Protein AF-A0A539E7W8-F1 (afdb_monomer)

Seco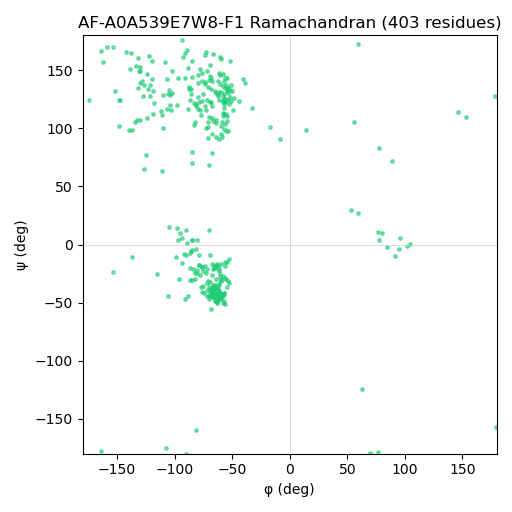ndary structure (DSSP, 8-state):
-----PPP----PPPPTTS-B-HHHHHHHHHHHHHHHHHTT--HHHHHHHHHHHHHT-EEE-TT--EEEE-SS-EEEE-SSSEEE----S-BEEEE------------HHHHHHHHHHHHHHHHHHHHHHH-TT--PPPPPPGGG--------TT----PPPPTT----EE--TT-B--BSSTT-SS--PPBPTT-EEEEEEEETTEEEEEETTS-EEEEETTSPEE----------PPPPP--------------------------HHHHHHHHHHHHHHHHHHSEEE--STTPPPEETTTSBGGGGT-SS---S--BHHHHHHHHHHHHHHHHHSTT-GGGHHHHHHHHHHHHHHHHHHHHHHHHHHGGGSS-PPPHHHHB-HHHHHHHHHHHHHHHHHT--

Mean predicted aligned error: 20.11 Å

Foldseek 3Di:
DDDDDDDDPDDPDDDPQPDWDWPVNVLVVLVVVLVVVVVVPDDNVVSLQVQQVQQQQWWKADPVRWIWTDRSDFIWTDDPVDTDTDHDPTTIGGPDHDDPPVPPPPPPVVVVVVVVVVVVVVVVVVVVCVVCVPDDDDPPPDPVPPDPDPPPPPPPDDQQQFDVPDDFFWFAAQVWFWWAADPPDPDTDDTGHHGFGWDFDDDDVQKTWIAGRNRDITITRNVRTGTDPPDDDDDDDDDDDDDDDDDDDDDDDDDDPPPPPPPPPPPPPLLVLLLLLLVLLLVLQAFFFWDPDDPPDGDGQQNQALVCLVPVPDSDDHDGRSVLSNCLSVVSVVLSVDPPSLLVLQVSLVVLLSSLVSNLVSLVVVLVVCVVVPDDGDDSVNTGTPSSVSSNVSSVSSNVSSVVD

pLDDT: mean 81.23, std 19.83, range [34.22, 98.25]

Nearest PDB structures (foldseek):
  2krs-assembly1_A  TM=7.431E-01  e=5.089E-02  Clostridium perfringens
  3h41-assembly1_A  TM=7.115E-01  e=1.946E-01  Bacillus cereus ATCC 10987
  5qu1-assembly2_B  TM=6.420E-01  e=3.510E-01  Homo sapiens
  1k9a-assembly5_E  TM=4.643E-01  e=3.704E-01  Rattus norvegicus
  8fp4-assembly1_F  TM=3.967E-01  e=4.610E+00  Mus musculus

Sequence (405 aa):
MNPSQGPTSERVEFPGTDERITPEQWQHQTEEIRAMLVADGMSEADVAEDLRIAFGEITFVDDSHISWRHDGGVWWRWTSSAWEQSTPPGGLRVDRAVFELDPEPDSDPELEQLLAGAEGLAGDYERFIAEHPDATWPEVPDEHELVPSDPVDDTRRLPGAAPPGFRATHVVPAAGMSTWAEPGDAQPGPSLDPGLNVQQLETWGDWAHITCDNGWTAWVDGRDLVPSGAGTDHGWSVPAPRSTAAPVASVASAQPTSQAGQRFVTPSKSTWAVSAGAAALGLGAFLPWYDLGAGAPTVSAFDGAIKYLVDYENPGTGLRIGLVLLLVAGGAFVARHMRGWERAVRPLAIVGIAICGLFVVQTQRAVSASGDLGGEVPGVLDVIGFGVWTSLAGGALLAWGGSQK

Structure (mmCIF, N/CA/C/O backbone):
data_AF-A0A539E7W8-F1
#
_entry.id   AF-A0A539E7W8-F1
#
loop_
_atom_site.group_PDB
_atom_site.id
_atom_site.type_symbol
_atom_site.label_atom_id
_atom_site.label_alt_id
_atom_site.label_comp_id
_atom_site.label_asym_id
_atom_site.label_entity_id
_atom_site.label_seq_id
_atom_site.pdbx_PDB_ins_code
_atom_site.Cartn_x
_atom_site.Cartn_y
_atom_site.Cartn_z
_atom_site.occupancy
_atom_site.B_iso_or_equiv
_atom_site.auth_seq_id
_atom_site.auth_comp_id
_atom_site.auth_asym_id
_atom_site.auth_atom_id
_atom_site.pdbx_PDB_model_num
ATOM 1 N N . MET A 1 1 ? 47.724 34.826 -22.572 1.00 37.62 1 MET A N 1
ATOM 2 C CA . MET A 1 1 ? 47.758 33.539 -21.848 1.00 37.62 1 MET A CA 1
ATOM 3 C C . MET A 1 1 ? 46.655 33.601 -20.815 1.00 37.62 1 MET A C 1
ATOM 5 O O . MET A 1 1 ? 46.758 34.412 -19.909 1.00 37.62 1 MET A O 1
ATOM 9 N N . ASN A 1 2 ? 45.561 32.878 -21.049 1.00 35.00 2 ASN A N 1
ATOM 10 C CA . ASN A 1 2 ? 44.375 32.887 -20.197 1.00 35.00 2 ASN A CA 1
ATOM 11 C C . ASN A 1 2 ? 44.353 31.553 -19.432 1.00 35.00 2 ASN A C 1
ATOM 13 O O . ASN A 1 2 ? 44.325 30.519 -20.101 1.00 35.00 2 ASN A O 1
ATOM 17 N N . PRO A 1 3 ? 44.462 31.533 -18.095 1.00 54.41 3 PRO A N 1
ATOM 18 C CA . PRO A 1 3 ? 44.317 30.311 -17.320 1.00 54.41 3 PRO A CA 1
ATOM 19 C C . PRO A 1 3 ? 42.830 30.047 -17.029 1.00 54.41 3 PRO A C 1
ATOM 21 O O . PRO A 1 3 ? 42.025 30.974 -17.008 1.00 54.41 3 PRO A O 1
ATOM 24 N N . SER A 1 4 ? 42.498 28.786 -16.750 1.00 42.50 4 SER A N 1
ATOM 25 C CA . SER A 1 4 ? 41.192 28.268 -16.302 1.00 42.50 4 SER A CA 1
ATOM 26 C C . SER A 1 4 ? 40.092 28.103 -17.366 1.00 42.50 4 SER A C 1
ATOM 28 O O . SER A 1 4 ? 39.168 28.898 -17.496 1.00 42.50 4 SER A O 1
ATOM 30 N N . GLN A 1 5 ? 40.142 26.975 -18.073 1.00 35.69 5 GLN A N 1
ATOM 31 C CA . GLN A 1 5 ? 38.938 26.168 -18.262 1.00 35.69 5 GLN A CA 1
ATOM 32 C C . GLN A 1 5 ? 39.170 24.887 -17.458 1.00 35.69 5 GLN A C 1
ATOM 34 O O . GLN A 1 5 ? 40.106 24.148 -17.753 1.00 35.69 5 GLN A O 1
ATOM 39 N N . GLY A 1 6 ? 38.417 24.704 -16.370 1.00 40.75 6 GLY A N 1
ATOM 40 C CA . GLY A 1 6 ? 38.355 23.415 -15.674 1.00 40.75 6 GLY A CA 1
ATOM 41 C C . GLY A 1 6 ? 37.679 22.364 -16.564 1.00 40.75 6 GLY A C 1
ATOM 42 O O . GLY A 1 6 ? 37.051 22.749 -17.558 1.00 40.75 6 GLY A O 1
ATO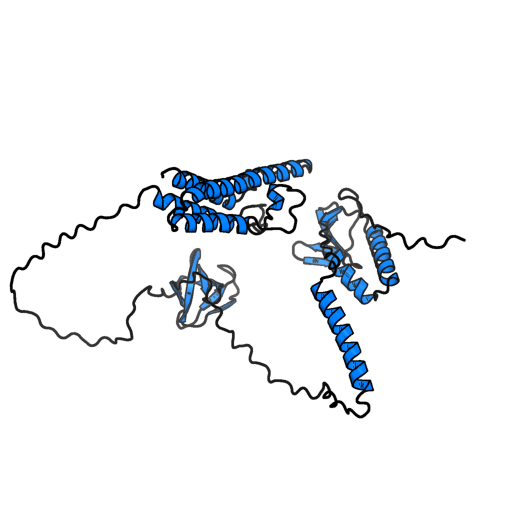M 43 N N . PRO A 1 7 ? 37.818 21.064 -16.247 1.00 38.22 7 PRO A N 1
ATOM 44 C CA . PRO A 1 7 ? 37.156 20.007 -17.002 1.00 38.22 7 PRO A CA 1
ATOM 45 C C . PRO A 1 7 ? 35.650 20.279 -17.009 1.00 38.22 7 PRO A C 1
ATOM 47 O O . PRO A 1 7 ? 35.029 20.505 -15.972 1.00 38.22 7 PRO A O 1
ATOM 50 N N . THR A 1 8 ? 35.086 20.362 -18.209 1.00 34.22 8 THR A N 1
ATOM 51 C CA . THR A 1 8 ? 33.640 20.429 -18.402 1.00 34.22 8 THR A CA 1
ATOM 52 C C . THR A 1 8 ? 33.109 19.057 -18.021 1.00 34.22 8 THR A C 1
ATOM 54 O O . THR A 1 8 ? 33.584 18.063 -18.557 1.00 34.22 8 THR A O 1
ATOM 57 N N . SER A 1 9 ? 32.186 18.993 -17.064 1.00 34.91 9 SER A N 1
ATOM 58 C CA . SER A 1 9 ? 31.479 17.763 -16.721 1.00 34.91 9 SER A CA 1
ATOM 59 C C . SER A 1 9 ? 30.733 17.279 -17.963 1.00 34.91 9 SER A C 1
ATOM 61 O O . SER A 1 9 ? 29.720 17.850 -18.372 1.00 34.91 9 SER A O 1
ATOM 63 N N . GLU A 1 10 ? 31.308 16.278 -18.620 1.00 39.75 10 GLU A N 1
ATOM 64 C CA . GLU A 1 10 ? 30.761 15.664 -19.817 1.00 39.75 10 GLU A CA 1
ATOM 65 C C . GLU A 1 10 ? 29.562 14.819 -19.390 1.00 39.75 10 GLU A C 1
ATOM 67 O O . GLU A 1 10 ? 29.684 13.749 -18.798 1.00 39.75 10 GLU A O 1
ATOM 72 N N . ARG A 1 11 ? 28.368 15.380 -19.585 1.00 40.88 11 ARG A N 1
ATOM 73 C CA . ARG A 1 11 ? 27.110 14.706 -19.283 1.00 40.88 11 ARG A CA 1
ATOM 74 C C . ARG A 1 11 ? 26.922 13.579 -20.295 1.00 40.88 11 ARG A C 1
ATOM 76 O O . ARG A 1 11 ? 26.631 13.850 -21.456 1.00 40.88 11 ARG A O 1
ATOM 83 N N . VAL A 1 12 ? 27.046 12.335 -19.843 1.00 49.38 12 VAL A N 1
ATOM 84 C CA . VAL A 1 12 ? 26.672 11.157 -20.633 1.00 49.38 12 VAL A CA 1
ATOM 85 C C . VAL A 1 12 ? 25.144 11.131 -20.735 1.00 49.38 12 VAL A C 1
ATOM 87 O O . VAL A 1 12 ? 24.444 10.810 -19.775 1.00 49.38 12 VAL A O 1
ATOM 90 N N . GLU A 1 13 ? 24.603 11.566 -21.873 1.00 47.53 13 GLU A N 1
ATOM 91 C CA . GLU A 1 13 ? 23.172 11.466 -22.162 1.00 47.53 13 GLU A CA 1
ATOM 92 C C . GLU A 1 13 ? 22.853 10.051 -22.651 1.00 47.53 13 GLU A C 1
ATOM 94 O O . GLU A 1 13 ? 23.370 9.598 -23.673 1.00 47.53 13 GLU A O 1
ATOM 99 N N . PHE A 1 14 ? 21.995 9.343 -21.917 1.00 60.03 14 PHE A N 1
ATOM 100 C CA . PHE A 1 14 ? 21.468 8.065 -22.378 1.00 60.03 14 PHE A CA 1
ATOM 101 C C . PHE A 1 14 ? 20.440 8.305 -23.493 1.00 60.03 14 PHE A C 1
ATOM 103 O O . PHE A 1 14 ? 19.622 9.225 -23.373 1.00 60.03 14 PHE A O 1
ATOM 110 N N . PRO A 1 15 ? 20.456 7.493 -24.566 1.00 59.09 15 PRO A N 1
ATOM 111 C CA . PRO A 1 15 ? 19.454 7.573 -25.622 1.00 59.09 15 PRO A CA 1
ATOM 112 C C . PRO A 1 15 ? 18.039 7.457 -25.035 1.00 59.09 15 PRO A C 1
ATOM 114 O O . PRO A 1 15 ? 17.809 6.731 -24.064 1.00 59.09 15 PRO A O 1
ATOM 117 N N . GLY A 1 16 ? 17.083 8.198 -25.604 1.00 57.78 16 GLY A N 1
ATOM 118 C CA . GLY A 1 16 ? 15.688 8.168 -25.152 1.00 57.7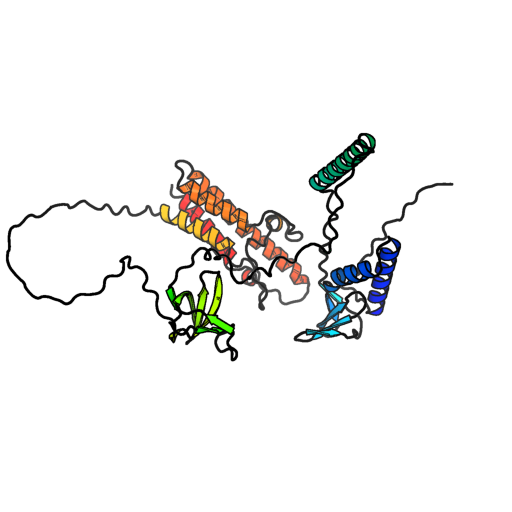8 16 GLY A CA 1
ATOM 119 C C . GLY A 1 16 ? 15.081 6.763 -25.258 1.00 57.78 16 GLY A C 1
ATOM 120 O O . GLY A 1 16 ? 15.539 5.940 -26.044 1.00 57.78 16 GLY A O 1
ATOM 121 N N . THR A 1 17 ? 14.006 6.487 -24.515 1.00 65.94 17 THR A N 1
ATOM 122 C CA . THR A 1 17 ? 13.354 5.157 -24.402 1.00 65.94 17 THR A CA 1
ATOM 123 C C . THR A 1 17 ? 12.905 4.518 -25.731 1.00 65.94 17 THR A C 1
ATOM 125 O O . THR A 1 17 ? 12.611 3.321 -25.789 1.00 65.94 17 THR A O 1
ATOM 128 N N . ASP A 1 18 ? 12.847 5.292 -26.816 1.00 73.69 18 ASP A N 1
ATOM 129 C CA . ASP A 1 18 ? 12.472 4.820 -28.155 1.00 73.69 18 ASP A CA 1
ATOM 130 C C . ASP A 1 18 ? 13.661 4.535 -29.078 1.00 73.69 18 ASP A C 1
ATOM 132 O O . ASP A 1 18 ? 13.492 3.930 -30.141 1.00 73.69 18 ASP A O 1
ATOM 136 N N . GLU A 1 19 ? 14.864 4.942 -28.690 1.00 85.69 19 GLU A N 1
ATOM 137 C CA . GLU A 1 19 ? 16.062 4.753 -29.490 1.00 85.69 19 GLU A CA 1
ATOM 138 C C . GLU A 1 19 ? 16.671 3.372 -29.221 1.00 85.69 19 GLU A C 1
ATOM 140 O O . GLU A 1 19 ? 16.756 2.893 -28.088 1.00 85.69 19 GLU A O 1
ATOM 145 N N . ARG A 1 20 ? 17.038 2.681 -30.304 1.00 92.00 20 ARG A N 1
ATOM 146 C CA . ARG A 1 20 ? 17.626 1.344 -30.222 1.00 92.00 20 ARG A CA 1
ATOM 147 C C . ARG A 1 20 ? 19.123 1.457 -30.019 1.00 92.00 20 ARG A C 1
ATOM 149 O O . ARG A 1 20 ? 19.796 2.096 -30.824 1.00 92.00 20 ARG A O 1
ATOM 156 N N . ILE A 1 21 ? 19.635 0.746 -29.026 1.00 94.06 21 ILE A N 1
ATOM 157 C CA . ILE A 1 21 ? 21.066 0.626 -28.780 1.00 94.06 21 ILE A CA 1
ATOM 158 C C . ILE A 1 21 ? 21.565 -0.743 -29.233 1.00 94.06 21 ILE A C 1
ATOM 160 O O . ILE A 1 21 ? 20.981 -1.776 -28.912 1.00 94.06 21 ILE A O 1
ATOM 164 N N . THR A 1 22 ? 22.623 -0.772 -30.037 1.00 95.75 22 THR A N 1
ATOM 165 C CA . THR A 1 22 ? 23.284 -2.037 -30.391 1.00 95.75 22 THR A CA 1
ATOM 166 C C . THR A 1 22 ? 24.168 -2.518 -29.235 1.00 95.75 22 THR A C 1
ATOM 168 O O . THR A 1 22 ? 24.685 -1.683 -28.485 1.00 95.75 22 THR A O 1
ATOM 171 N N . PRO A 1 23 ? 24.378 -3.837 -29.071 1.00 94.25 23 PRO A N 1
ATOM 172 C CA . PRO A 1 23 ? 25.267 -4.366 -28.036 1.00 94.25 23 PRO A CA 1
ATOM 173 C C . PRO A 1 23 ? 26.675 -3.763 -28.096 1.00 94.25 23 PRO A C 1
ATOM 175 O O . PRO A 1 23 ? 27.263 -3.482 -27.057 1.00 94.25 23 PRO A O 1
ATOM 178 N N . GLU A 1 24 ? 27.184 -3.499 -29.302 1.00 93.94 24 GLU A N 1
ATOM 179 C CA . GLU A 1 24 ? 28.493 -2.884 -29.522 1.00 93.94 24 GLU A CA 1
ATOM 180 C C . GLU A 1 24 ? 28.531 -1.419 -29.072 1.00 93.94 24 GLU A C 1
ATOM 182 O O . GLU A 1 24 ? 29.512 -0.989 -28.470 1.00 93.94 24 GLU A O 1
ATOM 187 N N . GLN A 1 25 ? 27.464 -0.650 -29.325 1.00 93.94 25 GLN A N 1
ATOM 188 C CA . GLN A 1 25 ? 27.358 0.731 -28.839 1.00 93.94 25 GLN A CA 1
ATOM 189 C C . GLN A 1 25 ? 27.323 0.784 -27.312 1.00 93.94 25 GLN A C 1
ATOM 191 O O . GLN A 1 25 ? 28.016 1.606 -26.719 1.00 93.94 25 GLN A O 1
ATOM 196 N N . TRP A 1 26 ? 26.557 -0.104 -26.673 1.00 94.00 26 TRP A N 1
ATOM 197 C CA . TRP A 1 26 ? 26.498 -0.171 -25.213 1.00 94.00 26 TRP A CA 1
ATOM 198 C C . TRP A 1 26 ? 27.835 -0.593 -24.601 1.00 94.00 26 TRP A C 1
ATOM 200 O O . TRP A 1 26 ? 28.275 -0.015 -23.607 1.00 94.00 26 TRP A O 1
ATOM 210 N N . GLN A 1 27 ? 28.513 -1.568 -25.212 1.00 93.12 27 GLN A N 1
ATOM 211 C CA . GLN A 1 27 ? 29.843 -1.981 -24.776 1.00 93.12 27 GLN A CA 1
ATOM 212 C C . GLN A 1 27 ? 30.846 -0.827 -24.894 1.00 93.12 27 GLN A C 1
ATOM 214 O O . GLN A 1 27 ? 31.589 -0.576 -23.950 1.00 93.12 27 GLN A O 1
ATOM 219 N N . HIS A 1 28 ? 30.816 -0.079 -25.999 1.00 93.44 28 HIS A N 1
ATOM 220 C CA . HIS A 1 28 ? 31.670 1.092 -26.176 1.00 93.44 28 HIS A CA 1
ATOM 221 C C . HIS A 1 28 ? 31.408 2.168 -25.111 1.00 93.44 28 HIS A C 1
ATOM 223 O O . HIS A 1 28 ? 32.352 2.629 -24.480 1.00 93.44 28 HIS A O 1
ATOM 229 N N . GLN A 1 29 ? 30.140 2.497 -24.835 1.00 92.25 29 GLN A N 1
ATOM 230 C CA . GLN A 1 29 ? 29.773 3.443 -23.770 1.00 92.25 29 GLN A CA 1
ATOM 231 C C . GLN A 1 29 ? 30.215 2.957 -22.382 1.00 92.25 29 GLN A C 1
ATOM 233 O O . GLN A 1 29 ? 30.696 3.739 -21.567 1.00 92.25 29 GLN A O 1
ATOM 238 N N . THR A 1 30 ? 30.093 1.655 -22.115 1.00 92.19 30 THR A N 1
ATOM 239 C CA . THR A 1 30 ? 30.555 1.045 -20.860 1.00 92.19 30 THR A CA 1
ATOM 240 C C . THR A 1 30 ? 32.075 1.173 -20.709 1.00 92.19 30 THR A C 1
ATOM 242 O O . THR A 1 30 ? 32.562 1.489 -19.625 1.00 92.19 30 THR A O 1
ATOM 245 N N . GLU A 1 31 ? 32.835 0.956 -21.785 1.00 93.62 31 GLU A N 1
ATOM 246 C CA . GLU A 1 31 ? 34.293 1.119 -21.801 1.00 93.62 31 GLU A CA 1
ATOM 247 C C . GLU A 1 31 ? 34.718 2.585 -21.632 1.00 93.62 31 GLU A C 1
ATOM 249 O O . GLU A 1 31 ? 35.683 2.851 -20.916 1.00 93.62 31 GLU A O 1
ATOM 254 N N . GLU A 1 32 ? 33.988 3.536 -22.222 1.00 93.69 32 GLU A N 1
ATOM 255 C CA . GLU A 1 32 ? 34.221 4.972 -22.020 1.00 93.69 32 GLU A CA 1
ATOM 256 C C . GLU A 1 32 ? 33.990 5.382 -20.560 1.00 93.69 32 GLU A C 1
ATOM 258 O O . GLU A 1 32 ? 34.874 5.988 -19.955 1.00 93.69 32 GLU A O 1
ATOM 263 N N . ILE A 1 33 ? 32.863 4.981 -19.959 1.00 91.31 33 ILE A N 1
ATOM 264 C CA . ILE A 1 33 ? 32.564 5.259 -18.544 1.00 91.31 33 ILE A CA 1
ATOM 265 C C . ILE A 1 33 ? 33.620 4.615 -17.637 1.00 91.31 33 ILE A C 1
ATOM 267 O O . ILE A 1 33 ? 34.133 5.267 -16.728 1.00 91.31 33 ILE A O 1
ATOM 271 N N . ARG A 1 34 ? 34.006 3.360 -17.907 1.00 93.81 34 ARG A N 1
ATOM 272 C CA . ARG A 1 34 ? 35.089 2.682 -17.179 1.00 93.81 34 ARG A CA 1
ATOM 273 C C . ARG A 1 34 ? 36.390 3.481 -17.260 1.00 93.81 34 ARG A C 1
ATOM 275 O O . ARG A 1 34 ? 37.026 3.710 -16.235 1.00 93.81 34 ARG A O 1
ATOM 282 N N . ALA A 1 35 ? 36.784 3.910 -18.458 1.00 93.38 35 ALA A N 1
ATOM 283 C CA . ALA A 1 35 ? 38.013 4.669 -18.663 1.00 93.38 35 ALA A CA 1
ATOM 284 C C . ALA A 1 35 ? 37.985 6.025 -17.939 1.00 93.38 35 ALA A C 1
ATOM 286 O O . ALA A 1 35 ? 39.008 6.427 -17.386 1.00 93.38 35 ALA A O 1
ATOM 287 N N . MET A 1 36 ? 36.830 6.699 -17.904 1.00 93.62 36 MET A N 1
ATOM 288 C CA . MET A 1 36 ? 36.640 7.939 -17.146 1.00 93.62 36 MET A CA 1
ATOM 289 C C . MET A 1 36 ? 36.821 7.718 -15.640 1.00 93.62 36 MET A C 1
ATOM 291 O O . MET A 1 36 ? 37.627 8.406 -15.023 1.00 93.62 36 MET A O 1
ATOM 295 N N . LEU A 1 37 ? 36.157 6.713 -15.060 1.00 93.06 37 LEU A N 1
ATOM 296 C CA . LEU A 1 37 ? 36.245 6.430 -13.620 1.00 93.06 37 LEU A CA 1
ATOM 297 C C . LEU A 1 37 ? 37.664 6.021 -13.189 1.00 93.06 37 LEU A C 1
ATOM 299 O O . LEU A 1 37 ? 38.157 6.451 -12.146 1.00 93.06 37 LEU A O 1
ATOM 303 N N . VAL A 1 38 ? 38.365 5.241 -14.020 1.00 94.50 38 VAL A N 1
ATOM 304 C CA . VAL A 1 38 ? 39.777 4.898 -13.779 1.00 94.50 38 VAL A CA 1
ATOM 305 C C . VAL A 1 38 ? 40.677 6.135 -13.892 1.00 94.50 38 VAL A C 1
ATOM 307 O O . VAL A 1 38 ? 41.615 6.286 -13.106 1.00 94.50 38 VAL A O 1
ATOM 310 N N . ALA A 1 39 ? 40.408 7.040 -14.839 1.00 92.94 39 ALA A N 1
ATOM 311 C CA . ALA A 1 39 ? 41.155 8.292 -14.968 1.00 92.94 39 ALA A CA 1
ATOM 312 C C . ALA A 1 39 ? 40.976 9.216 -13.748 1.00 92.94 39 ALA A C 1
ATOM 314 O O . ALA A 1 39 ? 41.921 9.923 -13.391 1.00 92.94 39 ALA A O 1
ATOM 315 N N . ASP A 1 40 ? 39.826 9.140 -13.073 1.00 94.12 40 ASP A N 1
ATOM 316 C CA . ASP A 1 40 ? 39.528 9.846 -11.820 1.00 94.12 40 ASP A CA 1
ATOM 317 C C . ASP A 1 40 ? 40.114 9.156 -10.569 1.00 94.12 40 ASP A C 1
ATOM 319 O O . ASP A 1 40 ? 39.954 9.633 -9.445 1.00 94.12 40 ASP A O 1
ATOM 323 N N . GLY A 1 41 ? 40.878 8.074 -10.754 1.00 95.12 41 GLY A N 1
ATOM 324 C CA . GLY A 1 41 ? 41.679 7.440 -9.707 1.00 95.12 41 GLY A CA 1
ATOM 325 C C . GLY A 1 41 ? 41.013 6.259 -9.004 1.00 95.12 41 GLY A C 1
ATOM 326 O O . GLY A 1 41 ? 41.604 5.726 -8.063 1.00 95.12 41 GLY A O 1
ATOM 327 N N . MET A 1 42 ? 39.835 5.816 -9.453 1.00 95.25 42 MET A N 1
ATOM 328 C CA . MET A 1 42 ? 39.247 4.566 -8.968 1.00 95.25 42 MET A CA 1
ATOM 329 C C . MET A 1 42 ? 40.052 3.360 -9.460 1.00 95.25 42 MET A C 1
ATOM 331 O O . MET A 1 42 ? 40.582 3.347 -10.575 1.00 95.25 42 MET A O 1
ATOM 335 N N . SER A 1 43 ? 40.151 2.318 -8.631 1.00 96.44 43 SER A N 1
ATOM 336 C CA . SER A 1 43 ? 40.800 1.081 -9.057 1.00 96.44 43 SER A CA 1
ATOM 337 C C . SER A 1 43 ? 39.920 0.332 -10.065 1.00 96.44 43 SER A C 1
ATOM 339 O O . SER A 1 43 ? 38.697 0.380 -9.991 1.00 96.44 43 SER A O 1
ATOM 341 N N . GLU A 1 44 ? 40.526 -0.415 -10.992 1.00 93.50 44 GLU A N 1
ATOM 342 C CA . GLU A 1 44 ? 39.779 -1.253 -11.954 1.00 93.50 44 GLU A CA 1
ATOM 343 C C . GLU A 1 44 ? 38.821 -2.245 -11.272 1.00 93.50 44 GLU A C 1
ATOM 345 O O . GLU A 1 44 ? 37.794 -2.601 -11.847 1.00 93.50 44 GLU A O 1
ATOM 350 N N . ALA A 1 45 ? 39.144 -2.693 -10.053 1.00 92.31 45 ALA A N 1
ATOM 351 C CA . ALA A 1 45 ? 38.285 -3.590 -9.288 1.00 92.31 45 ALA A CA 1
ATOM 352 C C . ALA A 1 45 ? 37.033 -2.869 -8.770 1.00 92.31 45 ALA A C 1
ATOM 354 O O . ALA A 1 45 ? 35.934 -3.397 -8.925 1.00 92.31 45 ALA A O 1
ATOM 355 N N . ASP A 1 46 ? 37.197 -1.660 -8.229 1.00 92.06 46 ASP A N 1
ATOM 356 C CA . ASP A 1 46 ? 36.082 -0.854 -7.720 1.00 92.06 46 ASP A CA 1
ATOM 357 C C . ASP A 1 46 ? 35.177 -0.412 -8.872 1.00 92.06 46 ASP A C 1
ATOM 359 O O . ASP A 1 46 ? 33.965 -0.579 -8.810 1.00 92.06 46 ASP A O 1
ATOM 363 N N . VAL A 1 47 ? 35.767 0.032 -9.988 1.00 92.00 47 VAL A N 1
ATOM 364 C CA . VAL A 1 47 ? 35.007 0.381 -11.197 1.00 92.00 47 VAL A CA 1
ATOM 365 C C . VAL A 1 47 ? 34.233 -0.824 -11.732 1.00 92.00 47 VAL A C 1
ATOM 367 O O . VAL A 1 47 ? 33.084 -0.684 -12.142 1.00 92.00 47 VAL A O 1
ATOM 370 N N . ALA A 1 48 ? 34.828 -2.020 -11.740 1.00 90.06 48 ALA A N 1
ATOM 371 C CA . ALA A 1 48 ? 34.120 -3.216 -12.185 1.00 90.06 48 ALA A CA 1
ATOM 372 C C . ALA A 1 48 ? 32.922 -3.553 -11.282 1.00 90.06 48 ALA A C 1
ATOM 374 O O . ALA A 1 48 ? 31.873 -3.922 -11.805 1.00 90.06 48 ALA A O 1
ATOM 375 N N . GLU A 1 49 ? 33.065 -3.422 -9.962 1.00 89.50 49 GLU A N 1
ATOM 376 C CA . GLU A 1 49 ? 31.988 -3.703 -9.009 1.00 89.50 49 GLU A CA 1
ATOM 377 C C . GLU A 1 49 ? 30.869 -2.655 -9.076 1.00 89.50 49 GLU A C 1
ATOM 379 O O . GLU A 1 49 ? 29.694 -3.019 -9.161 1.00 89.50 49 GLU A O 1
ATOM 384 N N . ASP A 1 50 ? 31.217 -1.372 -9.146 1.00 87.44 50 ASP A N 1
ATOM 385 C CA . ASP A 1 50 ? 30.239 -0.285 -9.226 1.00 87.44 50 ASP A CA 1
ATOM 386 C C . ASP A 1 50 ? 29.450 -0.338 -10.538 1.00 87.44 50 ASP A C 1
ATOM 388 O O . ASP A 1 50 ? 28.222 -0.226 -10.533 1.00 87.44 50 ASP A O 1
ATOM 392 N N . LEU A 1 51 ? 30.117 -0.603 -11.669 1.00 90.25 51 LEU A N 1
ATOM 393 C CA . LEU A 1 51 ? 29.429 -0.802 -12.949 1.00 90.25 51 LEU A CA 1
ATOM 394 C C . LEU A 1 51 ? 28.545 -2.054 -12.937 1.00 90.25 51 LEU A C 1
ATOM 396 O O . LEU A 1 51 ? 27.469 -2.039 -13.537 1.00 90.25 51 LEU A O 1
ATOM 400 N N . ARG A 1 52 ? 28.950 -3.122 -12.238 1.00 89.62 52 ARG A N 1
ATOM 401 C CA . ARG A 1 52 ? 28.140 -4.339 -12.082 1.00 89.62 52 ARG A CA 1
ATOM 402 C C . ARG A 1 52 ? 26.849 -4.056 -11.321 1.00 89.62 52 ARG A C 1
ATOM 404 O O . ARG A 1 52 ? 25.796 -4.566 -11.707 1.00 89.62 52 ARG A O 1
ATOM 411 N N . ILE A 1 53 ? 26.927 -3.261 -10.256 1.00 83.38 53 ILE A N 1
ATOM 412 C CA . ILE A 1 53 ? 25.765 -2.852 -9.462 1.00 83.38 53 ILE A CA 1
ATOM 413 C C . ILE A 1 53 ? 24.877 -1.921 -10.295 1.00 83.38 53 ILE A C 1
ATOM 415 O O . ILE A 1 53 ? 23.715 -2.246 -10.528 1.00 83.38 53 ILE A O 1
ATOM 419 N N . ALA A 1 54 ? 25.437 -0.831 -10.824 1.00 86.44 54 ALA A N 1
ATOM 420 C CA . ALA A 1 54 ? 24.681 0.189 -11.547 1.00 86.44 54 ALA A CA 1
ATOM 421 C C . ALA A 1 54 ? 24.025 -0.346 -12.832 1.00 86.44 54 ALA A C 1
ATOM 423 O O . ALA A 1 54 ? 22.854 -0.077 -13.100 1.00 86.44 54 ALA A O 1
ATOM 424 N N . PHE A 1 55 ? 24.748 -1.126 -13.642 1.00 90.06 55 PHE A N 1
ATOM 425 C CA . PHE A 1 55 ? 24.208 -1.657 -14.899 1.00 90.06 55 PHE A CA 1
ATOM 426 C C . PHE A 1 55 ? 23.388 -2.934 -14.715 1.00 90.06 55 PHE A C 1
ATOM 428 O O . PHE A 1 55 ? 22.520 -3.218 -15.542 1.00 90.06 55 PHE A O 1
ATOM 435 N N . GLY A 1 56 ? 23.574 -3.660 -13.607 1.00 84.94 56 GLY A N 1
ATOM 436 C CA . GLY A 1 56 ? 22.757 -4.825 -13.260 1.00 84.94 56 GLY A CA 1
ATOM 437 C C . GLY A 1 56 ? 21.269 -4.504 -13.064 1.00 84.94 56 GLY A C 1
ATOM 438 O O . GLY A 1 56 ? 20.427 -5.402 -13.189 1.00 84.94 56 GLY A O 1
ATOM 439 N N . GLU A 1 57 ? 20.932 -3.240 -12.800 1.00 86.19 57 GLU A N 1
ATOM 440 C CA . GLU A 1 57 ? 19.553 -2.760 -12.668 1.00 86.19 57 GLU A CA 1
ATOM 441 C C . GLU A 1 57 ? 18.912 -2.363 -14.005 1.00 86.19 57 GLU A C 1
ATOM 443 O O . GLU A 1 57 ? 17.681 -2.367 -14.130 1.00 86.19 57 GLU A O 1
ATOM 448 N N . ILE A 1 58 ? 19.722 -2.086 -15.033 1.00 90.75 58 ILE A N 1
ATOM 449 C CA . ILE A 1 58 ? 19.230 -1.696 -16.355 1.00 90.75 58 ILE A CA 1
ATOM 450 C C . ILE A 1 58 ? 18.781 -2.946 -17.105 1.00 90.75 58 ILE A C 1
ATOM 452 O O . ILE A 1 58 ? 19.569 -3.840 -17.419 1.00 90.75 58 ILE A O 1
ATOM 456 N N . THR A 1 59 ? 17.488 -3.004 -17.412 1.00 92.50 59 THR A N 1
ATOM 457 C CA . THR A 1 59 ? 16.903 -4.093 -18.194 1.00 92.50 59 THR A CA 1
ATOM 458 C C . THR A 1 59 ? 16.581 -3.606 -19.599 1.00 92.50 59 THR A C 1
ATOM 460 O O . THR A 1 59 ? 15.931 -2.577 -19.800 1.00 92.50 59 THR A O 1
ATOM 463 N N . PHE A 1 60 ? 17.036 -4.377 -20.576 1.00 94.94 60 PHE A N 1
ATOM 464 C CA . PHE A 1 60 ? 16.814 -4.162 -21.995 1.00 94.94 60 PHE A CA 1
ATOM 465 C C . PHE A 1 60 ? 15.847 -5.206 -22.541 1.00 94.94 60 PHE A C 1
ATOM 467 O O . PHE A 1 60 ? 15.743 -6.299 -21.991 1.00 94.94 60 PHE A O 1
ATOM 474 N N . VAL A 1 61 ? 15.176 -4.908 -23.647 1.00 94.81 61 VAL A N 1
ATOM 475 C CA . VAL A 1 61 ? 14.300 -5.848 -24.350 1.00 94.81 61 VAL A CA 1
ATOM 476 C C . VAL A 1 61 ? 14.618 -5.840 -25.846 1.00 94.81 61 VAL A C 1
ATOM 478 O O . VAL A 1 61 ? 14.812 -4.779 -26.444 1.00 94.81 61 VAL A O 1
ATOM 481 N N . ASP A 1 62 ? 14.707 -7.028 -26.447 1.00 95.88 62 ASP A N 1
ATOM 482 C CA . ASP A 1 62 ? 14.918 -7.197 -27.890 1.00 95.88 62 ASP A CA 1
ATOM 483 C C . ASP A 1 62 ? 13.599 -7.271 -28.689 1.00 95.88 62 ASP A C 1
ATOM 485 O O . ASP A 1 62 ? 12.497 -7.223 -28.141 1.00 95.88 62 ASP A O 1
ATOM 489 N N . ASP A 1 63 ? 13.702 -7.428 -30.012 1.00 93.75 63 ASP A N 1
ATOM 490 C CA . ASP A 1 63 ? 12.544 -7.564 -30.915 1.00 93.75 63 ASP A CA 1
ATOM 491 C C . ASP A 1 63 ? 11.678 -8.804 -30.662 1.00 93.75 63 ASP A C 1
ATOM 493 O O . ASP A 1 63 ? 10.547 -8.882 -31.140 1.00 93.75 63 ASP A O 1
ATOM 497 N N . SER A 1 64 ? 12.207 -9.789 -29.939 1.00 94.62 64 SER A N 1
ATOM 498 C CA . SER A 1 64 ? 11.488 -11.000 -29.544 1.00 94.62 64 SER A CA 1
ATOM 499 C C . SER A 1 64 ? 10.884 -10.885 -28.141 1.00 94.62 64 SER A C 1
ATOM 501 O O . SER A 1 64 ? 10.404 -11.887 -27.612 1.00 94.62 64 SER A O 1
ATOM 503 N N . HIS A 1 65 ? 10.888 -9.686 -27.545 1.00 92.25 65 HIS A N 1
ATOM 504 C CA . HIS A 1 65 ? 10.432 -9.411 -26.182 1.00 92.25 65 HIS A CA 1
ATOM 505 C C . HIS A 1 65 ? 11.189 -10.191 -25.095 1.00 92.25 65 HIS A C 1
ATOM 507 O O . HIS A 1 65 ? 10.652 -10.459 -24.021 1.00 92.25 65 HIS A O 1
ATOM 513 N N . ILE A 1 66 ? 12.440 -10.568 -25.361 1.00 95.06 66 ILE A N 1
ATOM 514 C CA . ILE A 1 66 ? 13.299 -11.212 -24.367 1.00 95.06 66 ILE A CA 1
ATOM 515 C C . ILE A 1 66 ? 14.017 -10.126 -23.573 1.00 95.06 66 ILE A C 1
ATOM 517 O O . ILE A 1 66 ? 14.568 -9.197 -24.162 1.00 95.06 66 ILE A O 1
ATOM 521 N N . SER A 1 67 ? 14.033 -10.262 -22.245 1.00 95.06 67 SER A N 1
ATOM 522 C CA . SER A 1 67 ? 14.758 -9.353 -21.359 1.00 95.06 67 SER A CA 1
ATOM 523 C C . SER A 1 67 ? 16.253 -9.672 -21.314 1.00 95.06 67 SER A C 1
ATOM 525 O O . SER A 1 67 ? 16.659 -10.835 -21.224 1.00 95.06 67 SER A O 1
ATOM 527 N N . TRP A 1 68 ? 17.062 -8.622 -21.318 1.00 96.81 68 TRP A N 1
ATOM 528 C CA . TRP A 1 68 ? 18.518 -8.653 -21.307 1.00 96.81 68 TRP A CA 1
ATOM 529 C C . TRP A 1 68 ? 19.066 -7.735 -20.208 1.00 96.81 68 TRP A C 1
ATOM 531 O O . TRP A 1 68 ? 18.460 -6.715 -19.888 1.00 96.81 68 TRP A O 1
ATOM 541 N N . ARG A 1 69 ? 20.222 -8.087 -19.643 1.00 95.56 69 ARG A N 1
ATOM 542 C CA . ARG A 1 69 ? 21.003 -7.265 -18.703 1.00 95.56 69 ARG A CA 1
ATOM 543 C C . ARG A 1 69 ? 22.472 -7.275 -19.099 1.00 95.56 69 ARG A C 1
ATOM 545 O O . ARG A 1 69 ? 22.933 -8.246 -19.697 1.00 95.56 69 ARG A O 1
ATOM 552 N N . HIS A 1 70 ? 23.201 -6.226 -18.743 1.00 94.06 70 HIS A N 1
ATOM 553 C CA . HIS A 1 70 ? 24.645 -6.140 -18.936 1.00 94.06 70 HIS A CA 1
ATOM 554 C C . HIS A 1 70 ? 25.301 -5.775 -17.609 1.00 94.06 70 HIS A C 1
ATOM 556 O O . HIS A 1 70 ? 24.899 -4.805 -16.982 1.00 94.06 70 HIS A O 1
ATOM 562 N N . ASP A 1 71 ? 26.301 -6.535 -17.178 1.00 90.12 71 ASP A N 1
ATOM 563 C CA . ASP A 1 71 ? 26.940 -6.362 -15.864 1.00 90.12 71 ASP A CA 1
ATOM 564 C C . ASP A 1 71 ? 28.250 -5.557 -15.913 1.00 90.12 71 ASP A C 1
ATOM 566 O O . ASP A 1 71 ? 29.050 -5.589 -14.983 1.00 90.12 71 ASP A O 1
ATOM 570 N N . GLY A 1 72 ? 28.502 -4.869 -17.027 1.00 88.12 72 GLY A N 1
ATOM 571 C CA . GLY A 1 72 ? 29.750 -4.144 -17.261 1.00 88.12 72 GLY A CA 1
ATOM 572 C C . GLY A 1 72 ? 30.804 -4.929 -18.047 1.00 88.12 72 GLY A C 1
ATOM 573 O O . GLY A 1 72 ? 31.836 -4.354 -18.399 1.00 88.12 72 GLY A O 1
ATOM 574 N N . GLY A 1 73 ? 30.546 -6.199 -18.377 1.00 88.69 73 GLY A N 1
ATOM 575 C CA . GLY A 1 73 ? 31.369 -6.951 -19.332 1.00 88.69 73 GLY A CA 1
ATOM 576 C C . GLY A 1 73 ? 30.651 -8.078 -20.073 1.00 88.69 73 GLY A C 1
ATOM 577 O O . GLY A 1 73 ? 31.083 -8.473 -21.157 1.00 88.69 73 GLY A O 1
ATOM 578 N N . VAL A 1 74 ? 29.568 -8.612 -19.514 1.00 93.94 74 VAL A N 1
ATOM 579 C CA . VAL A 1 74 ? 28.849 -9.764 -20.044 1.00 93.94 74 VAL A CA 1
ATOM 580 C C . VAL A 1 74 ? 27.364 -9.450 -20.175 1.00 93.94 74 VAL A C 1
ATOM 582 O O . VAL A 1 74 ? 26.742 -8.822 -19.319 1.00 93.94 74 VAL A O 1
ATOM 585 N N . TRP A 1 75 ? 26.782 -9.935 -21.269 1.00 96.12 75 TRP A N 1
ATOM 586 C CA . TRP A 1 75 ? 25.345 -9.917 -21.491 1.00 96.12 75 TRP A CA 1
ATOM 587 C C . TRP A 1 75 ? 24.675 -11.156 -20.892 1.00 96.12 75 TRP A C 1
ATOM 589 O O . TRP A 1 75 ? 25.115 -12.295 -21.075 1.00 96.12 75 TRP A O 1
ATOM 599 N N . TRP A 1 76 ? 23.558 -10.919 -20.216 1.00 96.62 76 TRP A N 1
ATOM 600 C CA . TRP A 1 76 ? 22.718 -11.922 -19.583 1.00 96.62 76 TRP A CA 1
ATOM 601 C C . TRP A 1 76 ? 21.329 -11.872 -20.206 1.00 96.62 76 TRP A C 1
ATOM 603 O O . TRP A 1 76 ? 20.737 -10.805 -20.346 1.00 96.62 76 TRP A O 1
ATOM 613 N N . ARG A 1 77 ? 20.797 -13.035 -20.569 1.00 97.12 77 ARG A N 1
ATOM 614 C CA . ARG A 1 77 ? 19.463 -13.236 -21.129 1.00 97.12 77 ARG A CA 1
ATOM 615 C C . ARG A 1 77 ? 18.551 -13.836 -20.074 1.00 97.12 77 ARG A C 1
ATOM 617 O O . ARG A 1 77 ? 18.910 -14.838 -19.458 1.00 97.12 77 ARG A O 1
ATOM 624 N N . TRP A 1 78 ? 17.352 -13.295 -19.910 1.00 95.12 78 TRP A N 1
ATOM 625 C CA . TRP A 1 78 ? 16.342 -13.935 -19.077 1.00 95.12 78 TRP A CA 1
ATOM 626 C C . TRP A 1 78 ? 15.767 -15.159 -19.795 1.00 95.12 78 TRP A C 1
ATOM 628 O O . TRP A 1 78 ? 15.191 -15.065 -20.883 1.00 95.12 78 TRP A O 1
ATOM 638 N N . THR A 1 79 ? 15.928 -16.325 -19.183 1.00 91.62 79 THR A N 1
ATOM 639 C CA . THR A 1 79 ? 15.125 -17.516 -19.470 1.00 91.62 79 THR A CA 1
ATOM 640 C C . THR A 1 79 ? 13.916 -17.521 -18.546 1.00 91.62 79 THR A C 1
ATOM 642 O O . THR A 1 79 ? 13.899 -16.819 -17.541 1.00 91.62 79 THR A O 1
ATOM 645 N N . SER A 1 80 ? 12.903 -18.337 -18.834 1.00 84.06 80 SER A N 1
ATOM 646 C CA . SER A 1 80 ? 11.678 -18.425 -18.021 1.00 84.06 80 SER A CA 1
ATOM 647 C C . SER A 1 80 ? 11.901 -18.679 -16.520 1.00 84.06 80 SER A C 1
ATOM 649 O O . SER A 1 80 ? 10.951 -18.554 -15.753 1.00 84.06 80 SER A O 1
ATOM 651 N N . SER A 1 81 ? 13.112 -19.056 -16.097 1.00 90.94 81 SER A N 1
ATOM 652 C CA . SER A 1 81 ? 13.450 -19.347 -14.702 1.00 90.94 81 SER A CA 1
ATOM 653 C C . SER A 1 81 ? 14.790 -18.781 -14.208 1.00 90.94 81 SER A C 1
ATOM 655 O O . SER A 1 81 ? 15.048 -18.870 -13.011 1.00 90.94 81 SER A O 1
ATOM 657 N N . ALA A 1 82 ? 15.667 -18.257 -15.074 1.00 93.38 82 ALA A N 1
ATOM 658 C CA . ALA A 1 82 ? 17.016 -17.827 -14.678 1.00 93.38 82 ALA A CA 1
ATOM 659 C C . ALA A 1 82 ? 17.683 -16.883 -15.694 1.00 93.38 82 ALA A C 1
ATOM 661 O O . ALA A 1 82 ? 17.375 -16.926 -16.883 1.00 93.38 82 ALA A O 1
ATOM 662 N N . TRP A 1 83 ? 18.658 -16.087 -15.246 1.00 95.06 83 TRP A N 1
ATOM 663 C CA . TRP A 1 83 ? 19.563 -15.349 -16.134 1.00 95.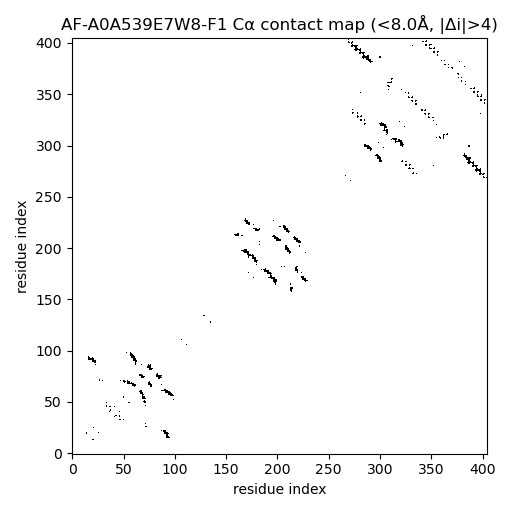06 83 TRP A CA 1
ATOM 664 C C . TRP A 1 83 ? 20.670 -16.271 -16.662 1.00 95.06 83 TRP A C 1
ATOM 666 O O . TRP A 1 83 ? 21.376 -16.902 -15.878 1.00 95.06 83 TRP A O 1
ATOM 676 N N . GLU A 1 84 ? 20.844 -16.327 -17.981 1.00 97.06 84 GLU A N 1
ATOM 677 C CA . GLU A 1 84 ? 21.894 -17.102 -18.649 1.00 97.06 84 GLU A CA 1
ATOM 678 C C . GLU A 1 84 ? 22.779 -16.193 -19.504 1.00 97.06 84 GLU A C 1
ATOM 680 O O . GLU A 1 84 ? 22.284 -15.332 -20.228 1.00 97.06 84 GLU A O 1
ATOM 685 N N . GLN A 1 85 ? 24.095 -16.396 -19.455 1.00 97.44 85 GLN A N 1
ATOM 686 C CA . GLN A 1 85 ? 25.036 -15.647 -20.285 1.00 97.44 85 GLN A CA 1
ATOM 687 C C . GLN A 1 85 ? 24.763 -15.900 -21.777 1.00 97.44 85 GLN A C 1
ATOM 689 O O . GLN A 1 85 ? 24.757 -17.042 -22.241 1.00 97.44 85 GLN A O 1
ATOM 694 N N . SER A 1 86 ? 24.543 -14.836 -22.547 1.00 97.44 86 SER A N 1
ATOM 695 C CA . SER A 1 86 ? 24.247 -14.922 -23.981 1.00 97.44 86 SER A CA 1
ATOM 696 C C . SER A 1 86 ? 24.561 -13.600 -24.683 1.00 97.44 86 SER A C 1
ATOM 698 O O . SER A 1 86 ? 24.807 -12.602 -24.023 1.00 97.44 86 SER A O 1
ATOM 700 N N . THR A 1 87 ? 24.540 -13.564 -26.015 1.00 96.56 87 THR A N 1
ATOM 701 C CA . THR A 1 87 ? 24.775 -12.334 -26.792 1.00 96.56 87 THR A CA 1
ATOM 702 C C . THR A 1 87 ? 23.472 -11.885 -27.454 1.00 96.56 87 THR A C 1
ATOM 704 O O . THR A 1 87 ? 22.844 -12.711 -28.128 1.00 96.56 87 THR A O 1
ATOM 707 N N . PRO A 1 88 ? 23.051 -10.616 -27.298 1.00 96.50 88 PRO A N 1
ATOM 708 C CA . PRO A 1 88 ? 21.837 -10.128 -27.934 1.00 96.50 88 PRO A CA 1
ATOM 709 C C . PRO A 1 88 ? 21.939 -10.192 -29.466 1.00 96.50 88 PRO A C 1
ATOM 711 O O . PRO A 1 88 ? 22.995 -9.893 -30.023 1.00 96.50 88 PRO A O 1
ATOM 714 N N . PRO A 1 89 ? 20.860 -10.562 -30.178 1.00 93.25 89 PRO A N 1
ATOM 715 C CA . PRO A 1 89 ? 20.900 -10.758 -31.628 1.00 93.25 89 PRO A CA 1
ATOM 716 C C . PRO A 1 89 ? 20.860 -9.453 -32.444 1.00 93.25 89 PRO A C 1
ATOM 718 O O . PRO A 1 89 ? 21.009 -9.501 -33.665 1.00 93.25 89 PRO A O 1
ATOM 721 N N . GLY A 1 90 ? 20.616 -8.301 -31.813 1.00 94.62 90 GLY A N 1
ATOM 722 C CA . GLY A 1 90 ? 20.467 -7.024 -32.505 1.00 94.62 90 GLY A CA 1
ATOM 723 C C . GLY A 1 90 ? 20.165 -5.859 -31.566 1.00 94.62 90 GLY A C 1
ATOM 724 O O . GLY A 1 90 ? 20.487 -5.909 -30.382 1.00 94.62 90 GLY A O 1
ATOM 725 N N . GLY A 1 91 ? 19.556 -4.806 -32.117 1.00 94.06 91 GLY A N 1
ATOM 726 C CA . GLY A 1 91 ? 19.239 -3.583 -31.379 1.00 94.06 91 GLY A CA 1
ATOM 727 C C . GLY A 1 91 ? 18.275 -3.831 -30.220 1.00 94.06 91 GLY A C 1
ATOM 728 O O . GLY A 1 91 ? 17.225 -4.447 -30.393 1.00 94.06 91 GLY A O 1
ATOM 729 N N . LEU A 1 92 ? 18.641 -3.306 -29.061 1.00 95.50 92 LEU A N 1
ATOM 730 C CA . LEU A 1 92 ? 17.922 -3.398 -27.804 1.00 95.50 92 LEU A CA 1
ATOM 731 C C . LEU A 1 92 ? 17.187 -2.093 -27.509 1.00 95.50 92 LEU A C 1
ATOM 733 O O . LEU A 1 92 ? 17.648 -1.013 -27.878 1.00 95.50 92 LEU A O 1
ATOM 737 N N . ARG A 1 93 ? 16.055 -2.189 -26.815 1.00 93.69 93 ARG A N 1
ATOM 738 C CA . ARG A 1 93 ? 15.365 -1.044 -26.212 1.00 93.69 93 ARG A CA 1
ATOM 739 C C . ARG A 1 93 ? 15.554 -1.081 -24.707 1.00 93.69 93 ARG A C 1
ATOM 741 O O . ARG A 1 93 ? 15.525 -2.160 -24.123 1.00 93.69 93 ARG A O 1
ATOM 748 N N . VAL A 1 94 ? 15.721 0.078 -24.081 1.00 90.94 94 VAL A N 1
ATOM 749 C CA . VAL A 1 94 ? 15.712 0.176 -22.617 1.00 90.94 94 VAL A CA 1
ATOM 750 C C . VAL A 1 94 ? 14.271 -0.011 -22.147 1.00 90.94 94 VAL A C 1
ATOM 752 O O . VAL A 1 94 ? 13.402 0.783 -22.497 1.00 90.94 94 VAL A O 1
ATOM 755 N N . ASP A 1 95 ? 14.015 -1.079 -21.398 1.00 84.81 95 ASP A N 1
ATOM 756 C CA . ASP A 1 95 ? 12.694 -1.381 -20.831 1.00 84.81 95 ASP A CA 1
ATOM 757 C C . ASP A 1 95 ? 12.536 -0.711 -19.467 1.00 84.81 95 ASP A C 1
ATOM 759 O O . ASP A 1 95 ? 11.534 -0.059 -19.176 1.00 84.81 95 ASP A O 1
ATOM 763 N N . ARG A 1 96 ? 13.584 -0.803 -18.641 1.00 75.38 96 ARG A N 1
ATOM 764 C CA . ARG A 1 96 ? 13.611 -0.197 -17.315 1.00 75.38 96 ARG A CA 1
ATOM 765 C C . ARG A 1 96 ? 15.025 0.226 -16.950 1.00 75.38 96 ARG A C 1
ATOM 767 O O . ARG A 1 96 ? 15.930 -0.602 -16.923 1.00 75.38 96 ARG A O 1
ATOM 774 N N . ALA A 1 97 ? 15.181 1.501 -16.613 1.00 71.81 97 ALA A N 1
ATOM 775 C CA . ALA A 1 97 ? 16.368 2.039 -15.969 1.00 71.81 97 ALA A CA 1
ATOM 776 C C . ALA A 1 97 ? 15.922 2.717 -14.672 1.00 71.81 97 ALA A C 1
ATOM 778 O O . ALA A 1 97 ? 15.226 3.733 -14.702 1.00 71.81 97 ALA A O 1
ATOM 779 N N . VAL A 1 98 ? 16.248 2.107 -13.536 1.00 55.28 98 VAL A N 1
ATOM 780 C CA . VAL A 1 98 ? 16.127 2.756 -12.231 1.00 55.28 98 VAL A CA 1
ATOM 781 C C . VAL A 1 98 ? 17.547 3.138 -11.861 1.00 55.28 98 VAL A C 1
ATOM 783 O O . VAL A 1 98 ? 18.397 2.269 -11.757 1.00 55.28 98 VAL A O 1
ATOM 786 N N . PHE A 1 99 ? 17.814 4.433 -11.758 1.00 55.38 99 PHE A N 1
ATOM 787 C CA . PHE A 1 99 ? 19.053 4.921 -11.177 1.00 55.38 99 PHE A CA 1
ATOM 788 C C . PHE A 1 99 ? 18.670 5.561 -9.856 1.00 55.38 99 PHE A C 1
ATOM 790 O O . PHE A 1 99 ? 18.162 6.684 -9.831 1.00 55.38 99 PHE A O 1
ATOM 797 N N . GLU A 1 100 ? 18.873 4.840 -8.763 1.00 39.75 100 GLU A N 1
ATOM 798 C CA . GLU A 1 100 ? 18.972 5.474 -7.456 1.00 39.75 100 GLU A CA 1
ATOM 799 C C . GLU A 1 100 ? 20.436 5.899 -7.318 1.00 39.75 100 GLU A C 1
ATOM 801 O O . GLU A 1 100 ? 21.268 5.195 -6.757 1.00 39.75 100 GLU A O 1
ATOM 806 N N . LEU A 1 101 ? 20.785 7.027 -7.949 1.00 39.59 101 LEU A N 1
ATOM 807 C CA . LEU A 1 101 ? 21.986 7.739 -7.536 1.00 39.59 101 LEU A CA 1
ATOM 808 C C . LEU A 1 101 ? 21.685 8.171 -6.111 1.00 39.59 101 LEU A C 1
ATOM 810 O O . LEU A 1 101 ? 20.854 9.064 -5.913 1.00 39.59 101 LEU A O 1
ATOM 814 N N . ASP A 1 102 ? 22.293 7.487 -5.143 1.00 34.28 102 ASP A N 1
ATOM 815 C CA . ASP A 1 102 ? 22.345 7.986 -3.779 1.00 34.28 102 ASP A CA 1
ATOM 816 C C . ASP A 1 102 ? 22.828 9.433 -3.926 1.00 34.28 102 ASP A C 1
ATOM 818 O O . ASP A 1 102 ? 23.889 9.645 -4.534 1.00 34.28 102 ASP A O 1
ATOM 822 N N . PRO A 1 103 ? 22.012 10.444 -3.564 1.00 37.28 103 PRO A N 1
ATOM 823 C CA . PRO A 1 103 ? 22.468 11.813 -3.668 1.00 37.28 103 PRO A CA 1
ATOM 824 C C . PRO A 1 103 ? 23.784 11.846 -2.905 1.00 37.28 103 PRO A C 1
ATOM 826 O O . PRO A 1 103 ? 23.808 11.401 -1.754 1.00 37.28 103 PRO A O 1
ATOM 829 N N . GLU A 1 104 ? 24.861 12.292 -3.572 1.00 39.06 104 GLU A N 1
ATOM 830 C CA . GLU A 1 104 ? 26.121 12.653 -2.915 1.00 39.06 104 GLU A CA 1
ATOM 831 C C . GLU A 1 104 ? 25.729 13.210 -1.554 1.00 39.06 104 GLU A C 1
ATOM 833 O O . GLU A 1 104 ? 24.906 14.135 -1.554 1.00 39.06 104 GLU A O 1
ATOM 838 N N . PRO A 1 105 ? 26.147 12.585 -0.434 1.00 38.97 105 PRO A N 1
ATOM 839 C CA . PRO A 1 105 ? 25.604 12.924 0.865 1.00 38.97 105 PRO A CA 1
ATOM 840 C C . PRO A 1 105 ? 25.804 14.419 1.016 1.00 38.97 105 PRO A C 1
ATOM 842 O O . PRO A 1 105 ? 26.943 14.872 1.127 1.00 38.97 105 PRO A O 1
ATOM 845 N N . ASP A 1 106 ? 24.708 15.175 0.907 1.00 45.00 106 ASP A N 1
ATOM 846 C CA . ASP A 1 106 ? 24.694 16.618 1.068 1.00 45.00 106 ASP A CA 1
ATOM 847 C C . ASP A 1 106 ? 25.270 16.818 2.460 1.00 45.00 106 ASP A C 1
ATOM 849 O O . ASP A 1 106 ? 24.574 16.548 3.436 1.00 45.00 106 ASP A O 1
ATOM 853 N N . SER A 1 107 ? 26.568 17.153 2.502 1.00 50.03 107 SER A N 1
ATOM 854 C CA . SER A 1 107 ? 27.456 17.245 3.666 1.00 50.03 107 SER A CA 1
ATOM 855 C C . SER A 1 107 ? 26.685 17.096 4.970 1.00 50.03 107 SER A C 1
ATOM 857 O O . SER A 1 107 ? 26.145 18.083 5.474 1.00 50.03 107 SER A O 1
ATOM 859 N N . ASP A 1 108 ? 26.559 15.853 5.451 1.00 53.44 108 ASP A N 1
ATOM 860 C CA . ASP A 1 108 ? 25.843 15.576 6.689 1.00 53.44 108 ASP A CA 1
ATOM 861 C C . ASP A 1 108 ? 26.494 16.449 7.771 1.00 53.44 108 ASP A C 1
ATOM 863 O O . ASP A 1 108 ? 27.674 16.254 8.085 1.00 53.44 108 ASP A O 1
ATOM 867 N N . PRO A 1 109 ? 25.789 17.459 8.315 1.00 65.06 109 PRO A N 1
ATOM 868 C CA . PRO A 1 109 ? 26.383 18.390 9.262 1.00 65.06 109 PRO A CA 1
ATOM 869 C C . PRO A 1 109 ? 26.849 17.678 10.539 1.00 65.06 109 PRO A C 1
ATOM 871 O O . PRO A 1 109 ? 27.660 18.232 11.284 1.00 65.06 109 PRO A O 1
ATOM 874 N N . GLU A 1 110 ? 26.354 16.463 10.798 1.00 63.66 110 GLU A N 1
ATOM 875 C CA . GLU A 1 110 ? 26.804 15.591 11.878 1.00 63.66 110 GLU A CA 1
ATOM 876 C C . GLU A 1 110 ? 28.142 14.913 11.541 1.00 63.66 110 GLU A C 1
ATOM 878 O O . GLU A 1 110 ? 29.019 14.819 12.401 1.00 63.66 110 GLU A O 1
ATOM 883 N N . LEU A 1 111 ? 28.354 14.536 10.277 1.00 58.31 111 LEU A N 1
ATOM 884 C CA . LEU A 1 111 ? 29.601 13.951 9.778 1.00 58.31 111 LEU A CA 1
ATOM 885 C C . LEU A 1 111 ? 30.699 15.016 9.611 1.00 58.31 111 LEU A C 1
ATOM 887 O O . LEU A 1 111 ? 31.845 14.766 9.972 1.00 58.31 111 LEU A O 1
ATOM 891 N N . GLU A 1 112 ? 30.344 16.239 9.203 1.00 67.38 112 GLU A N 1
ATOM 892 C CA . GLU A 1 112 ? 31.221 17.421 9.269 1.00 67.38 112 GLU A CA 1
ATOM 893 C C . GLU A 1 112 ? 31.589 17.783 10.721 1.00 67.38 112 GLU A C 1
ATOM 895 O O . GLU A 1 112 ? 32.746 18.088 11.004 1.00 67.38 112 GLU A O 1
ATOM 900 N N . GLN A 1 113 ? 30.651 17.697 11.677 1.00 73.56 113 GLN A N 1
ATOM 901 C CA . GLN A 1 113 ? 30.964 17.875 13.105 1.00 73.56 113 GLN A CA 1
ATOM 902 C C . GLN A 1 113 ? 31.858 16.762 13.658 1.00 73.56 113 GLN A C 1
ATOM 904 O O . GLN A 1 113 ? 32.739 17.043 14.474 1.00 73.56 113 GLN A O 1
ATOM 909 N N . LEU A 1 114 ? 31.655 15.515 13.229 1.00 66.25 114 LEU A N 1
ATOM 910 C CA . LEU A 1 114 ? 32.494 14.378 13.606 1.00 66.25 114 LEU A CA 1
ATOM 911 C C . LEU A 1 114 ? 33.903 14.499 13.023 1.00 66.25 114 LEU A C 1
ATOM 913 O O . LEU A 1 114 ? 34.867 14.271 13.751 1.00 66.25 114 LEU A O 1
ATOM 917 N N . LEU A 1 115 ? 34.036 14.908 11.760 1.00 71.81 115 LEU A N 1
ATOM 918 C CA . LEU A 1 115 ? 35.328 15.153 11.119 1.00 71.81 115 LEU A CA 1
ATOM 919 C C . LEU A 1 115 ? 36.048 16.351 11.749 1.00 71.81 115 LEU A C 1
ATOM 921 O O . LEU A 1 115 ? 37.209 16.220 12.127 1.00 71.81 115 LEU A O 1
ATOM 925 N N . ALA A 1 116 ? 35.356 17.467 11.994 1.00 74.38 116 ALA A N 1
ATOM 926 C CA . ALA A 1 116 ? 35.923 18.609 12.715 1.00 74.38 116 ALA A CA 1
ATOM 927 C C . ALA A 1 116 ? 36.331 18.246 14.159 1.00 74.38 116 ALA A C 1
ATOM 929 O O . ALA A 1 116 ? 37.340 18.732 14.676 1.00 74.38 116 ALA A O 1
ATOM 930 N N . GLY A 1 117 ? 35.575 17.361 14.819 1.00 79.50 117 GLY A N 1
ATOM 931 C CA . GLY A 1 117 ? 35.924 16.801 16.126 1.00 79.50 117 GLY A CA 1
ATOM 932 C C . GLY A 1 117 ? 37.140 15.869 16.077 1.00 79.50 117 GLY A C 1
ATOM 933 O O . GLY A 1 117 ? 37.983 15.911 16.974 1.00 79.50 117 GLY A O 1
ATOM 934 N N . ALA A 1 118 ? 37.266 15.065 15.020 1.00 69.00 118 ALA A N 1
ATOM 935 C CA . ALA A 1 118 ? 38.400 14.175 14.792 1.00 69.00 118 ALA A CA 1
ATOM 936 C C . ALA A 1 118 ? 39.689 14.952 14.478 1.00 69.00 118 ALA A C 1
ATOM 938 O O . ALA A 1 118 ? 40.748 14.606 15.000 1.00 69.00 118 ALA A O 1
ATOM 939 N N . GLU A 1 119 ? 39.607 16.044 13.714 1.00 77.62 119 GLU A N 1
ATOM 940 C CA . GLU A 1 119 ? 40.735 16.958 13.485 1.00 77.62 119 GLU A CA 1
ATOM 941 C C . GLU A 1 119 ? 41.178 17.651 14.785 1.00 77.62 119 GLU A C 1
ATOM 943 O O . GLU A 1 119 ? 42.377 17.786 15.046 1.00 77.62 119 GLU A O 1
ATOM 948 N N . GLY A 1 120 ? 40.226 18.016 15.652 1.00 80.44 120 GLY A N 1
ATOM 949 C CA . GLY A 1 120 ? 40.515 18.509 17.002 1.00 80.44 120 GLY A CA 1
ATOM 950 C C . GLY A 1 120 ? 41.249 17.478 17.868 1.00 80.44 120 GLY A C 1
ATOM 951 O O . GLY A 1 120 ? 42.244 17.809 18.514 1.00 80.44 120 GLY A O 1
ATOM 952 N N . LEU A 1 121 ? 40.812 16.214 17.828 1.00 73.88 121 LEU A N 1
ATOM 953 C CA . LEU A 1 121 ? 41.460 15.104 18.534 1.00 73.88 121 LEU A CA 1
ATOM 954 C C . LEU A 1 121 ? 42.856 14.793 17.987 1.00 73.88 121 LEU A C 1
ATOM 956 O O . LEU A 1 121 ? 43.751 14.501 18.775 1.00 73.88 121 LEU A O 1
ATOM 960 N N . ALA A 1 122 ? 43.068 14.891 16.673 1.00 72.75 122 ALA A N 1
ATOM 961 C CA . ALA A 1 122 ? 44.388 14.728 16.069 1.00 72.75 122 ALA A CA 1
ATOM 962 C C . ALA A 1 122 ? 45.360 15.822 16.547 1.00 72.75 122 ALA A C 1
ATOM 964 O O . ALA A 1 122 ? 46.480 15.517 16.955 1.00 72.75 122 ALA A O 1
ATOM 965 N N . GLY A 1 123 ? 44.912 17.081 16.598 1.00 79.31 123 GLY A N 1
ATOM 966 C CA . GLY A 1 123 ? 45.715 18.189 17.124 1.00 79.31 123 GLY A CA 1
ATOM 967 C C . GLY A 1 123 ? 46.025 18.069 18.622 1.00 79.31 123 GLY A C 1
ATOM 968 O O . GLY A 1 123 ? 47.136 18.384 19.058 1.00 79.31 123 GLY A O 1
ATOM 969 N N . ASP A 1 124 ? 45.072 17.585 19.421 1.00 79.25 124 ASP A N 1
ATOM 970 C CA . ASP A 1 124 ? 45.291 17.326 20.848 1.00 79.25 124 ASP A CA 1
ATOM 971 C C . ASP A 1 124 ? 46.199 16.107 21.081 1.00 79.25 124 ASP A C 1
ATOM 973 O O . ASP A 1 124 ? 47.015 16.120 22.005 1.00 79.25 124 ASP A O 1
ATOM 977 N N . TYR A 1 125 ? 46.139 15.096 20.211 1.00 72.50 125 TYR A N 1
ATOM 978 C CA . TYR A 1 125 ? 47.038 13.942 20.229 1.00 72.50 125 TYR A CA 1
ATOM 979 C C . TYR A 1 125 ? 48.483 14.337 19.888 1.00 72.50 125 TYR A C 1
ATOM 981 O O . TYR A 1 125 ? 49.411 13.963 20.607 1.00 72.50 125 TYR A O 1
ATOM 989 N N . GLU A 1 126 ? 48.692 15.166 18.860 1.00 78.88 126 GLU A N 1
ATOM 990 C CA . GLU A 1 126 ? 50.020 15.700 18.526 1.00 78.88 126 GLU A CA 1
ATOM 991 C C . GLU A 1 126 ? 50.596 16.570 19.654 1.00 78.88 126 GLU A C 1
ATOM 993 O O . GLU A 1 126 ? 51.779 16.457 19.988 1.00 78.88 126 GLU A O 1
ATOM 998 N N . ARG A 1 127 ? 49.761 17.400 20.299 1.00 81.06 127 ARG A N 1
ATOM 999 C CA . ARG A 1 127 ? 50.170 18.187 21.473 1.00 81.06 127 ARG A CA 1
ATOM 1000 C C . ARG A 1 127 ? 50.541 17.284 22.650 1.00 81.06 127 ARG A C 1
ATOM 1002 O O . ARG A 1 127 ? 51.558 17.522 23.297 1.00 81.06 127 ARG A O 1
ATOM 1009 N N . PHE A 1 128 ? 49.764 16.232 22.899 1.00 77.50 128 PHE A N 1
ATOM 1010 C CA . PHE A 1 128 ? 50.041 15.261 23.955 1.00 77.50 128 PHE A CA 1
ATOM 1011 C C . PHE A 1 128 ? 51.378 14.535 23.735 1.00 77.50 128 PHE A C 1
ATOM 1013 O O . PHE A 1 128 ? 52.166 14.433 24.677 1.00 77.50 128 PHE A O 1
ATOM 1020 N N . ILE A 1 129 ? 51.675 14.115 22.497 1.00 80.44 129 ILE A N 1
ATOM 1021 C CA . ILE A 1 129 ? 52.968 13.516 22.120 1.00 80.44 129 ILE A CA 1
ATOM 1022 C C . ILE A 1 129 ? 54.121 14.506 22.334 1.00 80.44 129 ILE A C 1
ATOM 1024 O O . ILE A 1 129 ? 55.168 14.126 22.858 1.00 80.44 129 ILE A O 1
ATOM 1028 N N . ALA A 1 130 ? 53.939 15.778 21.967 1.00 81.44 130 ALA A N 1
ATOM 1029 C CA . ALA A 1 130 ? 54.961 16.806 22.152 1.00 81.44 130 ALA A CA 1
ATOM 1030 C C . ALA A 1 130 ? 55.236 17.123 23.636 1.00 81.44 130 ALA A C 1
ATOM 1032 O O . ALA A 1 130 ? 56.376 17.408 24.005 1.00 81.44 130 ALA A O 1
ATOM 1033 N N . GLU A 1 131 ? 54.210 17.073 24.490 1.00 87.19 131 GLU A N 1
ATOM 1034 C CA . GLU A 1 131 ? 54.322 17.328 25.932 1.00 87.19 131 GLU A CA 1
ATOM 1035 C C . GLU A 1 131 ? 54.854 16.122 26.723 1.00 87.19 131 GLU A C 1
ATOM 1037 O O . GLU A 1 131 ? 55.451 16.305 27.785 1.00 87.19 131 GLU A O 1
ATOM 1042 N N . HIS A 1 132 ? 54.681 14.900 26.207 1.00 86.62 132 HIS A N 1
ATOM 1043 C CA . HIS A 1 132 ? 55.074 13.658 26.877 1.00 86.62 132 HIS A CA 1
ATOM 1044 C C . HIS A 1 132 ? 55.963 12.788 25.970 1.00 86.62 132 HIS A C 1
ATOM 1046 O O . HIS A 1 132 ? 55.575 11.674 25.616 1.00 86.62 132 HIS A O 1
ATOM 1052 N N . PRO A 1 133 ? 57.182 13.245 25.617 1.00 85.81 133 PRO A N 1
ATOM 1053 C CA . PRO A 1 133 ? 58.073 12.514 24.710 1.00 85.81 133 PRO A CA 1
ATOM 1054 C C . PRO A 1 133 ? 58.535 11.154 25.263 1.00 85.81 133 PRO A C 1
ATOM 1056 O O . PRO A 1 133 ? 58.967 10.298 24.496 1.00 85.81 133 PRO A O 1
ATOM 1059 N N . ASP A 1 134 ? 58.412 10.945 26.578 1.00 86.62 134 ASP A N 1
ATOM 1060 C CA . ASP A 1 134 ? 58.762 9.698 27.267 1.00 86.62 134 ASP A CA 1
ATOM 1061 C C . ASP A 1 134 ? 57.545 8.777 27.505 1.00 86.62 134 ASP A C 1
ATOM 1063 O O . ASP A 1 134 ? 57.670 7.736 28.160 1.00 86.62 134 ASP A O 1
ATOM 1067 N N . ALA A 1 135 ? 56.353 9.145 27.013 1.00 79.56 135 ALA A N 1
ATOM 1068 C CA . ALA A 1 135 ? 55.163 8.308 27.118 1.00 79.56 135 ALA A CA 1
ATOM 1069 C C . ALA A 1 135 ? 55.347 7.034 26.283 1.00 79.56 135 ALA A C 1
ATOM 1071 O O . ALA A 1 135 ? 55.288 7.038 25.055 1.00 79.56 135 ALA A O 1
ATOM 1072 N N . THR A 1 136 ? 55.564 5.920 26.974 1.00 71.81 136 THR A N 1
ATOM 1073 C CA . THR A 1 136 ? 55.545 4.585 26.383 1.00 71.81 136 THR A CA 1
ATOM 1074 C C . THR A 1 136 ? 54.092 4.144 26.290 1.00 71.81 136 THR A C 1
ATOM 1076 O O . THR A 1 136 ? 53.449 3.847 27.298 1.00 71.81 136 THR A O 1
ATOM 1079 N N . TRP A 1 137 ? 53.544 4.171 25.076 1.00 72.25 137 TRP A N 1
ATOM 1080 C CA . TRP A 1 137 ? 52.220 3.619 24.812 1.00 72.25 137 TRP A CA 1
ATOM 1081 C C . TRP A 1 137 ? 52.228 2.121 25.144 1.00 72.25 137 TRP A C 1
ATOM 1083 O O . TRP A 1 137 ? 53.210 1.447 24.821 1.00 72.25 137 TRP A O 1
ATOM 1093 N N . PRO A 1 138 ? 51.181 1.583 25.796 1.00 61.25 138 PRO A N 1
ATOM 1094 C CA . PRO A 1 138 ? 51.044 0.139 25.907 1.00 61.25 138 PRO A CA 1
ATOM 1095 C C . PRO A 1 138 ? 51.019 -0.435 24.488 1.00 61.25 138 PRO A C 1
ATOM 1097 O O . PRO A 1 138 ? 50.264 0.055 23.647 1.00 61.25 138 PRO A O 1
ATOM 1100 N N . GLU A 1 139 ? 51.880 -1.418 24.215 1.00 61.19 139 GLU A N 1
ATOM 1101 C CA . GLU A 1 139 ? 51.865 -2.144 22.946 1.00 61.19 139 GLU A CA 1
ATOM 1102 C C . GLU A 1 139 ? 50.433 -2.624 22.694 1.00 61.19 139 GLU A C 1
ATOM 1104 O O . GLU A 1 139 ? 49.815 -3.255 23.558 1.00 61.19 139 GLU A O 1
ATOM 1109 N N . VAL A 1 140 ? 49.879 -2.241 21.540 1.00 58.41 140 VAL A N 1
ATOM 1110 C CA . VAL A 1 140 ? 48.604 -2.779 21.066 1.00 58.41 140 VAL A CA 1
ATOM 1111 C C . VAL A 1 140 ? 48.807 -4.294 21.005 1.00 58.41 140 VAL A C 1
ATOM 1113 O O . VAL A 1 140 ? 49.752 -4.715 20.337 1.00 58.41 140 VAL A O 1
ATOM 1116 N N . PRO A 1 141 ? 48.020 -5.107 21.735 1.00 53.75 141 PRO A N 1
ATOM 1117 C CA . PRO A 1 141 ? 48.203 -6.550 21.724 1.00 53.75 141 PRO A CA 1
ATOM 1118 C C . PRO A 1 141 ? 48.166 -7.051 20.284 1.00 53.75 141 PRO A C 1
ATOM 1120 O O . PRO A 1 141 ? 47.281 -6.642 19.528 1.00 53.75 141 PRO A O 1
ATOM 1123 N N . ASP A 1 142 ? 49.119 -7.910 19.915 1.00 56.81 142 ASP A N 1
ATOM 1124 C CA . ASP A 1 142 ? 49.141 -8.540 18.600 1.00 56.81 142 ASP A CA 1
ATOM 1125 C C . ASP A 1 142 ? 47.758 -9.139 18.309 1.00 56.81 142 ASP A C 1
ATOM 1127 O O . ASP A 1 142 ? 47.182 -9.867 19.121 1.00 56.81 142 ASP A O 1
ATOM 1131 N N . GLU A 1 143 ? 47.236 -8.859 17.119 1.00 55.28 143 GLU A N 1
ATOM 1132 C CA . GLU A 1 143 ? 45.909 -9.266 16.623 1.00 55.28 143 GLU A CA 1
ATOM 1133 C C . GLU A 1 143 ? 45.684 -10.794 16.700 1.00 55.28 143 GLU A C 1
ATOM 1135 O O . GLU A 1 143 ? 44.561 -11.292 16.630 1.00 55.28 143 GLU A O 1
ATOM 1140 N N . HIS A 1 144 ? 46.770 -11.549 16.887 1.00 53.81 144 HIS A N 1
ATOM 1141 C CA . HIS A 1 144 ? 46.814 -12.997 17.043 1.00 53.81 144 HIS A CA 1
ATOM 1142 C C . HIS A 1 144 ? 46.594 -13.507 18.481 1.00 53.81 144 HIS A C 1
ATOM 1144 O O . HIS A 1 144 ? 46.490 -14.720 18.666 1.00 53.81 144 HIS A O 1
ATOM 1150 N N . GLU A 1 145 ? 46.488 -12.630 19.486 1.00 46.69 145 GLU A N 1
ATOM 1151 C CA . GLU A 1 145 ? 46.195 -12.986 20.887 1.00 46.69 145 GLU A CA 1
ATOM 1152 C C . GLU A 1 145 ? 44.745 -12.666 21.304 1.00 46.69 145 GLU A C 1
ATOM 1154 O O . GLU A 1 145 ? 44.382 -12.712 22.482 1.00 46.69 145 GLU A O 1
ATOM 1159 N N . LEU A 1 146 ? 43.862 -12.410 20.333 1.00 48.94 146 LEU A N 1
ATOM 1160 C CA . LEU A 1 146 ? 42.424 -12.550 20.547 1.00 48.94 146 LEU A CA 1
ATOM 1161 C C . LEU A 1 146 ? 42.107 -14.044 20.664 1.00 48.94 146 LEU A C 1
ATOM 1163 O O . LEU A 1 146 ? 41.880 -14.742 19.677 1.00 48.94 146 LEU A O 1
ATOM 1167 N N . VAL A 1 147 ? 42.128 -14.539 21.904 1.00 46.94 147 VAL A N 1
ATOM 1168 C CA . VAL A 1 147 ? 41.565 -15.841 22.275 1.00 46.94 147 VAL A CA 1
ATOM 1169 C C . VAL A 1 147 ? 40.200 -15.967 21.589 1.00 46.94 147 VAL A C 1
ATOM 1171 O O . VAL A 1 147 ? 39.362 -15.084 21.794 1.00 46.94 147 VAL A O 1
ATOM 1174 N N . PRO A 1 148 ? 39.951 -17.015 20.779 1.00 46.75 148 PRO A N 1
ATOM 1175 C CA . PRO A 1 148 ? 38.639 -17.231 20.201 1.00 46.75 148 PRO A CA 1
ATOM 1176 C C . PRO A 1 148 ? 37.654 -17.353 21.355 1.00 46.75 148 PRO A C 1
ATOM 1178 O O . PRO A 1 148 ? 37.709 -18.310 22.130 1.00 46.75 148 PRO A O 1
ATOM 1181 N N . SER A 1 149 ? 36.786 -16.358 21.503 1.00 47.00 149 SER A N 1
ATOM 1182 C CA . SER A 1 149 ? 35.571 -16.493 22.287 1.00 47.00 149 SER A CA 1
ATOM 1183 C C . SER A 1 149 ? 34.908 -17.792 21.839 1.00 47.00 149 SER A C 1
ATOM 1185 O O . SER A 1 149 ? 34.735 -17.990 20.632 1.00 47.00 149 SER A O 1
ATOM 1187 N N . ASP A 1 150 ? 34.605 -18.682 22.787 1.00 44.09 150 ASP A N 1
ATOM 1188 C CA . ASP A 1 150 ? 33.842 -19.905 22.533 1.00 44.09 150 ASP A CA 1
ATOM 1189 C C . ASP A 1 150 ? 32.712 -19.618 21.530 1.00 44.09 150 ASP A C 1
ATOM 1191 O O . ASP A 1 150 ? 32.080 -18.559 21.641 1.00 44.09 150 ASP A O 1
ATOM 1195 N N . PRO A 1 151 ? 32.441 -20.515 20.560 1.00 47.12 151 PRO A N 1
ATOM 1196 C CA . PRO A 1 151 ? 31.326 -20.332 19.648 1.00 47.12 151 PRO A CA 1
ATOM 1197 C C . PRO A 1 151 ? 30.075 -20.154 20.499 1.00 47.12 151 PRO A C 1
ATOM 1199 O O . PRO A 1 151 ? 29.644 -21.070 21.203 1.00 47.12 151 PRO A O 1
ATOM 1202 N N . VAL A 1 152 ? 29.542 -18.934 20.481 1.00 45.97 152 VAL A N 1
ATOM 1203 C CA . VAL A 1 152 ? 28.271 -18.618 21.108 1.00 45.97 152 VAL A CA 1
ATOM 1204 C C . VAL A 1 152 ? 27.268 -19.563 20.467 1.00 45.97 152 VAL A C 1
ATOM 1206 O O . VAL A 1 152 ? 27.028 -19.522 19.264 1.00 45.97 152 VAL A O 1
ATOM 1209 N N . ASP A 1 153 ? 26.768 -20.479 21.285 1.00 38.06 153 ASP A N 1
ATOM 1210 C CA . ASP A 1 153 ? 25.671 -21.374 20.972 1.00 38.06 153 ASP A CA 1
ATOM 1211 C C . ASP A 1 153 ? 24.447 -20.516 20.620 1.00 38.06 153 ASP A C 1
ATOM 1213 O O . ASP A 1 153 ? 23.689 -20.068 21.484 1.00 38.06 153 ASP A O 1
ATOM 1217 N N . ASP A 1 154 ? 24.299 -20.247 19.323 1.00 39.75 154 ASP A N 1
ATOM 1218 C CA . ASP A 1 154 ? 23.284 -19.391 18.697 1.00 39.75 154 ASP A CA 1
ATOM 1219 C C . ASP A 1 154 ? 21.866 -20.004 18.758 1.00 39.75 154 ASP A C 1
ATOM 1221 O O . ASP A 1 154 ? 20.921 -19.562 18.103 1.00 39.75 154 ASP A O 1
ATOM 1225 N N . THR A 1 155 ? 21.681 -21.053 19.567 1.00 42.41 155 THR A N 1
ATOM 1226 C CA . THR A 1 155 ? 20.387 -21.708 19.788 1.00 42.41 155 THR A CA 1
ATOM 1227 C C . THR A 1 155 ? 19.552 -21.062 20.894 1.00 42.41 155 THR A C 1
ATOM 1229 O O . THR A 1 155 ? 18.362 -21.360 21.012 1.00 42.41 155 THR A O 1
ATOM 1232 N N . ARG A 1 156 ? 20.083 -20.091 21.653 1.00 43.47 156 ARG A N 1
ATOM 1233 C CA . ARG A 1 156 ? 19.242 -19.209 22.483 1.00 43.47 156 ARG A CA 1
ATOM 1234 C C . ARG A 1 156 ? 18.704 -18.037 21.667 1.00 43.47 156 ARG A C 1
ATOM 1236 O O . ARG A 1 156 ? 19.043 -16.881 21.907 1.00 43.47 156 ARG A O 1
ATOM 1243 N N . ARG A 1 157 ? 17.774 -18.342 20.755 1.00 41.31 157 ARG A N 1
ATOM 1244 C CA . ARG A 1 157 ? 16.831 -17.339 20.247 1.00 41.31 157 ARG A CA 1
ATOM 1245 C C . ARG A 1 157 ? 16.150 -16.675 21.442 1.00 41.31 157 ARG A C 1
ATOM 1247 O O . ARG A 1 157 ? 15.508 -17.338 22.257 1.00 41.31 157 ARG A O 1
ATOM 1254 N N . LEU A 1 158 ? 16.302 -15.358 21.536 1.00 39.00 158 LEU A N 1
ATOM 1255 C CA . LEU A 1 158 ? 15.462 -14.520 22.382 1.00 39.00 158 LEU A CA 1
ATOM 1256 C C . LEU A 1 158 ? 13.990 -14.852 22.069 1.00 39.00 158 LEU A C 1
ATOM 1258 O O . LEU A 1 158 ? 13.664 -15.010 20.889 1.00 39.00 158 LEU A O 1
ATOM 1262 N N . PRO A 1 159 ? 13.098 -14.978 23.067 1.00 46.47 159 PRO A N 1
ATOM 1263 C CA . PRO A 1 159 ? 11.676 -15.128 22.798 1.00 46.47 159 PRO A CA 1
ATOM 1264 C C . PRO A 1 159 ? 11.212 -13.900 22.013 1.00 46.47 159 PRO A C 1
ATOM 1266 O O . PRO A 1 159 ? 11.121 -12.798 22.557 1.00 46.47 159 PRO A O 1
ATOM 1269 N N . GLY A 1 160 ? 10.983 -14.089 20.712 1.00 50.38 160 GLY A N 1
ATOM 1270 C CA . GLY A 1 160 ? 10.353 -13.090 19.866 1.00 50.38 160 GLY A CA 1
ATOM 1271 C C . GLY A 1 160 ? 9.013 -12.750 20.494 1.00 50.38 160 GLY A C 1
ATOM 1272 O O . GLY A 1 160 ? 8.213 -13.643 20.771 1.00 50.38 160 GLY A O 1
ATOM 1273 N N . ALA A 1 161 ? 8.804 -11.473 20.808 1.00 52.03 161 ALA A N 1
ATOM 1274 C CA . ALA A 1 161 ? 7.521 -11.019 21.311 1.00 52.03 161 ALA A CA 1
ATOM 1275 C C . ALA A 1 161 ? 6.439 -11.432 20.312 1.00 52.03 161 ALA A C 1
ATOM 1277 O O . ALA A 1 161 ? 6.608 -11.226 19.107 1.00 52.03 161 ALA A O 1
ATOM 1278 N N . ALA A 1 162 ? 5.357 -12.025 20.818 1.00 59.19 162 ALA A N 1
ATOM 1279 C CA . ALA A 1 162 ? 4.333 -12.542 19.937 1.00 59.19 162 ALA A CA 1
ATOM 1280 C C . ALA A 1 162 ? 3.777 -11.456 19.020 1.00 59.19 162 ALA A C 1
ATOM 1282 O O . ALA A 1 162 ? 3.616 -10.318 19.485 1.00 59.19 162 ALA A O 1
ATOM 1283 N N . PRO A 1 163 ? 3.498 -11.765 17.736 1.00 66.69 163 PRO A N 1
ATOM 1284 C CA . PRO A 1 163 ? 2.961 -10.769 16.832 1.00 66.69 163 PRO A CA 1
ATOM 1285 C C . PRO A 1 163 ? 1.704 -10.167 17.473 1.00 66.69 163 PRO A C 1
ATOM 1287 O O . PRO A 1 163 ? 0.895 -10.899 18.062 1.00 66.69 163 PRO A O 1
ATOM 1290 N N . PRO A 1 164 ? 1.545 -8.832 17.446 1.00 70.44 164 PRO A N 1
ATOM 1291 C CA . PRO A 1 164 ? 0.427 -8.178 18.105 1.00 70.44 164 PRO A CA 1
ATOM 1292 C C . PRO A 1 164 ? -0.890 -8.750 17.570 1.00 70.44 164 PRO A C 1
ATOM 1294 O O . PRO A 1 164 ? -1.192 -8.641 16.386 1.00 70.44 164 PRO A O 1
ATOM 1297 N N . GLY A 1 165 ? -1.668 -9.379 18.457 1.00 83.88 165 GLY A N 1
ATOM 1298 C CA . GLY A 1 165 ? -2.913 -10.064 18.098 1.00 83.88 165 GLY A CA 1
ATOM 1299 C C . GLY A 1 165 ? -2.841 -11.594 18.060 1.00 83.88 165 GLY A C 1
ATOM 1300 O O . GLY A 1 165 ? -3.877 -12.212 17.812 1.00 83.88 165 GLY A O 1
ATOM 1301 N N . PHE A 1 166 ? -1.688 -12.208 18.358 1.00 90.31 166 PHE A N 1
ATOM 1302 C CA . PHE A 1 166 ? -1.588 -13.662 18.492 1.00 90.31 166 PHE A CA 1
ATOM 1303 C C . PHE A 1 166 ? -2.552 -14.192 19.561 1.00 90.31 166 PHE A C 1
ATOM 1305 O O . PHE A 1 166 ? -2.493 -13.804 20.732 1.00 90.31 166 PHE A O 1
ATOM 1312 N N . ARG A 1 167 ? -3.432 -15.115 19.168 1.00 93.50 167 ARG A N 1
ATOM 1313 C CA . ARG A 1 167 ? -4.322 -15.834 20.083 1.00 93.50 167 ARG A CA 1
ATOM 1314 C C . ARG A 1 167 ? -4.275 -17.315 19.757 1.00 93.50 167 ARG A C 1
ATOM 1316 O O . ARG A 1 167 ? -4.862 -17.739 18.766 1.00 93.50 167 ARG A O 1
ATOM 1323 N N . ALA A 1 168 ? -3.625 -18.090 20.624 1.00 95.12 168 ALA A N 1
ATOM 1324 C CA . ALA A 1 168 ? -3.584 -19.541 20.503 1.00 95.12 168 ALA A CA 1
ATOM 1325 C C . ALA A 1 168 ? -5.006 -20.103 20.357 1.00 95.12 168 ALA A C 1
ATOM 1327 O O . ALA A 1 168 ? -5.909 -19.789 21.140 1.00 95.12 168 ALA A O 1
ATOM 1328 N N . THR A 1 169 ? -5.190 -20.893 19.305 1.00 96.56 169 THR A N 1
ATOM 1329 C CA . THR A 1 169 ? -6.451 -21.592 19.006 1.00 96.56 169 THR A CA 1
ATOM 1330 C C . THR A 1 169 ? -6.277 -23.100 19.085 1.00 96.56 169 THR A C 1
ATOM 1332 O O . THR A 1 169 ? -7.242 -23.812 19.359 1.00 96.56 169 THR A O 1
ATOM 1335 N N . HIS A 1 170 ? -5.047 -23.573 18.873 1.00 97.25 170 HIS A N 1
ATOM 1336 C CA . HIS A 1 170 ? -4.674 -24.974 18.838 1.00 97.25 170 HIS A CA 1
ATOM 1337 C C . HIS A 1 170 ? -3.301 -25.175 19.486 1.00 97.25 170 HIS A C 1
ATOM 1339 O O . HIS A 1 170 ? -2.545 -24.227 19.712 1.00 97.25 170 HIS A O 1
ATOM 1345 N N . VAL A 1 171 ? -3.000 -26.431 19.783 1.00 97.38 171 VAL A N 1
ATOM 1346 C CA . VAL A 1 171 ? -1.735 -26.911 20.323 1.00 97.38 171 VAL A CA 1
ATOM 1347 C C . VAL A 1 171 ? -1.230 -28.035 19.423 1.00 97.38 171 VAL A C 1
ATOM 1349 O O . VAL A 1 171 ? -2.006 -28.902 19.008 1.00 97.38 171 VAL A O 1
ATOM 1352 N N . VAL A 1 172 ? 0.069 -28.025 19.133 1.00 97.44 172 VAL A N 1
ATOM 1353 C CA . VAL A 1 172 ? 0.749 -29.096 18.398 1.00 97.44 172 VAL A CA 1
ATOM 1354 C C . VAL A 1 172 ? 0.709 -30.387 19.229 1.00 97.44 172 VAL A C 1
ATOM 1356 O O . VAL A 1 172 ? 1.011 -30.351 20.428 1.00 97.44 172 VAL A O 1
ATOM 1359 N N . PRO A 1 173 ? 0.331 -31.537 18.643 1.00 96.31 173 PRO A N 1
ATOM 1360 C CA . PRO A 1 173 ? 0.217 -32.796 19.371 1.00 96.31 173 PRO A CA 1
ATOM 1361 C C . PRO A 1 173 ? 1.552 -33.233 19.987 1.00 96.31 173 PRO A C 1
ATOM 1363 O O . PRO A 1 173 ? 2.632 -32.816 19.575 1.00 96.31 173 PRO A O 1
ATOM 1366 N N . ALA A 1 174 ? 1.488 -34.136 20.968 1.0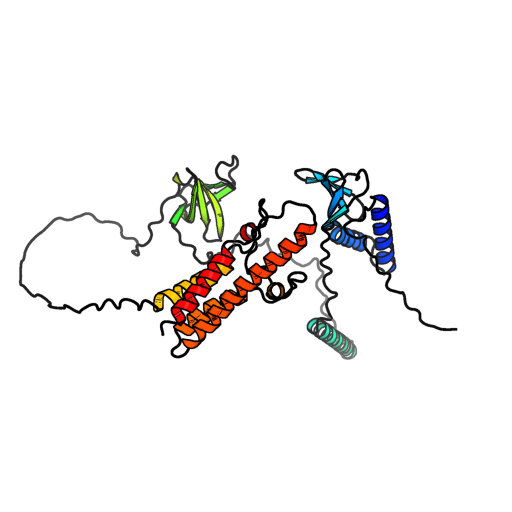0 93.25 174 ALA A N 1
ATOM 1367 C CA . ALA A 1 174 ? 2.663 -34.605 21.711 1.00 93.25 174 ALA A CA 1
ATOM 1368 C C . ALA A 1 174 ? 3.746 -35.282 20.838 1.00 93.25 174 ALA A C 1
ATOM 1370 O O . ALA A 1 174 ? 4.877 -35.444 21.287 1.00 93.25 174 ALA A O 1
ATOM 1371 N N . ALA A 1 175 ? 3.406 -35.689 19.612 1.00 92.44 175 ALA A N 1
ATOM 1372 C CA . ALA A 1 175 ? 4.336 -36.278 18.652 1.00 92.44 175 ALA A CA 1
ATOM 1373 C C . ALA A 1 175 ? 5.109 -35.236 17.814 1.00 92.44 175 ALA A C 1
ATOM 1375 O O . ALA A 1 175 ? 5.983 -35.625 17.044 1.00 92.44 175 ALA A O 1
ATOM 1376 N N . GLY A 1 176 ? 4.804 -33.941 17.954 1.00 96.75 176 GLY A N 1
ATOM 1377 C CA . GLY A 1 176 ? 5.240 -32.910 17.011 1.00 96.75 176 GLY A CA 1
ATOM 1378 C C . GLY A 1 176 ? 4.409 -32.950 15.728 1.00 96.75 176 GLY A C 1
ATOM 1379 O O . GLY A 1 176 ? 3.465 -33.734 15.611 1.00 96.75 176 GLY A O 1
ATOM 1380 N N . MET A 1 177 ? 4.726 -32.081 14.769 1.00 97.12 177 MET A N 1
ATOM 1381 C CA . MET A 1 177 ? 3.968 -31.989 13.516 1.00 97.12 177 MET A CA 1
ATOM 1382 C C . MET A 1 177 ? 4.852 -31.489 12.377 1.00 97.12 177 MET A C 1
ATOM 1384 O O . MET A 1 177 ? 5.563 -30.505 12.538 1.00 97.12 177 MET A O 1
ATOM 1388 N N . SER A 1 178 ? 4.825 -32.153 11.223 1.00 97.19 178 SER A N 1
ATOM 1389 C CA . SER A 1 178 ? 5.518 -31.659 10.028 1.00 97.19 178 SER A CA 1
ATOM 1390 C C . SER A 1 178 ? 4.835 -30.408 9.477 1.00 97.19 178 SER A C 1
ATOM 1392 O O . SER A 1 178 ? 3.644 -30.201 9.701 1.00 97.19 178 SER A O 1
ATOM 1394 N N . THR A 1 179 ? 5.590 -29.578 8.763 1.00 97.62 179 THR A N 1
ATOM 1395 C CA . THR A 1 179 ? 5.065 -28.375 8.110 1.00 97.62 179 THR A CA 1
ATOM 1396 C C . THR A 1 179 ? 5.317 -28.396 6.610 1.00 97.62 179 THR A C 1
ATOM 1398 O O . THR A 1 179 ? 6.164 -29.151 6.135 1.00 97.62 179 THR A O 1
ATOM 1401 N N . TRP A 1 180 ? 4.585 -27.571 5.868 1.00 97.56 180 TRP A N 1
ATOM 1402 C CA . TRP A 1 180 ? 4.681 -27.432 4.418 1.00 97.56 180 TRP A CA 1
ATOM 1403 C C . TRP A 1 180 ? 4.591 -25.958 4.008 1.00 97.56 180 TRP A C 1
ATOM 1405 O O . TRP A 1 180 ? 3.976 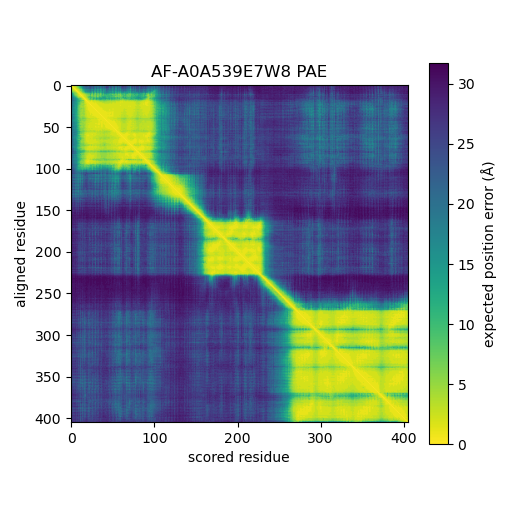-25.153 4.715 1.00 97.56 180 TRP A O 1
ATOM 1415 N N . ALA A 1 181 ? 5.227 -25.611 2.884 1.00 92.88 181 ALA A N 1
ATOM 1416 C CA . ALA A 1 181 ? 5.169 -24.261 2.323 1.00 92.88 181 ALA A CA 1
ATOM 1417 C C . ALA A 1 181 ? 3.808 -24.011 1.663 1.00 92.88 181 ALA A C 1
ATOM 1419 O O . ALA A 1 181 ? 3.199 -22.970 1.898 1.00 92.88 181 ALA A O 1
ATOM 1420 N N . GLU A 1 182 ? 3.302 -25.006 0.934 1.00 93.69 182 GLU A N 1
ATOM 1421 C CA . GLU A 1 182 ? 1.963 -25.019 0.361 1.00 93.69 182 GLU A CA 1
ATOM 1422 C C . GLU A 1 182 ? 1.222 -26.328 0.685 1.00 93.69 182 GLU A C 1
ATOM 1424 O O . GLU A 1 182 ? 1.827 -27.388 0.894 1.00 93.69 182 GLU A O 1
ATOM 1429 N N . PRO A 1 183 ? -0.117 -26.291 0.742 1.00 93.12 183 PRO A N 1
ATOM 1430 C CA . PRO A 1 183 ? -0.897 -27.485 1.002 1.00 93.12 183 PRO A CA 1
ATOM 1431 C C . PRO A 1 183 ? -0.796 -28.485 -0.159 1.00 93.12 183 PRO A C 1
ATOM 1433 O O . PRO A 1 183 ? -1.223 -28.222 -1.281 1.00 93.12 183 PRO A O 1
ATOM 1436 N N . GLY A 1 184 ? -0.274 -29.675 0.138 1.00 84.44 184 GLY A N 1
ATOM 1437 C CA . GLY A 1 184 ? -0.062 -30.750 -0.836 1.00 84.44 184 GLY A CA 1
ATOM 1438 C C . GLY A 1 184 ? 1.381 -30.898 -1.317 1.00 84.44 184 GLY A C 1
ATOM 1439 O O . GLY A 1 184 ? 1.651 -31.826 -2.082 1.00 84.44 184 GLY A O 1
ATOM 1440 N N . ASP A 1 185 ? 2.301 -30.050 -0.852 1.00 87.69 185 ASP A N 1
ATOM 1441 C CA . ASP A 1 185 ? 3.721 -30.181 -1.168 1.00 87.69 185 ASP A CA 1
ATOM 1442 C C . ASP A 1 185 ? 4.271 -31.557 -0.773 1.00 87.69 185 ASP A C 1
ATOM 1444 O O . ASP A 1 185 ? 4.045 -32.076 0.323 1.00 87.69 185 ASP A O 1
ATOM 1448 N N . ALA A 1 186 ? 5.044 -32.155 -1.681 1.00 80.38 186 ALA A N 1
ATOM 1449 C CA . ALA A 1 186 ? 5.598 -33.492 -1.479 1.00 80.38 186 ALA A CA 1
ATOM 1450 C C . ALA A 1 186 ? 6.722 -33.527 -0.430 1.00 80.38 186 ALA A C 1
ATOM 1452 O O . ALA A 1 186 ? 7.021 -34.594 0.110 1.00 80.38 186 ALA A O 1
ATOM 1453 N N . GLN A 1 187 ? 7.359 -32.385 -0.152 1.00 87.62 187 GLN A N 1
ATOM 1454 C CA . GLN A 1 187 ? 8.509 -32.300 0.739 1.00 87.62 187 GLN A CA 1
ATOM 1455 C C . GLN A 1 187 ? 8.145 -31.546 2.026 1.00 87.62 187 GLN A C 1
ATOM 1457 O O . GLN A 1 187 ? 7.859 -30.351 1.961 1.00 87.62 187 GLN A O 1
ATOM 1462 N N . PRO A 1 188 ? 8.168 -32.212 3.195 1.00 92.31 188 PRO A N 1
ATOM 1463 C CA . PRO A 1 188 ? 7.931 -31.537 4.461 1.00 92.31 188 PRO A CA 1
ATOM 1464 C C . PRO A 1 188 ? 9.108 -30.617 4.809 1.00 92.31 188 PRO A C 1
ATOM 1466 O O . PRO A 1 188 ? 10.277 -30.957 4.602 1.00 92.31 188 PRO A O 1
ATOM 1469 N N . GLY A 1 189 ? 8.780 -29.456 5.363 1.00 92.19 189 GLY A N 1
ATOM 1470 C CA . GLY A 1 189 ? 9.703 -28.517 5.980 1.00 92.19 189 GLY A CA 1
ATOM 1471 C C . GLY A 1 189 ? 10.060 -28.894 7.427 1.00 92.19 189 GLY A C 1
ATOM 1472 O O . GLY A 1 189 ? 9.909 -30.049 7.845 1.00 92.19 189 GLY A O 1
ATOM 1473 N N . PRO A 1 190 ? 10.548 -27.924 8.221 1.00 93.00 190 PRO A N 1
ATOM 1474 C CA . PRO A 1 190 ? 10.864 -28.122 9.634 1.00 93.00 190 PRO A CA 1
ATOM 1475 C C . PRO A 1 190 ? 9.659 -28.642 10.429 1.00 93.00 190 PRO A C 1
ATOM 1477 O O . PRO A 1 190 ? 8.525 -28.242 10.181 1.00 93.00 190 PRO A O 1
ATOM 1480 N N . SER A 1 191 ? 9.884 -29.529 11.398 1.00 96.19 191 SER A N 1
ATOM 1481 C CA . SER A 1 191 ? 8.801 -29.997 12.275 1.00 96.19 191 SER A CA 1
ATOM 1482 C C . SER A 1 191 ? 8.583 -29.035 13.441 1.00 96.19 191 SER A C 1
ATOM 1484 O O . SER A 1 191 ? 9.535 -28.474 13.975 1.00 96.19 191 SER A O 1
ATOM 1486 N N . LEU A 1 192 ? 7.326 -28.866 13.837 1.00 96.62 192 LEU A N 1
ATOM 1487 C CA . LEU A 1 192 ? 6.915 -28.153 15.035 1.00 96.62 192 LEU A CA 1
ATOM 1488 C C . LEU A 1 192 ? 7.156 -28.998 16.281 1.00 96.62 192 LEU A C 1
ATOM 1490 O O . LEU A 1 192 ? 6.861 -30.200 16.300 1.00 96.62 192 LEU A O 1
ATOM 1494 N N . ASP A 1 193 ? 7.602 -28.330 17.339 1.00 96.88 193 ASP A N 1
ATOM 1495 C CA . ASP A 1 193 ? 7.811 -28.957 18.634 1.00 96.88 193 ASP A CA 1
ATOM 1496 C C . ASP A 1 193 ? 6.481 -29.373 19.294 1.00 96.88 193 ASP A C 1
ATOM 1498 O O . ASP A 1 193 ? 5.475 -28.658 19.206 1.00 96.88 193 ASP A O 1
ATOM 1502 N N . PRO A 1 194 ? 6.458 -30.514 20.006 1.00 96.38 194 PRO A N 1
ATOM 1503 C CA . PRO A 1 194 ? 5.303 -30.950 20.779 1.00 96.38 194 PRO A CA 1
ATOM 1504 C C . PRO A 1 194 ? 4.791 -29.892 21.763 1.00 96.38 194 PRO A C 1
ATOM 1506 O O . PRO A 1 194 ? 5.560 -29.317 22.531 1.00 96.38 194 PRO A O 1
ATOM 1509 N N . GLY A 1 195 ? 3.473 -29.691 21.817 1.00 94.44 195 GLY A N 1
ATOM 1510 C CA . GLY A 1 195 ? 2.855 -28.777 22.780 1.00 94.44 195 GLY A CA 1
ATOM 1511 C C . GLY A 1 195 ? 2.968 -27.293 22.420 1.00 94.44 195 GLY A C 1
ATOM 1512 O O . GLY A 1 195 ? 2.534 -26.453 23.210 1.00 94.44 195 GLY A O 1
ATOM 1513 N N . LEU A 1 196 ? 3.523 -26.956 21.251 1.00 96.25 196 LEU A N 1
ATOM 1514 C CA . LEU A 1 196 ? 3.614 -25.575 20.793 1.00 96.25 196 LEU A CA 1
ATOM 1515 C C . LEU A 1 196 ? 2.212 -24.988 20.572 1.00 96.25 196 LEU A C 1
ATOM 1517 O O . LEU A 1 196 ? 1.365 -25.589 19.909 1.00 96.25 196 LEU A O 1
ATOM 1521 N N . ASN A 1 197 ? 1.965 -23.801 21.125 1.00 96.56 197 ASN A N 1
ATOM 1522 C CA . ASN A 1 197 ? 0.729 -23.064 20.886 1.00 96.56 197 ASN A CA 1
ATOM 1523 C C . ASN A 1 197 ? 0.762 -22.439 19.494 1.00 96.56 197 ASN A C 1
ATOM 1525 O O . ASN A 1 197 ? 1.701 -21.721 19.157 1.00 96.56 197 ASN A O 1
ATOM 1529 N N . VAL A 1 198 ? -0.298 -22.649 18.720 1.00 97.44 198 VAL A N 1
ATOM 1530 C CA . VAL A 1 198 ? -0.427 -22.096 17.371 1.00 97.44 198 VAL A CA 1
ATOM 1531 C C . VAL A 1 198 ? -1.786 -21.426 17.188 1.00 97.44 198 VAL A C 1
ATOM 1533 O O . VAL A 1 198 ? -2.806 -21.796 17.791 1.00 97.44 198 VAL A O 1
ATOM 1536 N N . GLN A 1 199 ? -1.814 -20.402 16.347 1.00 97.75 199 GLN A N 1
ATOM 1537 C CA . GLN A 1 199 ? -3.045 -19.773 15.899 1.00 97.75 199 GLN A CA 1
ATOM 1538 C C . GLN A 1 199 ? -3.336 -20.232 14.476 1.00 97.75 199 GLN A C 1
ATOM 1540 O O . GLN A 1 199 ? -2.542 -20.005 13.570 1.00 97.75 199 GLN A O 1
ATOM 1545 N N . GLN A 1 200 ? -4.484 -20.868 14.281 1.00 97.69 200 GLN A N 1
ATOM 1546 C CA . GLN A 1 200 ? -4.981 -21.214 12.963 1.00 97.69 200 GLN A CA 1
ATOM 1547 C C . GLN A 1 200 ? -5.535 -19.952 12.298 1.00 97.69 200 GLN A C 1
ATOM 1549 O O . GLN A 1 200 ? -6.395 -19.274 12.866 1.00 97.69 200 GLN A O 1
ATOM 1554 N N . LEU A 1 201 ? -5.012 -19.636 11.117 1.00 96.31 201 LEU A N 1
ATOM 1555 C CA . LEU A 1 201 ? -5.388 -18.473 10.318 1.00 96.31 201 LEU A CA 1
ATOM 1556 C C . LEU A 1 201 ? -6.515 -18.823 9.344 1.00 96.31 201 LEU A C 1
ATOM 1558 O O . LEU A 1 201 ? -7.517 -18.115 9.275 1.00 96.31 201 LEU A O 1
ATOM 1562 N N . GLU A 1 202 ? -6.374 -19.943 8.637 1.00 95.81 202 GLU A N 1
ATOM 1563 C CA . GLU A 1 202 ? -7.337 -20.416 7.642 1.00 95.81 202 GLU A CA 1
ATOM 1564 C C . GLU A 1 202 ? -7.285 -21.942 7.471 1.00 95.81 202 GLU A C 1
ATOM 1566 O O . GLU A 1 202 ? -6.413 -22.634 8.007 1.00 95.81 202 GLU A O 1
ATOM 1571 N N . THR A 1 203 ? -8.267 -22.467 6.736 1.00 96.94 203 THR A N 1
ATOM 1572 C CA . THR A 1 203 ? -8.399 -23.892 6.403 1.00 96.94 203 THR A CA 1
ATOM 1573 C C . THR A 1 203 ? -8.621 -24.060 4.914 1.00 96.94 203 THR A C 1
ATOM 1575 O O . THR A 1 203 ? -9.415 -23.324 4.327 1.00 96.94 203 THR A O 1
ATOM 1578 N N . TRP A 1 204 ? -7.981 -25.067 4.328 1.00 95.62 204 TRP A N 1
ATOM 1579 C CA . TRP A 1 204 ? -8.175 -25.447 2.936 1.00 95.62 204 TRP A CA 1
ATOM 1580 C C . TRP A 1 204 ? -8.195 -26.972 2.802 1.00 95.62 204 TRP A C 1
ATOM 1582 O O . TRP A 1 204 ? -7.164 -27.643 2.802 1.00 95.62 204 TRP A O 1
ATOM 1592 N N . GLY A 1 205 ? -9.400 -27.542 2.735 1.00 96.12 205 GLY A N 1
ATOM 1593 C CA . GLY A 1 205 ? -9.579 -28.994 2.789 1.00 96.12 205 GLY A CA 1
ATOM 1594 C C . GLY A 1 205 ? -9.096 -29.566 4.126 1.00 96.12 205 GLY A C 1
ATOM 1595 O O . GLY A 1 205 ? -9.552 -29.123 5.177 1.00 96.12 205 GLY A O 1
ATOM 1596 N N . ASP A 1 206 ? -8.172 -30.528 4.069 1.00 96.94 206 ASP A N 1
ATOM 1597 C CA . ASP A 1 206 ? -7.541 -31.138 5.250 1.00 96.94 206 ASP A CA 1
ATOM 1598 C C . ASP A 1 206 ? -6.385 -30.291 5.820 1.00 96.94 206 ASP A C 1
ATOM 1600 O O . ASP A 1 206 ? -5.819 -30.631 6.855 1.00 96.94 206 ASP A O 1
ATOM 1604 N N . TRP A 1 207 ? -6.028 -29.182 5.169 1.00 97.81 207 TRP A N 1
ATOM 1605 C CA . TRP A 1 207 ? -4.881 -28.361 5.539 1.00 97.81 207 TRP A CA 1
ATOM 1606 C C . TRP A 1 207 ? -5.274 -27.161 6.397 1.00 97.81 207 TRP A C 1
ATOM 1608 O O . TRP A 1 207 ? -6.309 -26.525 6.180 1.00 97.81 207 TRP A O 1
ATOM 1618 N N . ALA A 1 208 ? -4.412 -26.817 7.350 1.00 97.88 208 ALA A N 1
ATOM 1619 C CA . ALA A 1 208 ? -4.535 -25.628 8.180 1.00 97.88 208 ALA A CA 1
ATOM 1620 C C . ALA A 1 208 ? -3.301 -24.740 8.014 1.00 97.88 208 ALA A C 1
ATOM 1622 O O . ALA A 1 208 ? -2.176 -25.200 8.198 1.00 97.88 208 ALA A O 1
ATOM 1623 N N . HIS A 1 209 ? -3.519 -23.463 7.711 1.00 98.00 209 HIS A N 1
ATOM 1624 C CA . HIS A 1 209 ? -2.465 -22.457 7.747 1.00 98.00 209 HIS A CA 1
ATOM 1625 C C . HIS A 1 209 ? -2.383 -21.913 9.170 1.00 98.00 209 HIS A C 1
ATOM 1627 O O . HIS A 1 209 ? -3.389 -21.467 9.738 1.00 98.00 209 HIS A O 1
ATOM 1633 N N . ILE A 1 210 ? -1.200 -21.979 9.766 1.00 97.88 210 ILE A N 1
ATOM 1634 C CA . ILE A 1 210 ? -0.965 -21.577 11.149 1.00 97.88 210 ILE A CA 1
ATOM 1635 C C . ILE A 1 210 ? 0.053 -20.441 11.239 1.00 97.88 210 ILE A C 1
ATOM 1637 O O . ILE A 1 210 ? 0.907 -20.276 10.372 1.00 97.88 210 ILE A O 1
ATOM 1641 N N . THR A 1 211 ? 0.003 -19.702 12.342 1.00 97.31 211 THR A N 1
ATOM 1642 C CA . THR A 1 211 ? 1.104 -18.864 12.819 1.00 97.31 211 THR A CA 1
ATOM 1643 C C . THR A 1 211 ? 1.539 -19.324 14.209 1.00 97.31 211 THR A C 1
ATOM 1645 O O . THR A 1 211 ? 0.708 -19.744 15.024 1.00 97.31 211 THR A O 1
ATOM 1648 N N . CYS A 1 212 ? 2.844 -19.287 14.461 1.00 96.62 212 CYS A N 1
ATOM 1649 C CA . CYS A 1 212 ? 3.454 -19.543 15.761 1.00 96.62 212 CYS A CA 1
ATOM 1650 C C . CYS A 1 212 ? 3.568 -18.247 16.574 1.00 96.62 212 CYS A C 1
ATOM 1652 O O . CYS A 1 212 ? 3.431 -17.142 16.046 1.00 96.62 212 CYS A O 1
ATOM 1654 N N . ASP A 1 213 ? 3.865 -18.375 17.866 1.00 91.25 213 ASP A N 1
ATOM 1655 C CA . ASP A 1 213 ? 4.076 -17.222 18.742 1.00 91.25 213 ASP A CA 1
ATOM 1656 C C . ASP A 1 213 ? 5.247 -16.339 18.295 1.00 91.25 213 ASP A C 1
ATOM 1658 O O . ASP A 1 213 ? 5.214 -15.153 18.539 1.00 91.25 213 ASP A O 1
ATOM 1662 N N . ASN A 1 214 ? 6.243 -16.843 17.576 1.00 89.31 214 ASN A N 1
ATOM 1663 C CA . ASN A 1 214 ? 7.335 -16.032 17.028 1.00 89.31 214 ASN A CA 1
ATOM 1664 C C . ASN A 1 214 ? 7.016 -15.364 15.670 1.00 89.31 214 ASN A C 1
ATOM 1666 O O . ASN A 1 214 ? 7.901 -14.753 15.073 1.00 89.31 214 ASN A O 1
ATOM 1670 N N . GLY A 1 215 ? 5.787 -15.501 15.160 1.00 92.69 215 GLY A N 1
ATOM 1671 C CA . GLY A 1 215 ? 5.357 -14.952 13.869 1.00 92.69 215 GLY A CA 1
ATOM 1672 C C . GLY A 1 215 ? 5.674 -15.816 12.646 1.00 92.69 215 GLY A C 1
ATOM 1673 O O . GLY A 1 215 ? 5.261 -15.465 11.542 1.00 92.69 215 GLY A O 1
ATOM 1674 N N . TRP A 1 216 ? 6.346 -16.957 12.810 1.00 95.81 216 TRP A N 1
ATOM 1675 C CA . TRP A 1 216 ? 6.561 -17.902 11.714 1.00 95.81 216 TRP A CA 1
ATOM 1676 C C . TRP A 1 216 ? 5.240 -18.551 11.273 1.00 95.81 216 TRP A C 1
ATOM 1678 O O . TRP A 1 216 ? 4.393 -18.868 12.112 1.00 95.81 216 TRP A O 1
ATOM 1688 N N . THR A 1 217 ? 5.057 -18.740 9.964 1.00 97.00 217 THR A N 1
ATOM 1689 C CA . THR A 1 217 ? 3.838 -19.304 9.365 1.00 97.00 217 THR A CA 1
ATOM 1690 C C . THR A 1 217 ? 4.156 -20.527 8.519 1.00 97.00 217 THR A C 1
ATOM 1692 O O . THR A 1 217 ? 5.235 -20.616 7.933 1.00 97.00 217 THR A O 1
ATOM 1695 N N . ALA A 1 218 ? 3.227 -21.483 8.493 1.00 97.69 218 ALA A N 1
ATOM 1696 C CA . ALA A 1 218 ? 3.322 -22.675 7.658 1.00 97.69 218 ALA A CA 1
ATOM 1697 C C . ALA A 1 218 ? 1.968 -23.387 7.521 1.00 97.69 218 ALA A C 1
ATOM 1699 O O . ALA A 1 218 ? 1.041 -23.148 8.303 1.00 97.69 218 ALA A O 1
ATOM 1700 N N . TRP A 1 219 ? 1.875 -24.311 6.566 1.00 98.25 219 TRP A N 1
ATOM 1701 C CA . TRP A 1 219 ? 0.758 -25.243 6.441 1.00 98.25 219 TRP A CA 1
ATOM 1702 C C . TRP A 1 219 ? 1.031 -26.541 7.202 1.00 98.25 219 TRP A C 1
ATOM 1704 O O . TRP A 1 219 ? 2.158 -27.030 7.224 1.00 98.25 219 TRP A O 1
ATOM 1714 N N . VAL A 1 220 ? -0.006 -27.110 7.815 1.00 98.00 220 VAL A N 1
ATOM 1715 C CA . VAL A 1 220 ? 0.024 -28.403 8.518 1.00 98.00 220 VAL A CA 1
ATOM 1716 C C . VAL A 1 220 ? -1.227 -29.227 8.200 1.00 98.00 220 VAL A C 1
ATOM 1718 O O . VAL A 1 220 ? -2.224 -28.675 7.726 1.00 98.00 220 VAL A O 1
ATOM 1721 N N . ASP A 1 221 ? -1.211 -30.532 8.493 1.00 97.25 221 ASP A N 1
ATOM 1722 C CA . ASP A 1 221 ? -2.433 -31.350 8.480 1.00 97.25 221 ASP A CA 1
ATOM 1723 C C . ASP A 1 221 ? -3.350 -30.897 9.628 1.00 97.25 221 ASP A C 1
ATOM 1725 O O . ASP A 1 221 ? -3.066 -31.095 10.813 1.00 97.25 221 ASP A O 1
ATOM 1729 N N . GLY A 1 222 ? -4.455 -30.241 9.277 1.00 96.56 222 GLY A N 1
ATOM 1730 C CA . GLY A 1 222 ? -5.364 -29.620 10.233 1.00 96.56 222 GLY A CA 1
ATOM 1731 C C . GLY A 1 222 ? -6.110 -30.626 11.108 1.00 96.56 222 GLY A C 1
ATOM 1732 O O . GLY A 1 222 ? -6.637 -30.244 12.151 1.00 96.56 222 GLY A O 1
ATOM 1733 N N . ARG A 1 223 ? -6.146 -31.906 10.720 1.00 96.75 223 ARG A N 1
ATOM 1734 C CA . ARG A 1 223 ? -6.833 -32.969 11.472 1.00 96.75 223 ARG A CA 1
ATOM 1735 C C . ARG A 1 223 ? -6.063 -33.392 12.722 1.00 96.75 223 ARG A C 1
ATOM 1737 O O . ARG A 1 223 ? -6.676 -33.897 13.661 1.00 96.75 223 ARG A O 1
ATOM 1744 N N . ASP A 1 224 ? -4.755 -33.149 12.736 1.00 95.69 224 ASP A N 1
ATOM 1745 C CA . ASP A 1 224 ? -3.858 -33.525 13.831 1.00 95.69 224 ASP A CA 1
ATOM 1746 C C . ASP A 1 224 ? -3.694 -32.406 14.879 1.00 95.69 224 ASP A C 1
ATOM 1748 O O . ASP A 1 224 ? -3.111 -32.624 15.946 1.00 95.69 224 ASP A O 1
ATOM 1752 N N . LEU A 1 225 ? -4.219 -31.203 14.613 1.00 95.88 225 LEU A N 1
ATOM 1753 C CA . LEU A 1 225 ? -4.200 -30.092 15.564 1.00 95.88 225 LEU A CA 1
ATOM 1754 C C . LEU A 1 225 ? -5.164 -30.339 16.731 1.00 95.88 225 LEU A C 1
ATOM 1756 O O . LEU A 1 225 ? -6.326 -30.702 16.550 1.00 95.88 225 LEU A O 1
ATOM 1760 N N . VAL A 1 226 ? -4.704 -30.064 17.954 1.00 96.94 226 VAL A N 1
ATOM 1761 C CA . VAL A 1 226 ? -5.524 -30.199 19.166 1.00 96.94 226 VAL A CA 1
ATOM 1762 C C . VAL A 1 226 ? -6.093 -28.831 19.546 1.00 96.94 226 VAL A C 1
ATOM 1764 O O . VAL A 1 226 ? -5.308 -27.929 19.828 1.00 96.94 226 VAL A O 1
ATOM 1767 N N . PRO A 1 227 ? -7.421 -28.624 19.602 1.00 95.31 227 PRO A N 1
ATOM 1768 C CA . PRO A 1 227 ? -7.993 -27.338 20.000 1.00 95.31 227 PRO A CA 1
ATOM 1769 C C . PRO A 1 227 ? -7.519 -26.899 21.391 1.00 95.31 227 PRO A C 1
ATOM 1771 O O . PRO A 1 227 ? -7.690 -27.621 22.377 1.00 95.31 227 PRO A O 1
ATOM 1774 N N . SER A 1 228 ? -6.951 -25.696 21.493 1.00 87.38 228 SER A N 1
ATOM 1775 C CA . SER A 1 228 ? -6.589 -25.104 22.779 1.00 87.38 228 SER A CA 1
ATOM 1776 C C . SER A 1 228 ? -7.875 -24.591 23.422 1.00 87.38 228 SER A C 1
ATOM 1778 O O . SER A 1 228 ? -8.492 -23.653 22.913 1.00 87.38 228 SER A O 1
ATOM 1780 N N . GLY A 1 229 ? -8.323 -25.218 24.510 1.00 76.38 229 GLY A N 1
ATOM 1781 C CA . GLY A 1 229 ? -9.526 -24.797 25.229 1.00 76.38 229 GLY A CA 1
ATOM 1782 C C . GLY A 1 229 ? -9.422 -23.330 25.651 1.00 76.38 229 GLY A C 1
ATOM 1783 O O . GLY A 1 229 ? -8.707 -22.992 26.592 1.00 76.38 229 GLY A O 1
ATOM 1784 N N . ALA A 1 230 ? -10.112 -22.442 24.940 1.00 51.06 230 ALA A N 1
ATOM 1785 C CA . ALA A 1 230 ? -10.093 -21.019 25.225 1.00 51.06 230 ALA A CA 1
ATOM 1786 C C . ALA A 1 230 ? -10.861 -20.738 26.526 1.00 51.06 230 ALA A C 1
ATOM 1788 O O . ALA A 1 230 ? -12.089 -20.726 26.538 1.00 51.06 230 ALA A O 1
ATOM 1789 N N . GLY A 1 231 ? -10.124 -20.461 27.604 1.00 45.88 231 GLY A N 1
ATOM 1790 C CA . GLY A 1 231 ? -10.654 -19.823 28.808 1.00 45.88 231 GLY A CA 1
ATOM 1791 C C . GLY A 1 231 ? -11.223 -20.770 29.859 1.00 45.88 231 GLY A C 1
ATOM 1792 O O . GLY A 1 231 ? -12.414 -20.743 30.148 1.00 45.88 231 GLY A O 1
ATOM 1793 N N . THR A 1 232 ? -10.345 -21.500 30.536 1.00 38.44 232 THR A N 1
ATOM 1794 C CA . THR A 1 232 ? -10.515 -21.729 31.971 1.00 38.44 232 THR A CA 1
ATOM 1795 C C . THR A 1 232 ? -9.198 -21.390 32.650 1.00 38.44 232 THR A C 1
ATOM 1797 O O . THR A 1 232 ? -8.244 -22.162 32.581 1.00 38.44 232 THR A O 1
ATOM 1800 N N . ASP A 1 233 ? -9.174 -20.259 33.363 1.00 46.78 233 ASP A N 1
ATOM 1801 C CA . ASP A 1 233 ? -8.528 -20.248 34.674 1.00 46.78 233 ASP A CA 1
ATOM 1802 C C . ASP A 1 233 ? -8.898 -21.555 35.381 1.00 46.78 233 ASP A C 1
ATOM 1804 O O . ASP A 1 233 ? -10.032 -22.008 35.234 1.00 46.78 233 ASP A O 1
ATOM 1808 N N . HIS A 1 234 ? -7.960 -22.134 36.117 1.00 37.91 234 HIS A N 1
ATOM 1809 C CA . HIS A 1 234 ? -8.098 -22.995 37.296 1.00 37.91 234 HIS A CA 1
ATOM 1810 C C . HIS A 1 234 ? -6.974 -24.025 37.260 1.00 37.91 234 HIS A C 1
ATOM 1812 O O . HIS A 1 234 ? -6.879 -24.877 36.378 1.00 37.91 234 HIS A O 1
ATOM 1818 N N . GLY A 1 235 ? -6.102 -23.885 38.256 1.00 38.56 235 GLY A N 1
ATOM 1819 C CA . GLY A 1 235 ? -4.979 -24.762 38.493 1.00 38.56 235 GLY A CA 1
ATOM 1820 C C . GLY A 1 235 ? -5.370 -26.231 38.548 1.00 38.56 235 GLY A C 1
ATOM 1821 O O . GLY A 1 235 ? -6.504 -26.608 38.850 1.00 38.56 235 GLY A O 1
ATOM 1822 N N . TRP A 1 236 ? -4.350 -27.040 38.291 1.00 38.09 236 TRP A N 1
ATOM 1823 C CA . TRP A 1 236 ? -4.222 -28.435 38.679 1.00 38.09 236 TRP A CA 1
ATOM 1824 C C . TRP A 1 236 ? -5.204 -28.832 39.793 1.00 38.09 236 TRP A C 1
ATOM 1826 O O . TRP A 1 236 ? -4.999 -28.527 40.965 1.00 38.09 236 TRP A O 1
ATOM 1836 N N . SER A 1 237 ? -6.298 -29.494 39.427 1.00 36.62 237 SER A N 1
ATOM 1837 C CA . SER A 1 237 ? -7.205 -30.129 40.381 1.00 36.62 237 SER A CA 1
ATOM 1838 C C . SER A 1 237 ? -7.589 -31.493 39.833 1.00 36.62 237 SER A C 1
ATOM 1840 O O . SER A 1 237 ? -8.430 -31.640 38.951 1.00 36.62 237 SER A O 1
ATOM 1842 N N . VAL A 1 238 ? -6.892 -32.495 40.356 1.00 45.75 238 VAL A N 1
ATOM 1843 C CA . VAL A 1 238 ? -7.179 -33.923 40.207 1.00 45.75 238 VAL A CA 1
ATOM 1844 C C . VAL A 1 238 ? -8.597 -34.209 40.735 1.00 45.75 238 VAL A C 1
ATOM 1846 O O . VAL A 1 238 ? -8.932 -33.724 41.818 1.00 45.75 238 VAL A O 1
ATOM 1849 N N . PRO A 1 239 ? -9.444 -35.005 40.054 1.00 43.00 239 PRO A N 1
ATOM 1850 C CA . PRO A 1 239 ? -10.766 -35.330 40.573 1.00 43.00 239 PRO A CA 1
ATOM 1851 C C . PRO A 1 239 ? -10.698 -36.495 41.574 1.00 43.00 239 PRO A C 1
ATOM 1853 O O . PRO A 1 239 ? -10.283 -37.601 41.232 1.00 43.00 239 PRO A O 1
ATOM 1856 N N . ALA A 1 240 ? -11.155 -36.258 42.807 1.00 39.47 240 ALA A N 1
ATOM 1857 C CA . ALA A 1 240 ? -11.455 -37.298 43.796 1.00 39.47 240 ALA A CA 1
ATOM 1858 C C . ALA A 1 240 ? -12.918 -37.792 43.656 1.00 39.47 240 ALA A C 1
ATOM 1860 O O . ALA A 1 240 ? -13.781 -37.036 43.196 1.00 39.47 240 ALA A O 1
ATOM 1861 N N . PRO A 1 241 ? -13.233 -39.051 44.022 1.00 49.16 241 PRO A N 1
ATOM 1862 C CA . PRO A 1 241 ? -14.511 -39.677 43.695 1.00 49.16 241 PRO A CA 1
ATOM 1863 C C . PRO A 1 241 ? -15.686 -39.196 44.564 1.00 49.16 241 PRO A C 1
ATOM 1865 O O . PRO A 1 241 ? -15.554 -38.892 45.748 1.00 49.16 241 PRO A O 1
ATOM 1868 N N . ARG A 1 242 ? -16.862 -39.184 43.924 1.00 44.38 242 ARG A N 1
ATOM 1869 C CA . ARG A 1 242 ? -18.191 -38.858 44.463 1.00 44.38 242 ARG A CA 1
ATOM 1870 C C . ARG A 1 242 ? -18.527 -39.651 45.727 1.00 44.38 242 ARG A C 1
ATOM 1872 O O . ARG A 1 242 ? -18.485 -40.877 45.707 1.00 44.38 242 ARG A O 1
ATOM 1879 N N . SER A 1 243 ? -19.019 -38.945 46.746 1.00 45.03 243 SER A N 1
ATOM 1880 C CA . SER A 1 243 ? -19.803 -39.536 47.830 1.00 45.03 243 SER A CA 1
ATOM 1881 C C . SER A 1 243 ? -21.209 -38.933 47.848 1.00 45.03 243 SER A C 1
ATOM 1883 O O . SER A 1 243 ? -21.402 -37.720 47.902 1.00 45.03 243 SER A O 1
ATOM 1885 N N . THR A 1 244 ? -22.181 -39.825 47.715 1.00 51.44 244 THR A N 1
ATOM 1886 C CA . THR A 1 244 ? -23.634 -39.659 47.800 1.00 51.44 244 THR A CA 1
ATOM 1887 C C . THR A 1 244 ? -24.091 -39.181 49.177 1.00 51.44 244 THR A C 1
ATOM 1889 O O . THR A 1 244 ? -23.784 -39.847 50.158 1.00 51.44 244 THR A O 1
ATOM 1892 N N . ALA A 1 245 ? -24.912 -38.124 49.231 1.00 39.34 245 ALA A N 1
ATOM 1893 C CA . ALA A 1 245 ? -26.152 -38.061 50.023 1.00 39.34 245 ALA A CA 1
ATOM 1894 C C . ALA A 1 245 ? -26.829 -36.680 49.896 1.00 39.34 245 ALA A C 1
ATOM 1896 O O . ALA A 1 245 ? -26.228 -35.644 50.158 1.00 39.34 245 ALA A O 1
ATOM 1897 N N . ALA A 1 246 ? -28.110 -36.694 49.541 1.00 43.88 246 ALA A N 1
ATOM 1898 C CA . ALA A 1 246 ? -29.095 -35.647 49.829 1.00 43.88 246 ALA A CA 1
ATOM 1899 C C . ALA A 1 246 ? -30.044 -36.199 50.925 1.00 43.88 246 ALA A C 1
ATOM 1901 O O . ALA A 1 246 ? -29.890 -37.372 51.281 1.00 43.88 246 ALA A O 1
ATOM 1902 N N . PRO A 1 247 ? -31.134 -35.526 51.350 1.00 64.38 247 PRO A N 1
ATOM 1903 C CA . PRO A 1 247 ? -31.443 -34.090 51.485 1.00 64.38 247 PRO A CA 1
ATOM 1904 C C . PRO A 1 247 ? -32.051 -33.757 52.876 1.00 64.38 247 PRO A C 1
ATOM 1906 O O . PRO A 1 247 ? -32.666 -34.622 53.478 1.00 64.38 247 PRO A O 1
ATOM 1909 N N . VAL A 1 248 ? -32.030 -32.499 53.341 1.00 45.03 248 VAL A N 1
ATOM 1910 C CA . VAL A 1 248 ? -33.177 -31.872 54.054 1.00 45.03 248 VAL A CA 1
ATOM 1911 C C . VAL A 1 248 ? -32.912 -30.392 54.344 1.00 45.03 248 VAL A C 1
ATOM 1913 O O . VAL A 1 248 ? -31.938 -30.063 55.009 1.00 45.03 248 VAL A O 1
ATOM 1916 N N . ALA A 1 249 ? -33.824 -29.527 53.889 1.00 45.59 249 ALA A N 1
ATOM 1917 C CA . ALA A 1 249 ? -34.609 -28.596 54.718 1.00 45.59 249 ALA A CA 1
ATOM 1918 C C . ALA A 1 249 ? -35.023 -27.350 53.915 1.00 45.59 249 ALA A C 1
ATOM 1920 O O . ALA A 1 249 ? -34.219 -26.476 53.602 1.00 45.59 249 ALA A O 1
ATOM 1921 N N . SER A 1 250 ? -36.324 -27.268 53.633 1.00 52.91 250 SER A N 1
ATOM 1922 C CA . SER A 1 250 ? -37.034 -26.030 53.320 1.00 52.91 250 SER A CA 1
ATOM 1923 C C . SER A 1 250 ? -36.986 -25.072 54.505 1.00 52.91 250 SER A C 1
ATOM 1925 O O . SER A 1 250 ? -37.460 -25.448 55.573 1.00 52.91 250 SER A O 1
ATOM 1927 N N . VAL A 1 251 ? -36.561 -23.821 54.293 1.00 46.91 251 VAL A N 1
ATOM 1928 C CA . VAL A 1 251 ? -37.023 -22.665 55.079 1.00 46.91 251 VAL A CA 1
ATOM 1929 C C . VAL A 1 251 ? -37.063 -21.405 54.199 1.00 46.91 251 VAL A C 1
ATOM 1931 O O . VAL A 1 251 ? -36.067 -21.014 53.606 1.00 46.91 251 VAL A O 1
ATOM 1934 N N . ALA A 1 252 ? -38.253 -20.801 54.171 1.00 45.50 252 ALA A N 1
ATOM 1935 C CA . ALA A 1 252 ? -38.580 -19.378 54.032 1.00 45.50 252 ALA A CA 1
ATOM 1936 C C . ALA A 1 252 ? -38.064 -18.555 52.833 1.00 45.50 252 ALA A C 1
ATOM 1938 O O . ALA A 1 252 ? -36.955 -18.035 52.800 1.00 45.50 252 ALA A O 1
ATOM 1939 N N . SER A 1 253 ? -39.005 -18.295 51.925 1.00 53.59 253 SER A N 1
ATOM 1940 C CA . SER A 1 253 ? -39.505 -16.959 51.570 1.00 53.59 253 SER A CA 1
ATOM 1941 C C . SER A 1 253 ? -38.690 -15.744 52.050 1.00 53.59 253 SER A C 1
ATOM 1943 O O . SER A 1 253 ? -38.918 -15.223 53.140 1.00 53.59 253 SER A O 1
ATOM 1945 N N . ALA A 1 254 ? -37.861 -15.198 51.163 1.00 43.66 254 ALA A N 1
ATOM 1946 C CA . ALA A 1 254 ? -37.554 -13.771 51.125 1.00 43.66 254 ALA A CA 1
ATOM 1947 C C . ALA A 1 254 ? -37.285 -13.377 49.668 1.00 43.66 254 ALA A C 1
ATOM 1949 O O . ALA A 1 254 ? -36.227 -13.666 49.118 1.00 43.66 254 ALA A O 1
ATOM 1950 N N . GLN A 1 255 ? -38.272 -12.757 49.020 1.00 54.22 255 GLN A N 1
ATOM 1951 C CA . GLN A 1 255 ? -38.070 -12.058 47.751 1.00 54.22 255 GLN A CA 1
ATOM 1952 C C . GLN A 1 255 ? -37.215 -10.809 48.008 1.00 54.22 255 GLN A C 1
ATOM 1954 O O . GLN A 1 255 ? -37.665 -9.935 48.752 1.00 54.22 255 GLN A O 1
ATOM 1959 N N . PRO A 1 256 ? -36.055 -10.635 47.356 1.00 47.72 256 PRO A N 1
ATOM 1960 C CA . PRO A 1 256 ? -35.505 -9.314 47.147 1.00 47.72 256 PRO A CA 1
ATOM 1961 C C . PRO A 1 256 ? -36.182 -8.734 45.903 1.00 47.72 256 PRO A C 1
ATOM 1963 O O . PRO A 1 256 ? -35.870 -9.094 44.767 1.00 47.72 256 PRO A O 1
ATOM 1966 N N . THR A 1 257 ? -37.136 -7.827 46.101 1.00 52.34 257 THR A N 1
ATOM 1967 C CA . THR A 1 257 ? -37.546 -6.877 45.061 1.00 52.34 257 THR A CA 1
ATOM 1968 C C . THR A 1 257 ? -36.394 -5.910 44.807 1.00 52.34 257 THR A C 1
ATOM 1970 O O . THR A 1 257 ? -36.391 -4.779 45.280 1.00 52.34 257 THR A O 1
ATOM 1973 N N . SER A 1 258 ? -35.408 -6.378 44.050 1.00 51.91 258 SER A N 1
ATOM 1974 C CA . SER A 1 258 ? -34.332 -5.575 43.480 1.00 51.91 258 SER A CA 1
ATOM 1975 C C . SER A 1 258 ? -34.527 -5.533 41.969 1.00 51.91 258 SER A C 1
ATOM 1977 O O . SER A 1 258 ? -33.694 -6.008 41.202 1.00 51.91 258 SER A O 1
ATOM 1979 N N . GLN A 1 259 ? -35.642 -4.949 41.522 1.00 49.44 259 GLN A N 1
ATOM 1980 C CA . GLN A 1 259 ? -35.725 -4.362 40.183 1.00 49.44 259 GLN A CA 1
ATOM 1981 C C . GLN A 1 259 ? -34.838 -3.105 40.178 1.00 49.44 259 GLN A C 1
ATOM 1983 O O . GLN A 1 259 ? -35.300 -1.969 40.119 1.00 49.44 259 GLN A O 1
ATOM 1988 N N . ALA A 1 260 ? -33.525 -3.315 40.281 1.00 51.81 260 ALA A N 1
ATOM 1989 C CA . ALA A 1 260 ? -32.553 -2.344 39.829 1.00 51.81 260 ALA A CA 1
ATOM 1990 C C . ALA A 1 260 ? -32.709 -2.319 38.311 1.00 51.81 260 ALA A C 1
ATOM 1992 O O . ALA A 1 260 ? -32.210 -3.198 37.611 1.00 51.81 260 ALA A O 1
ATOM 1993 N N . GLY A 1 261 ? -33.510 -1.371 37.824 1.00 51.69 261 GLY A N 1
ATOM 1994 C CA . GLY A 1 261 ? -33.670 -1.113 36.406 1.00 51.69 261 GLY A CA 1
ATOM 1995 C C . GLY A 1 261 ? -32.294 -0.891 35.800 1.00 51.69 261 GLY A C 1
ATOM 1996 O O . GLY A 1 261 ? -31.748 0.209 35.884 1.00 51.69 261 GLY A O 1
ATOM 1997 N N . GLN A 1 262 ? -31.737 -1.944 35.200 1.00 53.72 262 GLN A N 1
ATOM 1998 C CA . GLN A 1 262 ? -30.655 -1.828 34.246 1.00 53.72 262 GLN A CA 1
ATOM 1999 C C . GLN A 1 262 ? -31.231 -1.007 33.100 1.00 53.72 262 GLN A C 1
ATOM 2001 O O . GLN A 1 262 ? -31.879 -1.519 32.188 1.00 53.72 262 GLN A O 1
ATOM 2006 N N . ARG A 1 263 ? -31.068 0.314 33.201 1.00 48.50 263 ARG A N 1
ATOM 2007 C CA . ARG A 1 263 ? -31.159 1.198 32.054 1.00 48.50 263 ARG A CA 1
ATOM 2008 C C . ARG A 1 263 ? -30.078 0.694 31.115 1.00 48.50 263 ARG A C 1
ATOM 2010 O O . ARG A 1 263 ? -28.914 1.050 31.275 1.00 48.50 263 ARG A O 1
ATOM 2017 N N . PHE A 1 264 ? -30.459 -0.167 30.176 1.00 51.34 264 PHE A N 1
ATOM 2018 C CA . PHE A 1 264 ? -29.703 -0.349 28.954 1.00 51.34 264 PHE A CA 1
ATOM 2019 C C . PHE A 1 264 ? -29.599 1.047 28.358 1.00 51.34 264 PHE A C 1
ATOM 2021 O O . PHE A 1 264 ? -30.557 1.576 27.795 1.00 51.34 264 PHE A O 1
ATOM 2028 N N . VAL A 1 265 ? -28.463 1.698 28.603 1.00 58.09 265 VAL A N 1
ATOM 2029 C CA . VAL A 1 265 ? -28.089 2.920 27.916 1.00 58.09 265 VAL A CA 1
ATOM 2030 C C . VAL A 1 265 ? -27.933 2.473 26.478 1.00 58.09 265 VAL A C 1
ATOM 2032 O O . VAL A 1 265 ? -26.893 1.945 26.101 1.00 58.09 265 VAL A O 1
ATOM 2035 N N . THR A 1 266 ? -29.002 2.583 25.693 1.00 54.72 266 THR A N 1
ATOM 2036 C CA . THR A 1 266 ? -28.906 2.410 24.253 1.00 54.72 266 THR A CA 1
ATOM 2037 C C . THR A 1 266 ? -27.884 3.445 23.802 1.00 54.72 266 THR A C 1
ATOM 2039 O O . THR A 1 266 ? -28.152 4.642 23.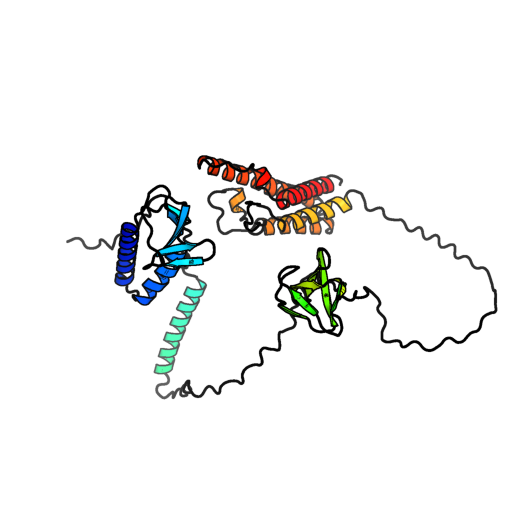980 1.00 54.72 266 THR A O 1
ATOM 2042 N N . PRO A 1 267 ? -26.700 3.029 23.318 1.00 59.72 267 PRO A N 1
ATOM 2043 C CA . PRO A 1 267 ? -25.693 3.975 22.876 1.00 59.72 267 PRO A CA 1
ATOM 2044 C C . PRO A 1 267 ? -26.361 4.888 21.853 1.00 59.72 267 PRO A C 1
ATOM 2046 O O . PRO A 1 267 ? -27.074 4.412 20.963 1.00 59.72 267 PRO A O 1
ATOM 2049 N N . SER A 1 268 ? -26.216 6.206 22.023 1.00 72.56 268 SER A N 1
ATOM 2050 C CA . SER A 1 268 ? -26.843 7.139 21.091 1.00 72.56 268 SER A CA 1
ATOM 2051 C C . SER A 1 268 ? -26.375 6.783 19.679 1.00 72.56 268 SER A C 1
ATOM 2053 O O . SER A 1 268 ? -25.203 6.462 19.459 1.00 72.56 268 SER A O 1
ATOM 2055 N N . LYS A 1 269 ? -27.297 6.793 18.714 1.00 71.06 269 LYS A N 1
ATOM 2056 C CA . LYS A 1 269 ? -27.032 6.349 17.338 1.00 71.06 269 LYS A CA 1
ATOM 2057 C C . LYS A 1 269 ? -25.865 7.097 16.665 1.00 71.06 269 LYS A C 1
ATOM 2059 O O . LYS A 1 269 ? -25.307 6.577 15.713 1.00 71.06 269 LYS A O 1
ATOM 2064 N N . SER A 1 270 ? -25.458 8.269 17.160 1.00 74.94 270 SER A N 1
ATOM 2065 C CA . SER A 1 270 ? -24.291 9.010 16.653 1.00 74.94 270 SER A CA 1
ATOM 2066 C C . SER A 1 270 ? -22.952 8.498 17.193 1.00 74.94 270 SER A C 1
ATOM 2068 O O . SER A 1 270 ? -21.903 8.691 16.582 1.00 74.94 270 SER A O 1
ATOM 2070 N N . THR A 1 271 ? -22.972 7.805 18.331 1.00 83.06 271 THR A N 1
ATOM 2071 C CA . THR A 1 271 ? -21.768 7.407 19.057 1.00 83.06 271 THR A CA 1
ATOM 2072 C C . THR A 1 271 ? -21.087 6.220 18.379 1.00 83.06 271 THR A C 1
ATOM 2074 O O . THR A 1 271 ? -19.874 6.224 18.224 1.00 83.06 271 THR A O 1
ATOM 2077 N N . TRP A 1 272 ? -21.794 5.215 17.882 1.00 91.44 272 TRP A N 1
ATOM 2078 C CA . TRP A 1 272 ? -21.100 4.107 17.208 1.00 91.44 272 TRP A CA 1
ATOM 2079 C C . TRP A 1 272 ? -20.516 4.523 15.842 1.00 91.44 272 TRP A C 1
ATOM 2081 O O . TRP A 1 272 ? -19.437 4.060 15.486 1.00 91.44 272 TRP A O 1
ATOM 2091 N N . ALA A 1 273 ? -21.161 5.462 15.135 1.00 93.56 273 ALA A N 1
ATOM 2092 C CA . ALA A 1 273 ? -20.767 5.895 13.793 1.00 93.56 273 ALA A CA 1
ATOM 2093 C C . ALA A 1 273 ? -19.359 6.510 13.740 1.00 93.56 273 ALA A C 1
ATOM 2095 O O . ALA A 1 273 ? -18.566 6.148 12.880 1.00 93.56 273 ALA A O 1
ATOM 2096 N N . VAL A 1 274 ? -19.010 7.383 14.694 1.00 92.94 274 VAL A N 1
ATOM 2097 C CA . VAL A 1 274 ? -17.670 8.003 14.734 1.00 92.94 274 VAL A CA 1
ATOM 2098 C C . VAL A 1 274 ? -16.576 6.958 14.985 1.00 92.94 274 VAL A C 1
ATOM 2100 O O . VAL A 1 274 ? -15.528 7.001 14.354 1.00 92.94 274 VAL A O 1
ATOM 2103 N N . SER A 1 275 ? -16.817 5.993 15.879 1.00 93.75 275 SER A N 1
ATOM 2104 C CA . SER A 1 275 ? -15.845 4.925 16.156 1.00 93.75 275 SER A CA 1
ATOM 2105 C C . SER A 1 275 ? -15.695 3.970 14.976 1.00 93.75 275 SER A C 1
ATOM 2107 O O . SER A 1 275 ? -14.572 3.644 14.609 1.00 93.75 275 SER A O 1
ATOM 2109 N N . ALA A 1 276 ? -16.808 3.563 14.363 1.00 95.12 276 ALA A N 1
ATOM 2110 C CA . ALA A 1 276 ? -16.792 2.723 13.172 1.00 95.12 276 ALA A CA 1
ATOM 2111 C C . ALA A 1 276 ? -16.098 3.429 11.998 1.00 95.12 276 ALA A C 1
ATOM 2113 O O . ALA A 1 276 ? -15.288 2.818 11.311 1.00 95.12 276 ALA A O 1
ATOM 2114 N N . GLY A 1 277 ? -16.355 4.726 11.808 1.00 96.12 277 GLY A N 1
ATOM 2115 C CA . GLY A 1 277 ? -15.725 5.512 10.753 1.00 96.12 277 GLY A CA 1
ATOM 2116 C C . GLY A 1 277 ? -14.218 5.685 10.962 1.00 96.12 277 GLY A C 1
ATOM 2117 O O . GLY A 1 277 ? -13.456 5.481 10.024 1.00 96.12 277 GLY A O 1
ATOM 2118 N N . ALA A 1 278 ? -13.771 5.983 12.190 1.00 96.62 278 ALA A N 1
ATOM 2119 C CA . ALA A 1 278 ? -12.343 6.052 12.518 1.00 96.62 278 ALA A CA 1
ATOM 2120 C C . ALA A 1 278 ? -11.642 4.702 12.308 1.00 96.62 278 ALA A C 1
ATOM 2122 O O . ALA A 1 278 ? -10.559 4.662 11.730 1.00 96.62 278 ALA A O 1
ATOM 2123 N N . ALA A 1 279 ? -12.274 3.602 12.731 1.00 96.69 279 ALA A N 1
ATOM 2124 C CA . ALA A 1 279 ? -11.738 2.258 12.540 1.00 96.69 279 ALA A CA 1
ATOM 2125 C C . ALA A 1 279 ? -11.632 1.890 11.053 1.00 96.69 279 ALA A C 1
ATOM 2127 O O . ALA A 1 279 ? -10.581 1.432 10.622 1.00 96.69 279 ALA A O 1
ATOM 2128 N N . ALA A 1 280 ? -12.677 2.143 10.257 1.00 97.56 280 ALA A N 1
ATOM 2129 C CA . ALA A 1 280 ? -12.654 1.898 8.815 1.00 97.56 280 ALA A CA 1
ATOM 2130 C C . ALA A 1 280 ? -11.593 2.751 8.101 1.00 97.56 280 ALA A C 1
ATOM 2132 O O . ALA A 1 280 ? -10.890 2.247 7.234 1.00 97.56 280 ALA A O 1
ATOM 2133 N N . LEU A 1 281 ? -11.425 4.017 8.498 1.00 96.31 281 LEU A N 1
ATOM 2134 C CA . LEU A 1 281 ? -10.412 4.901 7.921 1.00 96.31 281 LEU A CA 1
ATOM 2135 C C . LEU A 1 281 ? -8.988 4.422 8.234 1.00 96.31 281 LEU A C 1
ATOM 2137 O O . LEU A 1 281 ? -8.152 4.398 7.333 1.00 96.31 281 LEU A O 1
ATOM 2141 N N . GLY A 1 282 ? -8.743 3.993 9.478 1.00 96.62 282 GLY A N 1
ATOM 2142 C CA . GLY A 1 282 ? -7.466 3.416 9.898 1.00 96.62 282 GLY A CA 1
ATOM 2143 C C . GLY A 1 282 ? -7.169 2.070 9.233 1.00 96.62 282 GLY A C 1
ATOM 2144 O O . GLY A 1 282 ? -6.072 1.885 8.724 1.00 96.62 282 GLY A O 1
ATOM 2145 N N . LEU A 1 283 ? -8.146 1.157 9.173 1.00 96.94 283 LEU A N 1
ATOM 2146 C CA . LEU A 1 283 ? -8.003 -0.132 8.484 1.00 96.94 283 LEU A CA 1
ATOM 2147 C C . LEU A 1 283 ? -7.770 0.051 6.983 1.00 96.94 283 LEU A C 1
ATOM 2149 O O . LEU A 1 283 ? -6.899 -0.601 6.417 1.00 96.94 283 LEU A O 1
ATOM 2153 N N . GLY A 1 284 ? -8.500 0.972 6.351 1.00 97.12 284 GLY A N 1
ATOM 2154 C CA . GLY A 1 284 ? -8.348 1.271 4.932 1.00 97.12 284 GLY A CA 1
ATOM 2155 C C . GLY A 1 284 ? -6.933 1.712 4.554 1.00 97.12 284 GLY A C 1
ATOM 2156 O O . GLY A 1 284 ? -6.508 1.414 3.446 1.00 97.12 284 GLY A O 1
ATOM 2157 N N . ALA A 1 285 ? -6.163 2.312 5.472 1.00 97.31 285 ALA A N 1
ATOM 2158 C CA . ALA A 1 285 ? -4.767 2.686 5.228 1.00 97.31 285 ALA A CA 1
ATOM 2159 C C . ALA A 1 285 ? -3.817 1.479 5.055 1.00 97.31 285 ALA A C 1
ATOM 2161 O O . ALA A 1 285 ? -2.799 1.607 4.380 1.00 97.31 285 ALA A O 1
ATOM 2162 N N . PHE A 1 286 ? -4.143 0.322 5.642 1.00 97.00 286 PHE A N 1
ATOM 2163 C CA . PHE A 1 286 ? -3.338 -0.908 5.539 1.00 97.00 286 PHE A CA 1
ATOM 2164 C C . PHE A 1 286 ? -3.783 -1.838 4.412 1.00 97.00 286 PHE A C 1
ATOM 2166 O O . PHE A 1 286 ? -3.059 -2.759 4.050 1.00 97.00 286 PHE A O 1
ATOM 2173 N N . LEU A 1 287 ? -4.987 -1.634 3.881 1.00 96.75 287 LEU A N 1
ATOM 2174 C CA . LEU A 1 287 ? -5.482 -2.414 2.755 1.00 96.75 287 LEU A CA 1
ATOM 2175 C C . LEU A 1 287 ? -4.773 -1.998 1.452 1.00 96.75 287 LEU A C 1
ATOM 2177 O O . LEU A 1 287 ? -4.193 -0.914 1.396 1.00 96.75 287 LEU A O 1
ATOM 2181 N N . PRO A 1 288 ? -4.843 -2.815 0.388 1.00 96.88 288 PRO A N 1
ATOM 2182 C CA . PRO A 1 288 ? -4.345 -2.443 -0.935 1.00 96.88 288 PRO A CA 1
ATOM 2183 C C . PRO A 1 288 ? -5.018 -1.173 -1.472 1.00 96.88 288 PRO A C 1
ATOM 2185 O O . PRO A 1 288 ? -6.247 -1.104 -1.554 1.00 96.88 288 PRO A O 1
ATOM 2188 N N . TRP A 1 289 ? -4.222 -0.168 -1.834 1.00 96.44 289 TRP A N 1
ATOM 2189 C CA . TRP A 1 289 ? -4.666 1.074 -2.485 1.00 96.44 289 TRP A CA 1
ATOM 2190 C C . TRP A 1 289 ? -4.515 1.013 -4.002 1.00 96.44 289 TRP A C 1
ATOM 2192 O O . TRP A 1 289 ? -5.319 1.612 -4.713 1.00 96.44 289 TRP A O 1
ATOM 2202 N N . TYR A 1 290 ? -3.529 0.254 -4.470 1.00 93.06 290 TYR A N 1
ATOM 2203 C CA . TYR A 1 290 ? -3.282 -0.038 -5.876 1.00 93.06 290 TYR A CA 1
ATOM 2204 C C . TYR A 1 290 ? -3.279 -1.546 -6.101 1.00 93.06 290 TYR A C 1
ATOM 2206 O O . TYR A 1 290 ? -2.621 -2.282 -5.359 1.00 93.06 290 TYR A O 1
ATOM 2214 N N . ASP A 1 291 ? -3.977 -1.969 -7.149 1.00 92.19 291 ASP A N 1
ATOM 2215 C CA . ASP A 1 291 ? -3.864 -3.300 -7.730 1.00 92.19 291 ASP A CA 1
ATOM 2216 C C . ASP A 1 291 ? -3.389 -3.143 -9.179 1.00 92.19 291 ASP A C 1
ATOM 2218 O O . ASP A 1 291 ? -4.073 -2.556 -10.016 1.00 92.19 291 ASP A O 1
ATOM 2222 N N . LEU A 1 292 ? -2.165 -3.586 -9.461 1.00 84.25 292 LEU A N 1
ATOM 2223 C CA . LEU A 1 292 ? -1.589 -3.536 -10.809 1.00 84.25 292 LEU A CA 1
ATOM 2224 C C . LEU A 1 292 ? -1.914 -4.808 -11.614 1.00 84.25 292 LEU A C 1
ATOM 2226 O O . LEU A 1 292 ? -1.496 -4.928 -12.765 1.00 84.25 292 LEU A O 1
ATOM 2230 N N . GLY A 1 293 ? -2.672 -5.744 -11.033 1.00 83.56 293 GLY A N 1
ATOM 2231 C CA . GLY A 1 293 ? -2.991 -7.028 -11.639 1.00 83.56 293 GLY A CA 1
ATOM 2232 C C . GLY A 1 293 ? -1.788 -7.973 -11.744 1.00 83.56 293 GLY A C 1
ATOM 2233 O O . GLY A 1 293 ? -0.673 -7.679 -11.314 1.00 83.56 293 GLY A O 1
ATOM 2234 N N . ALA A 1 294 ? -2.034 -9.158 -12.312 1.00 76.25 294 ALA A N 1
ATOM 2235 C CA . ALA A 1 294 ? -1.013 -10.134 -12.721 1.00 76.25 294 ALA A CA 1
ATOM 2236 C C . ALA A 1 294 ? 0.015 -10.559 -11.644 1.00 76.25 294 ALA A C 1
ATOM 2238 O O . ALA A 1 294 ? 1.144 -10.916 -11.973 1.00 76.25 294 ALA A O 1
ATOM 2239 N N . GLY A 1 295 ? -0.367 -10.557 -10.362 1.00 80.50 295 GLY A N 1
ATOM 2240 C CA . GLY A 1 295 ? 0.519 -10.976 -9.267 1.00 80.50 295 GLY A CA 1
ATOM 2241 C C . GLY A 1 295 ? 1.574 -9.938 -8.876 1.00 80.50 295 GLY A C 1
ATOM 2242 O O . GLY A 1 295 ? 2.477 -10.257 -8.104 1.00 80.50 295 GLY A O 1
ATOM 2243 N N . ALA A 1 296 ? 1.466 -8.702 -9.374 1.00 85.25 296 ALA A N 1
ATOM 2244 C CA . ALA A 1 296 ? 2.267 -7.598 -8.872 1.00 85.25 296 ALA A CA 1
ATOM 2245 C C . ALA A 1 296 ? 1.979 -7.363 -7.373 1.00 85.25 296 ALA A C 1
ATOM 2247 O O . ALA A 1 296 ? 0.841 -7.543 -6.924 1.00 85.25 296 ALA A O 1
ATOM 2248 N N . PRO A 1 297 ? 2.988 -6.958 -6.582 1.00 84.38 297 PRO A N 1
ATOM 2249 C CA . PRO A 1 297 ? 2.793 -6.678 -5.168 1.00 84.38 297 PRO A CA 1
ATOM 2250 C C . PRO A 1 297 ? 1.764 -5.559 -4.985 1.00 84.38 297 PRO A C 1
ATOM 2252 O O . PRO A 1 297 ? 1.836 -4.506 -5.620 1.00 84.38 297 PRO A O 1
ATOM 2255 N N . THR A 1 298 ? 0.799 -5.790 -4.098 1.00 89.81 298 THR A N 1
ATOM 2256 C CA . THR A 1 298 ? -0.193 -4.780 -3.731 1.00 89.81 298 THR A CA 1
ATOM 2257 C C . THR A 1 298 ? 0.474 -3.651 -2.965 1.00 89.81 298 THR A C 1
ATOM 2259 O O . THR A 1 298 ? 1.218 -3.901 -2.017 1.00 89.81 298 THR A O 1
ATOM 2262 N N . VAL A 1 299 ? 0.152 -2.414 -3.326 1.00 92.69 299 VAL A N 1
ATOM 2263 C CA . VAL A 1 299 ? 0.732 -1.222 -2.702 1.00 92.69 299 VAL A CA 1
ATOM 2264 C C . VAL A 1 299 ? -0.280 -0.626 -1.727 1.00 92.69 299 VAL A C 1
ATOM 2266 O O . VAL A 1 299 ? -1.453 -0.445 -2.068 1.00 92.69 299 VAL A O 1
ATOM 2269 N N . SER A 1 300 ? 0.153 -0.339 -0.502 1.00 95.56 300 SER A N 1
ATOM 2270 C CA . SER A 1 300 ? -0.683 0.215 0.569 1.00 95.56 300 SER A CA 1
ATOM 2271 C C . SER A 1 300 ? -0.610 1.748 0.614 1.00 95.56 300 SER A C 1
ATOM 2273 O O . SER A 1 300 ? 0.176 2.383 -0.093 1.00 95.56 300 SER A O 1
ATOM 2275 N N . ALA A 1 301 ? -1.386 2.385 1.499 1.00 96.25 301 ALA A N 1
ATOM 2276 C CA . ALA A 1 301 ? -1.281 3.833 1.699 1.00 96.25 301 ALA A CA 1
ATOM 2277 C C . ALA A 1 301 ? 0.089 4.270 2.253 1.00 96.25 301 ALA A C 1
ATOM 2279 O O . ALA A 1 301 ? 0.435 5.449 2.171 1.00 96.25 301 ALA A O 1
ATOM 2280 N N . PHE A 1 302 ? 0.851 3.361 2.870 1.00 96.06 302 PHE A N 1
ATOM 2281 C CA . PHE A 1 302 ? 2.159 3.674 3.454 1.00 96.06 302 PHE A CA 1
ATOM 2282 C C . PHE A 1 302 ? 3.258 3.812 2.414 1.00 96.06 302 PHE A C 1
ATOM 2284 O O . PHE A 1 302 ? 4.264 4.461 2.678 1.00 96.06 302 PHE A O 1
ATOM 2291 N N . ASP A 1 303 ? 3.034 3.277 1.225 1.00 94.12 303 ASP A N 1
ATOM 2292 C CA . ASP A 1 303 ? 3.985 3.359 0.129 1.00 94.12 303 ASP A CA 1
ATOM 2293 C C . ASP A 1 303 ? 3.781 4.661 -0.661 1.00 94.12 303 ASP A C 1
ATOM 2295 O O . ASP A 1 303 ? 4.737 5.276 -1.132 1.00 94.12 303 ASP A O 1
ATOM 2299 N N . GLY A 1 304 ? 2.544 5.167 -0.714 1.00 92.56 304 GLY A N 1
ATOM 2300 C CA . GLY A 1 304 ? 2.221 6.448 -1.339 1.00 92.56 304 GLY A CA 1
ATOM 2301 C C . GLY A 1 304 ? 2.709 7.648 -0.521 1.00 92.56 304 GLY A C 1
ATOM 2302 O O . GLY A 1 304 ? 2.338 7.824 0.641 1.00 92.56 304 GLY 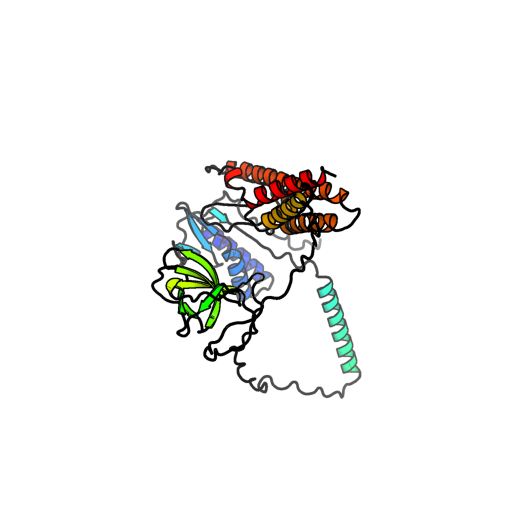A O 1
ATOM 2303 N N . ALA A 1 305 ? 3.508 8.523 -1.130 1.00 95.25 305 ALA A N 1
ATOM 2304 C CA . ALA A 1 305 ? 3.885 9.808 -0.544 1.00 95.25 305 ALA A CA 1
ATOM 2305 C C . ALA A 1 305 ? 2.767 10.848 -0.724 1.00 95.25 305 ALA A C 1
ATOM 2307 O O . ALA A 1 305 ? 2.084 10.877 -1.742 1.00 95.25 305 ALA A O 1
ATOM 2308 N N . ILE A 1 306 ? 2.589 11.760 0.235 1.00 95.50 306 ILE A N 1
ATOM 2309 C CA . ILE A 1 306 ? 1.554 12.806 0.168 1.00 95.50 306 ILE A CA 1
ATOM 2310 C C . ILE A 1 306 ? 1.738 13.733 -1.039 1.00 95.50 306 ILE A C 1
ATOM 2312 O O . ILE A 1 306 ? 0.764 14.275 -1.557 1.00 95.50 306 ILE A O 1
ATOM 2316 N N . LYS A 1 307 ? 2.982 13.892 -1.507 1.00 94.62 307 LYS A N 1
ATOM 2317 C CA . LYS A 1 307 ? 3.319 14.692 -2.685 1.00 94.62 307 LYS A CA 1
ATOM 2318 C C . LYS A 1 307 ? 2.636 14.155 -3.945 1.00 94.62 307 LYS A C 1
ATOM 2320 O O . LYS A 1 307 ? 2.171 14.966 -4.739 1.00 94.62 307 LYS A O 1
ATOM 2325 N N . TYR A 1 308 ? 2.423 12.837 -4.031 1.00 94.56 308 TYR A N 1
ATOM 2326 C CA . TYR A 1 308 ? 1.639 12.193 -5.091 1.00 94.56 308 TYR A CA 1
ATOM 2327 C C . TYR A 1 308 ? 0.234 12.797 -5.253 1.00 94.56 308 TYR A C 1
ATOM 2329 O O . TYR A 1 308 ? -0.286 12.890 -6.360 1.00 94.56 308 TYR A O 1
ATOM 2337 N N . LEU A 1 309 ? -0.389 13.263 -4.161 1.00 94.94 309 LEU A N 1
ATOM 2338 C CA . LEU A 1 309 ? -1.723 13.877 -4.212 1.00 94.94 309 LEU A CA 1
ATOM 2339 C C . LEU A 1 309 ? -1.738 15.209 -4.980 1.00 94.94 309 LEU A C 1
ATOM 2341 O O . LEU A 1 309 ? -2.800 15.648 -5.429 1.00 94.94 309 LEU A O 1
ATOM 2345 N N . VAL A 1 310 ? -0.582 15.858 -5.121 1.00 95.69 310 VAL A N 1
ATOM 2346 C CA . VAL A 1 310 ? -0.416 17.145 -5.808 1.00 95.69 310 VAL A CA 1
ATOM 2347 C C . VAL A 1 310 ? 0.243 16.947 -7.171 1.00 95.69 310 VAL A C 1
ATOM 2349 O O . VAL A 1 310 ? -0.232 17.510 -8.156 1.00 95.69 310 VAL A O 1
ATOM 2352 N N . ASP A 1 311 ? 1.285 16.122 -7.218 1.00 94.62 311 ASP A N 1
ATOM 2353 C CA . ASP A 1 311 ? 2.127 15.862 -8.379 1.00 94.62 311 ASP A CA 1
ATOM 2354 C C . ASP A 1 311 ? 2.358 14.350 -8.515 1.00 94.62 311 ASP A C 1
ATOM 2356 O O . ASP A 1 311 ? 3.094 13.749 -7.729 1.00 94.62 311 ASP A O 1
ATOM 2360 N N . TYR A 1 312 ? 1.683 13.731 -9.487 1.00 93.19 312 TYR A N 1
ATOM 2361 C CA . TYR A 1 312 ? 1.761 12.287 -9.715 1.00 93.19 312 TYR A CA 1
ATOM 2362 C C . TYR A 1 312 ? 3.042 11.870 -10.455 1.00 93.19 312 TYR A C 1
ATOM 2364 O O . TYR A 1 312 ? 3.391 10.692 -10.415 1.00 93.19 312 TYR A O 1
ATOM 2372 N N . GLU A 1 313 ? 3.732 12.807 -11.115 1.00 89.88 313 GLU A N 1
ATOM 2373 C CA . GLU A 1 313 ? 4.935 12.538 -11.916 1.00 89.88 313 GLU A CA 1
ATOM 2374 C C . GLU A 1 313 ? 6.180 12.453 -11.033 1.00 89.88 313 GLU A C 1
ATOM 2376 O O . GLU A 1 313 ? 7.113 11.711 -11.327 1.00 89.88 313 GLU A O 1
ATOM 2381 N N . ASN A 1 314 ? 6.178 13.172 -9.909 1.00 88.00 314 ASN A N 1
ATOM 2382 C CA . ASN A 1 314 ? 7.264 13.156 -8.940 1.00 88.00 314 ASN A CA 1
ATOM 2383 C C . ASN A 1 314 ? 6.741 12.793 -7.540 1.00 88.00 314 ASN A C 1
ATOM 2385 O O . ASN A 1 314 ? 6.610 13.678 -6.679 1.00 88.00 314 ASN A O 1
ATOM 2389 N N . PRO A 1 315 ? 6.455 11.498 -7.283 1.00 80.44 315 PRO A N 1
ATOM 2390 C CA . PRO A 1 315 ? 5.929 11.058 -5.994 1.00 80.44 315 PRO A CA 1
ATOM 2391 C C . PRO A 1 315 ? 6.878 11.401 -4.837 1.00 80.44 315 PRO A C 1
ATOM 2393 O O . PRO A 1 315 ? 6.398 11.726 -3.754 1.00 80.44 315 PRO A O 1
ATOM 2396 N N . GLY A 1 316 ? 8.194 11.438 -5.083 1.00 81.56 316 GLY A N 1
ATOM 2397 C CA . GLY A 1 316 ? 9.223 11.872 -4.137 1.00 81.56 316 GLY A CA 1
ATOM 2398 C C . GLY A 1 316 ? 9.292 11.072 -2.828 1.00 81.56 316 GLY A C 1
ATOM 2399 O O . GLY A 1 316 ? 8.434 10.251 -2.503 1.00 81.56 316 GLY A O 1
ATOM 2400 N N . THR A 1 317 ? 10.321 11.348 -2.030 1.00 84.81 317 THR A N 1
ATOM 2401 C CA . THR A 1 317 ? 10.421 10.888 -0.641 1.00 84.81 317 THR A CA 1
ATOM 2402 C C . THR A 1 317 ? 9.744 11.926 0.258 1.00 84.81 317 THR A C 1
ATOM 2404 O O . THR A 1 317 ? 10.101 13.102 0.291 1.00 84.81 317 THR A O 1
ATOM 2407 N N . GLY A 1 318 ? 8.672 11.540 0.945 1.00 90.75 318 GLY A N 1
ATOM 2408 C CA . GLY A 1 318 ? 7.894 12.479 1.749 1.00 90.75 318 GLY A CA 1
ATOM 2409 C C . GLY A 1 318 ? 6.975 11.788 2.742 1.00 90.75 318 GLY A C 1
ATOM 2410 O O . GLY A 1 318 ? 6.953 10.562 2.852 1.00 90.75 318 GLY A O 1
ATOM 2411 N N . LEU A 1 319 ? 6.194 12.587 3.474 1.00 94.88 319 LEU A N 1
ATOM 2412 C CA . LEU A 1 319 ? 5.232 12.079 4.451 1.00 94.88 319 LEU A CA 1
ATOM 2413 C C . LEU A 1 319 ? 4.272 11.085 3.781 1.00 94.88 319 LEU A C 1
ATOM 2415 O O . LEU A 1 319 ? 3.627 11.424 2.791 1.00 94.88 319 LEU A O 1
ATOM 2419 N N . ARG A 1 320 ? 4.168 9.867 4.317 1.00 96.69 320 ARG A N 1
ATOM 2420 C CA . ARG A 1 320 ? 3.341 8.805 3.727 1.00 96.69 320 ARG A CA 1
ATOM 2421 C C . ARG A 1 320 ? 1.852 9.061 3.956 1.00 96.69 320 ARG A C 1
ATOM 2423 O O . ARG A 1 320 ? 1.449 9.462 5.051 1.00 96.69 320 ARG A O 1
ATOM 2430 N N . ILE A 1 321 ? 1.025 8.782 2.950 1.00 96.25 321 ILE A N 1
ATOM 2431 C CA . ILE A 1 321 ? -0.435 8.953 3.001 1.00 96.25 321 ILE A CA 1
ATOM 2432 C C . ILE A 1 321 ? -1.023 8.141 4.164 1.00 96.25 321 ILE A C 1
ATOM 2434 O O . ILE A 1 321 ? -1.844 8.657 4.924 1.00 96.25 321 ILE A O 1
ATOM 2438 N N . GLY A 1 322 ? -0.542 6.911 4.366 1.00 95.69 322 GLY A N 1
ATOM 2439 C CA . GLY A 1 322 ? -0.969 6.030 5.453 1.00 95.69 322 GLY A CA 1
ATOM 2440 C C . GLY A 1 322 ? -0.781 6.649 6.840 1.00 95.69 322 GLY A C 1
ATOM 2441 O O . GLY A 1 322 ? -1.695 6.599 7.663 1.00 95.69 322 GLY A O 1
ATOM 2442 N N . LEU A 1 323 ? 0.342 7.335 7.083 1.00 97.19 323 LEU A N 1
ATOM 2443 C CA . LEU A 1 323 ? 0.587 8.031 8.353 1.00 97.19 323 LEU A CA 1
ATOM 2444 C C . LEU A 1 323 ? -0.403 9.178 8.572 1.00 97.19 323 LEU A C 1
ATOM 2446 O O . LEU A 1 323 ? -0.932 9.338 9.672 1.00 97.19 323 LEU A O 1
ATOM 2450 N N . VAL A 1 324 ? -0.708 9.948 7.526 1.00 97.00 324 VAL A N 1
ATOM 2451 C CA . VAL A 1 324 ? -1.692 11.038 7.609 1.00 97.00 324 VAL A CA 1
ATOM 2452 C C . VAL A 1 324 ? -3.083 10.489 7.923 1.00 97.00 324 VAL A C 1
ATOM 2454 O O . VAL A 1 324 ? -3.774 11.025 8.789 1.00 97.00 324 VAL A O 1
ATOM 2457 N N . LEU A 1 325 ? -3.487 9.394 7.277 1.00 97.25 325 LEU A N 1
ATOM 2458 C CA . LEU A 1 325 ? -4.772 8.743 7.544 1.00 97.25 325 LEU A CA 1
ATOM 2459 C C . LEU A 1 325 ? -4.854 8.191 8.969 1.00 97.25 325 LEU A C 1
ATOM 2461 O O . LEU A 1 325 ? -5.886 8.358 9.620 1.00 97.25 325 LEU A O 1
ATOM 2465 N N . LEU A 1 326 ? -3.773 7.609 9.494 1.00 97.88 326 LEU A N 1
ATOM 2466 C CA . LEU A 1 326 ? -3.715 7.176 10.892 1.00 97.88 326 LEU A CA 1
ATOM 2467 C C . LEU A 1 326 ? -3.835 8.346 11.869 1.00 97.88 326 LEU A C 1
ATOM 2469 O O . LEU A 1 326 ? -4.569 8.240 12.852 1.00 97.88 326 LEU A O 1
ATOM 2473 N N . LEU A 1 327 ? -3.181 9.476 11.593 1.00 97.50 327 LEU A N 1
ATOM 2474 C CA . LEU A 1 327 ? -3.322 10.686 12.407 1.00 97.50 327 LEU A CA 1
ATOM 2475 C C . LEU A 1 327 ? -4.753 11.234 12.361 1.00 97.50 327 LEU A C 1
ATOM 2477 O O . LEU A 1 327 ? -5.286 11.645 13.392 1.00 97.50 327 LEU A O 1
ATOM 2481 N N . VAL A 1 328 ? -5.409 11.188 11.199 1.00 97.25 328 VAL A N 1
ATOM 2482 C CA . VAL A 1 328 ? -6.820 11.572 11.048 1.00 97.25 328 VAL A CA 1
ATOM 2483 C C . VAL A 1 328 ? -7.736 10.634 11.840 1.00 97.25 328 VAL A C 1
ATOM 2485 O O . VAL A 1 328 ? -8.585 11.104 12.602 1.00 97.25 328 VAL A O 1
ATOM 2488 N N . ALA A 1 329 ? -7.550 9.318 11.712 1.00 97.06 329 ALA A N 1
ATOM 2489 C CA . ALA A 1 329 ? -8.334 8.308 12.421 1.00 97.06 329 ALA A CA 1
ATOM 2490 C C . ALA A 1 329 ? -8.142 8.400 13.945 1.00 97.06 329 ALA A C 1
ATOM 2492 O O . ALA A 1 329 ? -9.119 8.482 14.696 1.00 97.06 329 ALA A O 1
ATOM 2493 N N . GLY A 1 330 ? -6.889 8.453 14.404 1.00 96.69 330 GLY A N 1
ATOM 2494 C CA . GLY A 1 330 ? -6.525 8.600 15.812 1.00 96.69 330 GLY A CA 1
ATOM 2495 C C . GLY A 1 330 ? -7.007 9.927 16.394 1.00 96.69 330 GLY A C 1
ATOM 2496 O O . GLY A 1 330 ? -7.633 9.946 17.453 1.00 96.69 330 GLY A O 1
ATOM 2497 N N . GLY A 1 331 ? -6.823 11.031 15.666 1.00 96.50 331 GLY A N 1
ATOM 2498 C CA . GLY A 1 331 ? -7.322 12.350 16.048 1.00 96.50 331 GLY A CA 1
ATOM 2499 C C . GLY A 1 331 ? -8.842 12.370 16.213 1.00 96.50 331 GLY A C 1
ATOM 2500 O O . GLY A 1 331 ? -9.344 12.890 17.209 1.00 96.50 331 GLY A O 1
ATOM 2501 N N . ALA A 1 332 ? -9.588 11.739 15.301 1.00 94.94 332 ALA A N 1
ATOM 2502 C CA . ALA A 1 332 ? -11.044 11.643 15.397 1.00 94.94 332 ALA A CA 1
ATOM 2503 C C . ALA A 1 332 ? -11.483 10.779 16.592 1.00 94.94 332 ALA A C 1
ATOM 2505 O O . ALA A 1 332 ? -12.445 11.115 17.293 1.00 94.94 332 ALA A O 1
ATOM 2506 N N . PHE A 1 333 ? -10.756 9.692 16.865 1.00 94.44 333 PHE A N 1
ATOM 2507 C CA . PHE A 1 333 ? -11.000 8.828 18.017 1.00 94.44 333 PHE A CA 1
ATOM 2508 C C . PHE A 1 333 ? -10.726 9.537 19.353 1.00 94.44 333 PHE A C 1
ATOM 2510 O O . PHE A 1 333 ? -11.520 9.418 20.290 1.00 94.44 333 PHE A O 1
ATOM 2517 N N . VAL A 1 334 ? -9.647 10.316 19.449 1.00 94.94 334 VAL A N 1
ATOM 2518 C CA . VAL A 1 334 ? -9.301 11.100 20.646 1.00 94.94 334 VAL A CA 1
ATOM 2519 C C . VAL A 1 334 ? -10.275 12.261 20.842 1.00 94.94 334 VAL A C 1
ATOM 2521 O O . VAL A 1 334 ? -10.824 12.421 21.934 1.00 94.94 334 VAL A O 1
ATOM 2524 N N . ALA A 1 335 ? -10.573 13.021 19.781 1.00 94.00 335 ALA A N 1
ATOM 2525 C CA . ALA A 1 335 ? -11.500 14.157 19.813 1.00 94.00 335 ALA A CA 1
ATOM 2526 C C . ALA A 1 335 ? -12.898 13.771 20.320 1.00 94.00 335 ALA A C 1
ATOM 2528 O O . ALA A 1 335 ? -13.602 14.578 20.924 1.00 94.00 335 ALA A O 1
ATOM 2529 N N . ARG A 1 336 ? -13.295 12.515 20.111 1.00 91.06 336 ARG A N 1
ATOM 2530 C CA . ARG A 1 336 ? -14.527 11.948 20.655 1.00 91.06 336 ARG A CA 1
ATOM 2531 C C . ARG A 1 336 ? -14.488 11.761 22.176 1.00 91.06 336 ARG A C 1
ATOM 2533 O O . ARG A 1 336 ? -15.511 11.965 22.825 1.00 91.06 336 ARG A O 1
ATOM 2540 N N . HIS A 1 337 ? -13.370 11.304 22.735 1.00 92.50 337 HIS A N 1
ATOM 2541 C CA . HIS A 1 337 ? -13.252 11.015 24.170 1.00 92.50 337 HIS A CA 1
ATOM 2542 C C . HIS A 1 337 ? -12.952 12.277 24.988 1.00 92.50 337 HIS A C 1
ATOM 2544 O O . HIS A 1 337 ? -13.298 12.351 26.169 1.00 92.50 337 HIS A O 1
ATOM 2550 N N . MET A 1 338 ? -12.359 13.293 24.361 1.00 95.25 338 MET A N 1
ATOM 2551 C CA . MET A 1 338 ? -12.098 14.579 24.993 1.00 95.25 338 MET A CA 1
ATOM 2552 C C . MET A 1 338 ? -13.342 15.472 24.975 1.00 95.25 338 MET A C 1
ATOM 2554 O O . MET A 1 338 ? -13.868 15.847 23.925 1.00 95.25 338 MET A O 1
ATOM 2558 N N . ARG A 1 339 ? -13.804 15.875 26.164 1.00 92.69 339 ARG A N 1
ATOM 2559 C CA . ARG A 1 339 ? -14.892 16.854 26.294 1.00 92.69 339 ARG A CA 1
ATOM 2560 C C . ARG A 1 339 ? -14.517 18.159 25.581 1.00 92.69 339 ARG A C 1
ATOM 2562 O O . ARG A 1 339 ? -13.455 18.720 25.828 1.00 92.69 339 ARG A O 1
ATOM 2569 N N . GLY A 1 340 ? -15.411 18.651 24.724 1.00 91.56 340 GLY A N 1
ATOM 2570 C CA . GLY A 1 340 ? -15.257 19.924 24.007 1.00 91.56 340 GLY A CA 1
ATOM 2571 C C . GLY A 1 340 ? -14.582 19.839 22.632 1.00 91.56 340 GLY A C 1
ATOM 2572 O O . GLY A 1 340 ? -14.645 20.811 21.885 1.00 91.56 340 GLY A O 1
ATOM 2573 N N . TRP A 1 341 ? -14.012 18.690 22.253 1.00 94.38 341 TRP A N 1
ATOM 2574 C CA . TRP A 1 341 ? -13.306 18.510 20.971 1.00 94.38 341 TRP A CA 1
ATOM 2575 C C . TRP A 1 341 ? -14.184 17.950 19.846 1.00 94.38 341 TRP A C 1
ATOM 2577 O O . TRP A 1 341 ? -13.726 17.717 18.732 1.00 94.38 341 TRP A O 1
ATOM 2587 N N . GLU A 1 342 ? -15.480 17.795 20.094 1.00 91.75 342 GLU A N 1
ATOM 2588 C CA . GLU A 1 342 ? -16.418 17.157 19.165 1.00 91.75 342 GLU A CA 1
ATOM 2589 C C . GLU A 1 342 ? -16.505 17.880 17.810 1.00 91.75 342 GLU A C 1
ATOM 2591 O O . GLU A 1 342 ? -16.681 17.246 16.771 1.00 91.75 342 GLU A O 1
ATOM 2596 N N . ARG A 1 343 ? -16.291 19.203 17.803 1.00 93.56 343 ARG A N 1
ATOM 2597 C CA . ARG A 1 343 ? -16.265 20.023 16.580 1.00 93.56 343 ARG A CA 1
ATOM 2598 C C . ARG A 1 343 ? -15.092 19.688 15.653 1.00 93.56 343 ARG A C 1
ATOM 2600 O O . ARG A 1 343 ? -15.176 19.991 14.467 1.00 93.56 343 ARG A O 1
ATOM 2607 N N . ALA A 1 344 ? -14.032 19.055 16.161 1.00 94.62 344 ALA A N 1
ATOM 2608 C CA . ALA A 1 344 ? -12.858 18.671 15.377 1.00 94.62 344 ALA A CA 1
ATOM 2609 C C . ALA A 1 344 ? -13.072 17.392 14.546 1.00 94.62 344 ALA A C 1
ATOM 2611 O O . ALA A 1 344 ? -12.347 17.164 13.582 1.00 94.62 344 ALA A O 1
ATOM 2612 N N . VAL A 1 345 ? -14.090 16.574 14.846 1.00 94.81 345 VAL A N 1
ATOM 2613 C CA . VAL A 1 345 ? -14.334 15.316 14.112 1.00 94.81 345 VAL A CA 1
ATOM 2614 C C . VAL A 1 345 ? -14.684 15.579 12.644 1.00 94.81 345 VAL A C 1
ATOM 2616 O O . VAL A 1 345 ? -14.185 14.900 11.752 1.00 94.81 345 VAL A O 1
ATOM 2619 N N . ARG A 1 346 ? -15.512 16.594 12.372 1.00 94.81 346 ARG A N 1
ATOM 2620 C CA . ARG A 1 346 ? -15.946 16.933 11.009 1.00 94.81 346 ARG A CA 1
ATOM 2621 C C . ARG A 1 346 ? -14.805 17.402 10.090 1.00 94.81 346 ARG A C 1
ATOM 2623 O O . ARG A 1 346 ? -14.731 16.873 8.985 1.00 94.81 346 ARG A O 1
ATOM 2630 N N . PRO A 1 347 ? -13.922 18.347 10.474 1.00 96.25 347 PRO A N 1
ATOM 2631 C CA . PRO A 1 347 ? -12.796 18.718 9.619 1.00 96.25 347 PRO A CA 1
ATOM 2632 C C . PRO A 1 347 ? -11.830 17.549 9.397 1.00 96.25 347 PRO A C 1
ATOM 2634 O O . PRO A 1 347 ? -11.399 17.355 8.267 1.00 96.25 347 PRO A O 1
ATOM 2637 N N . LEU A 1 348 ? -11.566 16.714 10.411 1.00 96.06 348 LEU A N 1
ATOM 2638 C CA . LEU A 1 348 ? -10.752 15.502 10.241 1.00 96.06 348 LEU A CA 1
ATOM 2639 C C . LEU A 1 348 ? -11.369 14.539 9.215 1.00 96.06 348 LEU A C 1
ATOM 2641 O O . LEU A 1 348 ? -10.676 14.047 8.329 1.00 96.06 348 LEU A O 1
ATOM 2645 N N . ALA A 1 349 ? -12.686 14.337 9.272 1.00 96.31 349 ALA A N 1
ATOM 2646 C CA . ALA A 1 349 ? -13.405 13.534 8.288 1.00 96.31 349 ALA A CA 1
ATOM 2647 C C . ALA A 1 349 ? -13.282 14.100 6.861 1.00 96.31 349 ALA A C 1
ATOM 2649 O O . ALA A 1 349 ? -13.046 13.348 5.918 1.00 96.31 349 ALA A O 1
ATOM 2650 N N . ILE A 1 350 ? -13.399 15.425 6.705 1.00 96.69 350 ILE A N 1
ATOM 2651 C CA . ILE A 1 350 ? -13.241 16.107 5.411 1.00 96.69 350 ILE A CA 1
ATOM 2652 C C . ILE A 1 350 ? -11.825 15.911 4.864 1.00 96.69 350 ILE A C 1
ATOM 2654 O O . ILE A 1 350 ? -11.684 15.634 3.677 1.00 96.69 350 ILE A O 1
ATOM 2658 N N . VAL A 1 351 ? -10.794 16.001 5.710 1.00 97.00 351 VAL A N 1
ATOM 2659 C CA . VAL A 1 351 ? -9.403 15.741 5.303 1.00 97.00 351 VAL A CA 1
ATOM 2660 C C . VAL A 1 351 ? -9.246 14.308 4.790 1.00 97.00 351 VAL A C 1
ATOM 2662 O O . VAL A 1 351 ? -8.712 14.115 3.703 1.00 97.00 351 VAL A O 1
ATOM 2665 N N . GLY A 1 352 ? -9.772 13.310 5.508 1.00 96.50 352 GLY A N 1
ATOM 2666 C CA . GLY A 1 352 ? -9.730 11.912 5.065 1.00 96.50 352 GLY A CA 1
ATOM 2667 C C . GLY A 1 352 ? -10.424 11.677 3.716 1.00 96.50 352 GLY A C 1
ATOM 2668 O O . GLY A 1 352 ? -9.871 11.010 2.842 1.00 96.50 352 GLY A O 1
ATOM 2669 N N . ILE A 1 353 ? -11.603 12.278 3.514 1.00 97.75 353 ILE A N 1
ATOM 2670 C CA . ILE A 1 353 ? -12.336 12.220 2.236 1.00 97.75 353 ILE A CA 1
ATOM 2671 C C . ILE A 1 353 ? -11.542 12.908 1.118 1.00 97.75 353 ILE A C 1
ATOM 2673 O O . ILE A 1 353 ? -11.448 12.368 0.018 1.00 97.75 353 ILE A O 1
ATOM 2677 N N . ALA A 1 354 ? -10.964 14.082 1.389 1.00 97.12 354 ALA A N 1
ATOM 2678 C CA . ALA A 1 354 ? -10.193 14.841 0.409 1.00 97.12 354 ALA A CA 1
ATOM 2679 C C . ALA A 1 354 ? -8.941 14.083 -0.049 1.00 97.12 354 ALA A C 1
ATOM 2681 O O . ALA A 1 354 ? -8.670 14.054 -1.245 1.00 97.12 354 ALA A O 1
ATOM 2682 N N . ILE A 1 355 ? -8.229 13.421 0.870 1.00 97.25 355 ILE A N 1
ATOM 2683 C CA . ILE A 1 355 ? -7.077 12.565 0.545 1.00 97.25 355 ILE A CA 1
ATOM 2684 C C . ILE A 1 355 ? -7.493 11.450 -0.420 1.00 97.25 355 ILE A C 1
ATOM 2686 O O . ILE A 1 355 ? -6.874 11.298 -1.470 1.00 97.25 355 ILE A O 1
ATOM 2690 N N . CYS A 1 356 ? -8.570 10.720 -0.110 1.00 97.38 356 CYS A N 1
ATOM 2691 C CA . CYS A 1 356 ? -9.054 9.637 -0.972 1.00 97.38 356 CYS A CA 1
ATOM 2692 C C . CYS A 1 356 ? -9.499 10.163 -2.347 1.00 97.38 356 CYS A C 1
ATOM 2694 O O . CYS A 1 356 ? -9.163 9.581 -3.371 1.00 97.38 356 CYS A O 1
ATOM 2696 N N . GLY A 1 357 ? -10.227 11.284 -2.387 1.00 96.81 357 GLY A N 1
ATOM 2697 C CA . GLY A 1 357 ? -10.692 11.884 -3.639 1.00 96.81 357 GLY A CA 1
ATOM 2698 C C . GLY A 1 357 ? -9.551 12.390 -4.525 1.00 96.81 357 GLY A C 1
ATOM 2699 O O . GLY A 1 357 ? -9.553 12.130 -5.726 1.00 96.81 357 GLY A O 1
ATOM 2700 N N . LEU A 1 358 ? -8.561 13.073 -3.942 1.00 96.50 358 LEU A N 1
ATOM 2701 C CA . LEU A 1 358 ? -7.372 13.523 -4.669 1.00 96.50 358 LEU A CA 1
ATOM 2702 C C . LEU A 1 358 ? -6.569 12.341 -5.200 1.00 96.50 358 LEU A C 1
ATOM 2704 O O . LEU A 1 358 ? -6.161 12.372 -6.354 1.00 96.50 358 LEU A O 1
ATOM 2708 N N . PHE A 1 359 ? -6.403 11.289 -4.397 1.00 95.94 359 PHE A N 1
ATOM 2709 C CA . PHE A 1 359 ? -5.723 10.074 -4.827 1.00 95.94 359 PHE A CA 1
ATOM 2710 C C . PHE A 1 359 ? -6.376 9.477 -6.079 1.00 95.94 359 PHE A C 1
ATOM 2712 O O . PHE A 1 359 ? -5.696 9.309 -7.083 1.00 95.94 359 PHE A O 1
ATOM 2719 N N . VAL A 1 360 ? -7.702 9.278 -6.076 1.00 96.25 360 VAL A N 1
ATOM 2720 C CA . VAL A 1 360 ? -8.444 8.770 -7.249 1.00 96.25 360 VAL A CA 1
ATOM 2721 C C . VAL A 1 360 ? -8.237 9.650 -8.486 1.00 96.25 360 VAL A C 1
ATOM 2723 O O . VAL A 1 360 ? -8.028 9.132 -9.582 1.00 96.25 360 VAL A O 1
ATOM 2726 N N . VAL A 1 361 ? -8.268 10.977 -8.326 1.00 96.69 361 VAL A N 1
ATOM 2727 C CA . VAL A 1 361 ? -8.043 11.917 -9.438 1.00 96.69 361 VAL A CA 1
ATOM 2728 C C . VAL A 1 361 ? -6.624 11.795 -9.996 1.00 96.69 361 VAL A C 1
ATOM 2730 O O . VAL A 1 361 ? -6.449 11.824 -11.213 1.00 96.69 361 VAL A O 1
ATOM 2733 N N . GLN A 1 362 ? -5.615 11.652 -9.138 1.00 95.81 362 GLN A N 1
ATOM 2734 C CA . GLN A 1 362 ? -4.224 11.512 -9.575 1.00 95.81 362 GLN A CA 1
ATOM 2735 C C . GLN A 1 362 ? -3.967 10.146 -10.216 1.00 95.81 362 GLN A C 1
ATOM 2737 O O . GLN A 1 362 ? -3.347 10.088 -11.274 1.00 95.81 362 GLN A O 1
ATOM 2742 N N . THR A 1 363 ? -4.547 9.069 -9.679 1.00 94.12 363 THR A N 1
ATOM 2743 C CA . THR A 1 363 ? -4.530 7.747 -10.319 1.00 94.12 363 THR A CA 1
ATOM 2744 C C . THR A 1 363 ? -5.154 7.806 -11.708 1.00 94.12 363 THR A C 1
ATOM 2746 O O . THR A 1 363 ? -4.577 7.296 -12.662 1.00 94.12 363 THR A O 1
ATOM 2749 N N . GLN A 1 364 ? -6.290 8.492 -11.861 1.00 95.25 364 GLN A N 1
ATOM 2750 C CA . GLN A 1 364 ? -6.918 8.681 -13.168 1.00 95.25 364 GLN A CA 1
ATOM 2751 C C . GLN A 1 364 ? -6.008 9.436 -14.144 1.00 95.25 364 GLN A C 1
ATOM 2753 O O . GLN A 1 364 ? -5.945 9.069 -15.318 1.00 95.25 364 GLN A O 1
ATOM 2758 N N . ARG A 1 365 ? -5.311 10.482 -13.685 1.00 94.56 365 ARG A N 1
ATOM 2759 C CA . ARG A 1 365 ? -4.358 11.236 -14.514 1.00 94.56 365 ARG A CA 1
ATOM 2760 C C . ARG A 1 365 ? -3.186 10.367 -14.950 1.00 94.56 365 ARG A C 1
ATOM 2762 O O . ARG A 1 365 ? -2.898 10.335 -16.139 1.00 94.56 365 ARG A O 1
ATOM 2769 N N . ALA A 1 366 ? -2.600 9.612 -14.024 1.00 92.12 366 ALA A N 1
ATOM 2770 C CA . ALA A 1 366 ? -1.506 8.692 -14.312 1.00 92.12 366 ALA A CA 1
ATOM 2771 C C . ALA A 1 366 ? -1.911 7.619 -15.338 1.00 92.12 366 ALA A C 1
ATOM 2773 O O . ALA A 1 366 ? -1.204 7.402 -16.316 1.00 92.12 366 ALA A O 1
ATOM 2774 N N . VAL A 1 367 ? -3.088 7.006 -15.163 1.00 91.69 367 VAL A N 1
ATOM 2775 C CA . VAL A 1 367 ? -3.638 6.005 -16.097 1.00 91.69 367 VAL A CA 1
ATOM 2776 C C . VAL A 1 367 ? -3.967 6.622 -17.463 1.00 91.69 367 VAL A C 1
ATOM 2778 O O . VAL A 1 367 ? -3.791 5.989 -18.498 1.00 91.69 367 VAL A O 1
ATOM 2781 N N . SER A 1 368 ? -4.434 7.872 -17.496 1.00 91.25 368 SER A N 1
ATOM 2782 C CA . SER A 1 368 ? -4.715 8.559 -18.764 1.00 91.25 368 SER A CA 1
ATOM 2783 C C . SER A 1 368 ? -3.430 8.904 -19.519 1.00 91.25 368 SER A C 1
ATOM 2785 O O . SER A 1 368 ? -3.410 8.804 -20.739 1.00 91.25 368 SER A O 1
ATOM 2787 N N . ALA A 1 369 ? -2.365 9.277 -18.804 1.00 90.38 369 ALA A N 1
ATOM 2788 C CA . ALA A 1 369 ? -1.062 9.576 -19.392 1.00 90.38 369 ALA A CA 1
ATOM 2789 C C . ALA A 1 369 ? -0.366 8.321 -19.947 1.00 90.38 369 ALA A C 1
ATOM 2791 O O . ALA A 1 369 ? 0.325 8.400 -20.958 1.00 90.38 369 ALA A O 1
ATOM 2792 N N . SER A 1 370 ? -0.572 7.149 -19.334 1.00 86.62 370 SER A N 1
ATOM 2793 C CA . SER A 1 370 ? -0.007 5.890 -19.838 1.00 86.62 370 SER A CA 1
ATOM 2794 C C . SER A 1 370 ? -0.748 5.327 -21.055 1.00 86.62 370 SER A C 1
ATOM 2796 O O . SER A 1 370 ? -0.180 4.525 -21.796 1.00 86.62 370 SER A O 1
ATOM 2798 N N . GLY A 1 371 ? -1.991 5.751 -21.305 1.00 81.75 371 GLY A N 1
ATOM 2799 C CA . GLY A 1 371 ? -2.789 5.277 -22.438 1.00 81.75 371 GLY A CA 1
ATOM 2800 C C . GLY A 1 371 ? -2.255 5.650 -23.819 1.00 81.75 371 GLY A C 1
ATOM 2801 O O . GLY A 1 371 ? -2.566 4.967 -24.795 1.00 81.75 371 GLY A O 1
ATOM 2802 N N . ASP A 1 372 ? -1.383 6.651 -23.902 1.00 79.12 372 ASP A N 1
ATOM 2803 C CA . ASP A 1 372 ? -0.711 7.023 -25.150 1.00 79.12 372 ASP A CA 1
ATOM 2804 C C . ASP A 1 372 ? 0.311 5.963 -25.620 1.00 79.12 372 ASP A C 1
ATOM 2806 O O . ASP A 1 372 ? 0.776 6.011 -26.758 1.00 79.12 372 ASP A O 1
ATOM 2810 N N . LEU A 1 373 ? 0.61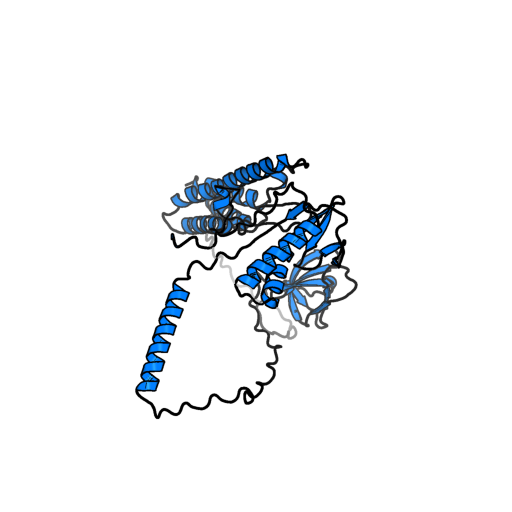1 4.952 -24.791 1.00 75.50 373 LEU A N 1
ATOM 2811 C CA . LEU A 1 373 ? 1.559 3.869 -25.091 1.00 75.50 373 LEU A CA 1
ATOM 2812 C C . LEU A 1 373 ? 0.952 2.689 -25.884 1.00 75.50 373 LEU A C 1
ATOM 2814 O O . LEU A 1 373 ? 1.642 1.706 -26.149 1.00 75.50 373 LEU A O 1
ATOM 2818 N N . GLY A 1 374 ? -0.320 2.765 -26.299 1.00 79.06 374 GLY A N 1
ATOM 2819 C CA . GLY A 1 374 ? -0.912 1.841 -27.283 1.00 79.06 374 GLY A CA 1
ATOM 2820 C C . GLY A 1 374 ? -1.368 0.465 -26.768 1.00 79.06 374 GLY A C 1
ATOM 2821 O O . GLY A 1 374 ? -1.715 -0.390 -27.584 1.00 79.06 374 GLY A O 1
ATOM 2822 N N . GLY A 1 375 ? -1.395 0.239 -25.451 1.00 83.94 375 GLY A N 1
ATOM 2823 C CA . GLY A 1 375 ? -1.970 -0.961 -24.823 1.00 83.94 375 GLY A CA 1
ATOM 2824 C C . GLY A 1 375 ? -3.440 -0.792 -24.409 1.00 83.94 375 GLY A C 1
ATOM 2825 O O . GLY A 1 375 ? -3.927 0.329 -24.269 1.00 83.94 375 GLY A O 1
ATOM 2826 N N . GLU A 1 376 ? -4.158 -1.901 -24.183 1.00 86.06 376 GLU A N 1
ATOM 2827 C CA . GLU A 1 376 ? -5.458 -1.858 -23.496 1.00 86.06 376 GLU A CA 1
ATOM 2828 C C . GLU A 1 376 ? -5.243 -1.366 -22.061 1.00 86.06 376 GLU A C 1
ATOM 2830 O O . GLU A 1 376 ? -4.688 -2.070 -21.219 1.00 86.06 376 GLU A O 1
ATOM 2835 N N . VAL A 1 377 ? -5.645 -0.126 -21.792 1.00 81.31 377 VAL A N 1
ATOM 2836 C CA . VAL A 1 377 ? -5.479 0.481 -20.474 1.00 81.31 377 VAL A CA 1
ATOM 2837 C C . VAL A 1 377 ? -6.581 -0.043 -19.551 1.00 81.31 377 VAL A C 1
ATOM 2839 O O . VAL A 1 377 ? -7.761 0.135 -19.880 1.00 81.31 377 VAL A O 1
ATOM 2842 N N . PRO A 1 378 ? -6.248 -0.667 -18.406 1.00 85.19 378 PRO A N 1
ATOM 2843 C CA . PRO A 1 378 ? -7.254 -1.056 -17.427 1.00 85.19 378 PRO A CA 1
ATOM 2844 C C . PRO A 1 378 ? -8.037 0.173 -16.959 1.00 85.19 378 PRO A C 1
ATOM 2846 O O . PRO A 1 378 ? -7.508 1.288 -16.877 1.00 85.19 378 PRO A O 1
ATOM 2849 N N . GLY A 1 379 ? -9.323 -0.013 -16.658 1.00 89.88 379 GLY A N 1
ATOM 2850 C CA . GLY A 1 379 ? -10.142 1.072 -16.147 1.00 89.88 379 GLY A CA 1
ATOM 2851 C C . GLY A 1 379 ? -9.579 1.571 -14.818 1.00 89.88 379 GLY A C 1
ATOM 2852 O O . GLY A 1 379 ? -9.062 0.798 -14.018 1.00 89.88 379 GLY A O 1
ATOM 2853 N N . VAL A 1 380 ? -9.727 2.866 -14.525 1.00 92.00 380 VAL A N 1
ATOM 2854 C CA . VAL A 1 380 ? -9.248 3.435 -13.249 1.00 92.00 380 VAL A CA 1
ATOM 2855 C C . VAL A 1 380 ? -9.795 2.679 -12.028 1.00 92.00 380 VAL A C 1
ATOM 2857 O O . VAL A 1 380 ? -9.126 2.572 -11.008 1.00 92.00 380 VAL A O 1
ATOM 2860 N N . LEU A 1 381 ? -11.007 2.127 -12.138 1.00 91.62 381 LEU A N 1
ATOM 2861 C CA . LEU A 1 381 ? -11.648 1.353 -11.077 1.00 91.62 381 LEU A CA 1
ATOM 2862 C C . LEU A 1 381 ? -11.030 -0.034 -10.883 1.00 91.62 381 LEU A C 1
ATOM 2864 O O . LEU A 1 381 ? -11.131 -0.559 -9.781 1.00 91.62 381 LEU A O 1
ATOM 2868 N N . ASP A 1 382 ? -10.395 -0.592 -11.913 1.00 92.00 382 ASP A N 1
ATOM 2869 C CA . ASP A 1 382 ? -9.685 -1.872 -11.835 1.00 92.00 382 ASP A CA 1
ATOM 2870 C C . ASP A 1 382 ? -8.322 -1.699 -11.152 1.00 92.00 382 ASP A C 1
ATOM 2872 O O . ASP A 1 382 ? -7.811 -2.624 -10.534 1.00 92.00 382 ASP A O 1
ATOM 2876 N N . VAL A 1 383 ? -7.759 -0.489 -11.233 1.00 93.25 383 VAL A N 1
ATOM 2877 C CA . VAL A 1 383 ? -6.467 -0.130 -10.636 1.00 93.25 383 VAL A CA 1
ATOM 2878 C C . VAL A 1 383 ? -6.606 0.289 -9.166 1.00 93.25 383 VAL A C 1
ATOM 2880 O O . VAL A 1 383 ? -5.689 0.109 -8.362 1.00 93.25 383 VAL A O 1
ATOM 2883 N N . ILE A 1 384 ? -7.749 0.871 -8.791 1.00 95.69 384 ILE A N 1
ATOM 2884 C CA . ILE A 1 384 ? -7.999 1.340 -7.423 1.00 95.69 384 ILE A CA 1
ATOM 2885 C C . ILE A 1 384 ? -8.352 0.160 -6.513 1.00 95.69 384 ILE A C 1
ATOM 2887 O O . ILE A 1 384 ? -9.420 -0.442 -6.624 1.00 95.69 384 ILE A O 1
ATOM 2891 N N . GLY A 1 385 ? -7.493 -0.094 -5.528 1.00 95.06 385 GLY A N 1
ATOM 2892 C CA . GLY A 1 385 ? -7.701 -1.131 -4.524 1.00 95.06 385 GLY A CA 1
ATOM 2893 C C . GLY A 1 385 ? -8.789 -0.802 -3.491 1.00 95.06 385 GLY A C 1
ATOM 2894 O O . GLY A 1 385 ? -9.225 0.341 -3.302 1.00 95.06 385 GLY A O 1
ATOM 2895 N N . PHE A 1 386 ? -9.220 -1.829 -2.753 1.00 95.38 386 PHE A N 1
ATOM 2896 C CA . PHE A 1 386 ? -10.282 -1.735 -1.740 1.00 95.38 386 PHE A CA 1
ATOM 2897 C C . PHE A 1 386 ? -9.974 -0.778 -0.578 1.00 95.38 386 PHE A C 1
ATOM 2899 O O . PHE A 1 386 ? -10.902 -0.298 0.086 1.00 95.38 386 PHE A O 1
ATOM 2906 N N . GLY A 1 387 ? -8.698 -0.485 -0.316 1.00 96.56 387 GLY A N 1
ATOM 2907 C CA . GLY A 1 387 ? -8.276 0.418 0.752 1.00 96.56 387 GLY A CA 1
ATOM 2908 C C . GLY A 1 387 ? -8.824 1.828 0.579 1.00 96.56 387 GLY A C 1
ATOM 2909 O O . GLY A 1 387 ? -9.387 2.377 1.527 1.00 96.56 387 GLY A O 1
ATOM 2910 N N . VAL A 1 388 ? -8.797 2.363 -0.646 1.00 97.38 388 VAL A N 1
ATOM 2911 C CA . VAL A 1 388 ? -9.322 3.703 -0.959 1.00 97.38 388 VAL A CA 1
ATOM 2912 C C . VAL A 1 388 ? -10.817 3.789 -0.655 1.00 97.38 388 VAL A C 1
ATOM 2914 O O . VAL A 1 388 ? -11.270 4.717 0.018 1.00 97.38 388 VAL A O 1
ATOM 2917 N N . TRP A 1 389 ? -11.593 2.794 -1.090 1.00 97.25 389 TRP A N 1
ATOM 2918 C CA . TRP A 1 389 ? -13.039 2.745 -0.861 1.00 97.25 389 TRP A CA 1
ATOM 2919 C C . TRP A 1 389 ? -13.387 2.600 0.619 1.00 97.25 389 TRP A C 1
ATOM 2921 O O . TRP A 1 389 ? -14.298 3.266 1.115 1.00 97.25 389 TRP A O 1
ATOM 2931 N N . THR A 1 390 ? -12.626 1.774 1.338 1.00 97.12 390 THR A N 1
ATOM 2932 C CA . THR A 1 390 ? -12.797 1.567 2.781 1.00 97.12 390 THR A CA 1
ATOM 2933 C C . THR A 1 390 ? -12.501 2.852 3.557 1.00 97.12 390 THR A C 1
ATOM 2935 O O . THR A 1 390 ? -13.300 3.257 4.407 1.00 97.12 390 THR A O 1
ATOM 2938 N N . SER A 1 391 ? -11.412 3.552 3.221 1.00 97.75 391 SER A N 1
ATOM 2939 C CA . SER A 1 391 ? -11.062 4.837 3.832 1.00 97.75 391 SER A CA 1
ATOM 2940 C C . SER A 1 391 ? -12.066 5.940 3.495 1.00 97.75 391 SER A C 1
ATOM 2942 O O . SER A 1 391 ? -12.459 6.696 4.388 1.00 97.75 391 SER A O 1
ATOM 2944 N N . LEU A 1 392 ? -12.552 6.000 2.251 1.00 97.44 392 LEU A N 1
ATOM 2945 C CA . LEU A 1 392 ? -13.576 6.957 1.828 1.00 97.44 392 LEU A CA 1
ATOM 2946 C C . LEU A 1 392 ? -14.898 6.737 2.581 1.00 97.44 392 LEU A C 1
ATOM 2948 O O . LEU A 1 392 ? -15.483 7.693 3.098 1.00 97.44 392 LEU A O 1
ATOM 2952 N N . ALA A 1 393 ? -15.342 5.482 2.705 1.00 97.12 393 ALA A N 1
ATOM 2953 C CA . ALA A 1 393 ? -16.522 5.119 3.486 1.00 97.12 393 ALA A CA 1
ATOM 2954 C C . ALA A 1 393 ? -16.343 5.457 4.976 1.00 97.12 393 ALA A C 1
ATOM 2956 O O . ALA A 1 393 ? -17.253 6.014 5.596 1.00 97.12 393 ALA A O 1
ATOM 2957 N N . GLY A 1 394 ? -15.158 5.194 5.539 1.00 97.19 394 GLY A N 1
ATOM 2958 C CA . GLY A 1 394 ? -14.802 5.576 6.907 1.00 97.19 394 GLY A CA 1
ATOM 2959 C C . GLY A 1 394 ? -14.876 7.088 7.137 1.00 97.19 394 GLY A C 1
ATOM 2960 O O . GLY A 1 394 ? -15.490 7.541 8.107 1.00 97.19 394 GLY A O 1
ATOM 2961 N N . GLY A 1 395 ? -14.340 7.879 6.203 1.00 96.69 395 GLY A N 1
ATOM 2962 C CA . GLY A 1 395 ? -14.420 9.340 6.216 1.00 96.69 395 GLY A CA 1
ATOM 2963 C C . GLY A 1 395 ? -15.857 9.857 6.121 1.00 96.69 395 GLY A C 1
ATOM 2964 O O . GLY A 1 395 ? -16.259 10.721 6.903 1.00 96.69 395 GLY A O 1
ATOM 2965 N N . ALA A 1 396 ? -16.674 9.293 5.228 1.00 96.94 396 ALA A N 1
ATOM 2966 C CA . ALA A 1 396 ? -18.087 9.651 5.106 1.00 96.94 396 ALA A CA 1
ATOM 2967 C C . ALA A 1 396 ? -18.882 9.324 6.383 1.00 96.94 396 ALA A C 1
ATOM 2969 O O . ALA A 1 396 ? -19.675 10.145 6.856 1.00 96.94 396 ALA A O 1
ATOM 2970 N N . LEU A 1 397 ? -18.630 8.158 6.988 1.00 96.12 397 LEU A N 1
ATOM 2971 C CA . LEU A 1 397 ? -19.273 7.740 8.233 1.00 96.12 397 LEU A CA 1
ATOM 2972 C C . LEU A 1 397 ? -18.854 8.623 9.421 1.00 96.12 397 LEU A C 1
ATOM 2974 O O . LEU A 1 397 ? -19.702 8.989 10.240 1.00 96.12 397 LEU A O 1
ATOM 2978 N N . LEU A 1 398 ? -17.581 9.035 9.480 1.00 95.06 398 LEU A N 1
ATOM 2979 C CA . LEU A 1 398 ? -17.085 10.034 10.435 1.00 95.06 398 LEU A CA 1
ATOM 2980 C C . LEU A 1 398 ? -17.792 11.384 10.268 1.00 95.06 398 LEU A C 1
ATOM 2982 O O . LEU A 1 398 ? -18.246 11.967 11.257 1.00 95.06 398 LEU A O 1
ATOM 2986 N N . ALA A 1 399 ? -17.914 11.874 9.031 1.00 95.25 399 ALA A N 1
ATOM 2987 C CA . ALA A 1 399 ? -18.558 13.151 8.735 1.00 95.25 399 ALA A CA 1
ATOM 2988 C C . ALA A 1 399 ? -20.044 13.141 9.128 1.00 95.25 399 ALA A C 1
ATOM 2990 O O . ALA A 1 399 ? -20.527 14.098 9.738 1.00 95.25 399 ALA A O 1
ATOM 2991 N N . TRP A 1 400 ? -20.748 12.042 8.836 1.00 94.62 400 TRP A N 1
ATOM 2992 C CA . TRP A 1 400 ? -22.144 11.845 9.224 1.00 94.62 400 TRP A CA 1
ATOM 2993 C C . TRP A 1 400 ? -22.318 11.741 10.745 1.00 94.62 400 TRP A C 1
ATOM 2995 O O . TRP A 1 400 ? -23.184 12.400 11.320 1.00 94.62 400 TRP A O 1
ATOM 3005 N N . GLY A 1 401 ? -21.466 10.968 11.427 1.00 92.31 401 GLY A N 1
ATOM 3006 C CA . GLY A 1 401 ? -21.494 10.853 12.887 1.00 92.31 401 GLY A CA 1
ATOM 3007 C C . GLY A 1 401 ? -21.220 12.186 13.594 1.00 92.31 401 GLY A C 1
ATOM 3008 O O . GLY A 1 401 ? -21.829 12.475 14.625 1.00 92.31 401 GLY A O 1
ATOM 3009 N N . GLY A 1 402 ? -20.352 13.019 13.012 1.00 89.38 402 GLY A N 1
ATOM 3010 C CA . GLY A 1 402 ? -20.027 14.355 13.511 1.00 89.38 402 GLY A CA 1
ATOM 3011 C C . GLY A 1 402 ? -21.115 15.413 13.298 1.00 89.38 402 GLY A C 1
ATOM 3012 O O . GLY A 1 402 ? -21.082 16.431 13.981 1.00 89.38 402 GLY A O 1
ATOM 3013 N N . SER A 1 403 ? -22.080 15.208 12.391 1.00 89.06 403 SER A N 1
ATOM 3014 C CA . SER A 1 403 ? -23.141 16.193 12.107 1.00 89.06 403 SER A CA 1
ATOM 3015 C C . SER A 1 403 ? -24.396 16.041 12.973 1.00 89.06 403 SER A C 1
ATOM 3017 O O . SER A 1 403 ? -25.292 16.872 12.890 1.00 89.06 403 SER A O 1
ATOM 3019 N N . GLN A 1 404 ? -24.503 14.957 13.743 1.00 84.00 404 GLN A N 1
ATOM 3020 C CA . GLN A 1 404 ? -25.679 14.619 14.562 1.00 84.00 404 GLN A CA 1
ATOM 3021 C C . GLN A 1 404 ? -25.612 15.199 15.990 1.00 84.00 404 GLN A C 1
ATOM 3023 O O . GLN A 1 404 ? -26.370 14.774 16.864 1.00 84.00 404 GLN A O 1
ATOM 3028 N N . LYS A 1 405 ? -24.685 16.124 16.245 1.00 65.69 405 LYS A N 1
ATOM 3029 C CA . LYS A 1 405 ? -24.534 16.872 17.497 1.00 65.69 405 LYS A CA 1
ATOM 3030 C C . LYS A 1 405 ? -24.635 18.357 17.198 1.00 65.69 405 LYS A C 1
ATOM 3032 O O . LYS A 1 405 ? -25.251 19.058 18.028 1.00 65.69 405 LYS A O 1
#

Solvent-accessible surface area (backbone atoms only — not comparable to full-atom values): 23658 Å² total; per-residue (Å²): 140,86,83,85,83,72,87,74,83,79,78,85,76,76,79,56,72,85,48,68,44,39,68,66,56,52,50,51,53,48,50,52,52,49,51,50,48,42,72,74,68,47,50,73,66,56,49,49,51,52,37,27,57,61,32,55,53,33,33,28,30,40,94,83,72,44,46,33,34,38,40,73,85,52,39,30,32,57,49,103,86,48,78,42,83,46,78,81,95,54,55,27,29,60,72,42,77,68,79,83,71,74,69,74,74,74,73,49,68,66,57,53,49,48,50,56,49,48,54,51,48,51,55,52,49,53,50,50,47,71,77,39,80,82,67,76,73,78,75,76,74,61,85,86,70,66,71,80,72,73,83,73,72,81,80,74,68,72,84,54,73,53,47,94,82,75,56,66,43,24,26,35,34,86,85,31,44,62,23,23,91,47,87,82,58,90,64,70,54,72,66,45,60,52,62,40,56,26,24,70,76,50,74,59,90,65,28,24,35,33,33,38,51,68,58,55,70,41,24,33,64,44,82,64,52,39,75,41,80,84,81,69,88,75,75,97,72,84,87,78,85,89,80,91,81,88,88,89,82,91,79,78,94,74,85,80,90,69,83,71,76,78,73,77,74,71,74,57,82,44,61,59,33,36,55,51,8,23,49,33,22,38,52,15,28,71,30,39,37,35,37,82,54,96,84,53,81,65,38,32,26,59,74,40,22,49,45,26,54,80,36,67,90,60,37,67,93,57,65,30,40,22,58,54,38,39,49,36,18,51,48,37,55,49,25,65,73,40,89,88,33,52,78,54,25,36,60,37,15,50,51,43,33,48,53,38,54,35,40,54,54,34,52,42,49,55,56,56,66,57,42,81,74,76,60,93,65,77,53,64,73,68,34,49,22,67,8,45,57,36,20,33,51,9,13,52,34,18,34,55,24,42,68,75,116

Radius of gyration: 33.79 Å; Cα contacts (8 Å, |Δi|>4): 520; chains: 1; bounding box: 98×73×88 Å